Protein AF-A0A924K7U6-F1 (afdb_monomer)

Secondary structure (DSSP, 8-state):
-GGG-TT--------TTTHHHHHHH-SSEEE-PPPSHHHHT---THHHHHHHTT--EEEE--HHHHTTTTTSEEESSHHHHHHHHHHHHHS-HHHHHHHHHHHHHHHHTTSHHHHHHHHHHHHHHHS--EEEEEEE-S-HHHHHHHHHHHHHH---TTEEEEEEE---SSSHHHHHHHHHHT-TTEEEEE-SS--HHHHHHHHHHHH---SEEEEEETTEEEPTTHHHHHHHHHTT-TTEEEEEEEBSS-SSTTB---S-SSGGGHHHHHHHHHHHTTT-EEE-S---TTEEEEEHHHHHHH-S--GGGTTSSSHHHHHHHHHHHTT-EEEEEEEEEEEE-TTTTTTTS-HHHHHHHHHHHHHHHHHHHSS-----PPPP----

pLDDT: mean 93.18, std 8.41, range [32.88, 98.88]

Foldseek 3Di:
DQVPDPPDDDPDDDPPVCVLVVLLPDLEAEAEDDDDPVQLPDDPVVLLVNLLSLHAYEYADHPNCVVVCVLHQYDPDPVSSVVVVVVSNPDDPVVSVVSSVVSNVVSVCVDPVNVVVVVLVVLCVVQFAEEEEEEDADPQPLLVQAVVLCVVADPRSRYAYEYFYQAHPDCNVVVVVVVCVVPVSYHYHYHPHRFADQVSRLVSVVPDDTQKYKYAYSQKHWEHCQVVLQVVLCVVDVQAFKEAEAECDDQAASHDDFDDDDPVCVRVRLQVQLVVCPNDKAWDLFDDRNIMMGGVVLCVQQPTFDSQLTNDDCSRVVSSVSSVVVVHTYIYRRSTYMYGNDPVVCVPDDPVVSVVSHVSNQVVNCVPPNHDDGHDYDDPPPDD

Mean predicted aligned error: 7.14 Å

Solvent-accessible surface area (backbone atoms only — not comparable to full-atom values): 21016 Å² total; per-residue (Å²): 115,66,88,74,40,97,90,49,84,82,85,71,87,71,61,77,88,52,46,66,62,55,58,68,72,47,83,64,46,78,44,84,66,74,85,45,82,67,52,57,73,46,78,72,66,66,55,50,57,42,21,52,71,25,39,49,37,37,30,45,63,42,71,68,51,59,85,45,50,91,74,36,47,67,15,91,45,72,71,46,42,53,52,46,48,52,51,61,72,69,50,49,71,69,58,46,55,55,50,17,53,52,32,26,58,55,31,58,65,66,34,71,67,42,49,50,51,53,51,52,50,55,47,49,71,74,34,67,40,30,21,39,28,33,46,35,67,48,59,50,68,41,39,47,49,16,54,49,25,46,66,75,20,55,77,60,90,36,53,34,38,30,39,24,34,30,41,42,87,58,68,38,61,66,51,49,53,57,59,37,74,80,30,93,52,41,47,82,44,79,40,94,52,67,54,31,48,29,43,36,44,36,62,34,59,71,74,49,82,25,59,36,36,29,43,32,38,27,50,27,37,54,26,67,42,37,65,59,49,58,51,57,56,47,78,76,32,89,52,46,30,34,38,18,47,24,26,63,54,60,84,28,63,44,32,45,92,72,95,60,86,54,76,86,48,41,49,63,53,41,48,52,43,25,62,75,32,63,83,42,65,45,82,42,77,63,52,67,64,61,35,31,37,30,37,40,66,47,44,72,73,64,48,69,51,56,50,89,34,30,74,49,57,56,41,40,53,52,47,31,49,48,40,43,74,74,64,34,38,39,31,33,30,59,28,20,48,35,44,41,60,76,61,62,79,61,72,76,46,56,69,68,61,50,51,52,45,45,56,55,25,48,54,56,47,31,74,76,73,42,85,83,75,84,67,51,67,55,77,80,79,90,73,132

Nearest PDB structures (foldseek):
  8vh8-assembly4_D  TM=7.043E-01  e=2.278E-11  Pasteurella multocida
  8vh7-assembly2_B  TM=7.170E-01  e=1.695E-10  Pasteurella multocida
  8vh8-assembly3_C  TM=6.879E-01  e=7.869E-11  Pasteurella multocida
  8vh7-assembly1_A  TM=7.126E-01  e=2.415E-10  Pasteurella multocida
  8vh8-assembly2_B  TM=6.572E-01  e=7.418E-11  Pasteurella multocida

Structure (mmCIF, N/CA/C/O backbone):
data_AF-A0A924K7U6-F1
#
_entry.id   AF-A0A924K7U6-F1
#
loop_
_atom_site.group_PDB
_atom_site.id
_atom_site.type_symbol
_atom_site.label_atom_id
_atom_site.label_alt_id
_atom_site.label_comp_id
_atom_site.label_asym_id
_atom_site.label_entity_id
_atom_site.label_seq_id
_atom_site.pdbx_PDB_ins_code
_atom_site.Cartn_x
_atom_site.Cartn_y
_atom_site.Cartn_z
_atom_site.occupancy
_atom_site.B_iso_or_equiv
_atom_site.auth_seq_id
_atom_site.auth_comp_id
_atom_site.auth_asym_id
_atom_site.auth_atom_id
_atom_site.pdbx_PDB_model_num
ATOM 1 N N . GLU A 1 1 ? -45.083 14.148 37.316 1.00 71.38 1 GLU A N 1
ATOM 2 C CA . GLU A 1 1 ? -45.605 13.247 38.366 1.00 71.38 1 GLU A CA 1
ATOM 3 C C . GLU A 1 1 ? -44.496 12.632 39.218 1.00 71.38 1 GLU A C 1
ATOM 5 O O . GLU A 1 1 ? -44.526 12.829 40.422 1.00 71.38 1 GLU A O 1
ATOM 10 N N . ALA A 1 2 ? -43.458 12.026 38.623 1.00 75.31 2 ALA A N 1
ATOM 11 C CA . ALA A 1 2 ? -42.326 11.434 39.358 1.00 75.31 2 ALA A CA 1
ATOM 12 C C . ALA A 1 2 ? -41.642 12.364 40.389 1.00 75.31 2 ALA A C 1
ATOM 14 O O . ALA A 1 2 ? -41.408 11.946 41.512 1.00 75.31 2 ALA A O 1
ATOM 15 N N . LYS A 1 3 ? -41.417 13.651 40.066 1.00 76.56 3 LYS A N 1
ATOM 16 C CA . LYS A 1 3 ? -40.846 14.664 40.993 1.00 76.56 3 LYS A CA 1
ATOM 17 C C . LYS A 1 3 ? -41.653 14.911 42.277 1.00 76.56 3 LYS A C 1
ATOM 19 O O . LYS A 1 3 ? -41.189 15.635 43.145 1.00 76.56 3 LYS A O 1
ATOM 24 N N . ARG A 1 4 ? -42.884 14.400 42.360 1.00 86.06 4 ARG A N 1
ATOM 25 C CA . ARG A 1 4 ? -43.779 14.571 43.514 1.00 86.06 4 ARG A CA 1
ATOM 26 C C . ARG A 1 4 ? -43.864 13.316 44.386 1.00 86.06 4 ARG A C 1
ATOM 28 O O . ARG A 1 4 ? -44.585 13.338 45.376 1.00 86.06 4 ARG A O 1
ATOM 35 N N . GLN A 1 5 ? -43.185 12.233 44.008 1.00 91.56 5 GLN A N 1
ATOM 36 C CA . GLN A 1 5 ? -43.188 10.991 44.774 1.00 91.56 5 GLN A CA 1
ATOM 37 C C . GLN A 1 5 ? -42.182 11.086 45.932 1.00 91.56 5 GLN A C 1
ATOM 39 O O . GLN A 1 5 ? -41.048 11.504 45.700 1.00 91.56 5 GLN A O 1
ATOM 44 N N . PRO A 1 6 ? -42.553 10.695 47.165 1.00 92.75 6 PRO A N 1
ATOM 45 C CA . PRO A 1 6 ? -41.710 10.877 48.352 1.00 92.75 6 PRO A CA 1
ATOM 46 C C . PRO A 1 6 ? -40.460 9.983 48.369 1.00 92.75 6 PRO A C 1
ATOM 48 O O . PRO A 1 6 ? -39.559 10.207 49.167 1.00 92.75 6 PRO A O 1
ATOM 51 N N . ASN A 1 7 ? -40.409 8.970 47.505 1.00 91.25 7 ASN A N 1
ATOM 52 C CA . ASN A 1 7 ? -39.314 8.011 47.370 1.00 91.25 7 ASN A CA 1
ATOM 53 C C . ASN A 1 7 ? -38.476 8.226 46.096 1.00 91.25 7 ASN A C 1
ATOM 55 O O . ASN A 1 7 ? -37.728 7.331 45.708 1.00 91.25 7 ASN A O 1
ATOM 59 N N . ILE A 1 8 ? -38.634 9.366 45.414 1.00 90.81 8 ILE A N 1
ATOM 60 C CA . ILE A 1 8 ? -37.843 9.715 44.232 1.00 90.81 8 ILE A CA 1
ATOM 61 C C . ILE A 1 8 ? -37.117 11.030 44.498 1.00 90.81 8 ILE A C 1
ATOM 63 O O . ILE A 1 8 ? -37.739 12.087 44.601 1.00 90.81 8 ILE A O 1
ATOM 67 N N . GLU A 1 9 ? -35.791 10.964 44.541 1.00 90.75 9 GLU A N 1
ATOM 68 C CA . GLU A 1 9 ? -34.925 12.132 44.667 1.00 90.75 9 GLU A CA 1
ATOM 69 C C . GLU A 1 9 ? -34.312 12.489 43.306 1.00 90.75 9 GLU A C 1
ATOM 71 O O . GLU A 1 9 ? -33.810 11.628 42.583 1.00 90.75 9 GLU A O 1
ATOM 76 N N . PHE A 1 10 ? -34.378 13.769 42.928 1.00 89.12 10 PHE A N 1
ATOM 77 C CA . PHE A 1 10 ? -33.775 14.280 41.696 1.00 89.12 10 PHE A CA 1
ATOM 78 C C . PHE A 1 10 ? -32.528 15.085 42.047 1.00 89.12 10 PHE A C 1
ATOM 80 O O . PHE A 1 10 ? -32.643 16.235 42.462 1.00 89.12 10 PHE A O 1
ATOM 87 N N . MET A 1 11 ? -31.349 14.507 41.813 1.00 85.56 11 MET A N 1
ATOM 88 C CA . MET A 1 11 ? -30.069 15.136 42.179 1.00 85.56 11 MET A CA 1
ATOM 89 C C . MET A 1 11 ? -29.668 16.305 41.265 1.00 85.56 11 MET A C 1
ATOM 91 O O . MET A 1 11 ? -28.730 17.033 41.570 1.00 85.56 11 MET A O 1
ATOM 95 N N . GLY A 1 12 ? -30.383 16.506 40.152 1.00 88.50 12 GLY A N 1
ATOM 96 C CA . GLY A 1 12 ? -30.033 17.503 39.142 1.00 88.50 12 GLY A CA 1
ATOM 97 C C . GLY A 1 12 ? -28.845 17.066 38.285 1.00 88.50 12 GLY A C 1
ATOM 98 O O . GLY A 1 12 ? -28.602 15.872 38.105 1.00 88.50 12 GLY A O 1
ATOM 99 N N . GLU A 1 13 ? -28.142 18.037 37.710 1.00 90.75 13 GLU A N 1
ATOM 100 C CA . GLU A 1 13 ? -26.915 17.776 36.961 1.00 90.75 13 GLU A CA 1
ATOM 101 C C . GLU A 1 13 ? -25.777 17.426 37.923 1.00 90.75 13 GLU A C 1
ATOM 103 O O . GLU A 1 13 ? -25.501 18.156 38.873 1.00 90.75 13 GLU A O 1
ATOM 108 N N . VAL A 1 14 ? -25.110 16.305 37.656 1.00 89.94 14 VAL A N 1
ATOM 109 C CA . VAL A 1 14 ? -23.948 15.838 38.415 1.00 89.94 14 VAL A CA 1
ATOM 110 C C . VAL A 1 14 ? -22.715 15.957 37.516 1.00 89.94 14 VAL A C 1
ATOM 112 O O . VAL A 1 14 ? -22.768 15.483 36.375 1.00 89.94 14 VAL A O 1
ATOM 115 N N . PRO A 1 15 ? -21.603 16.558 37.986 1.00 93.81 15 PRO A N 1
ATOM 116 C CA . PRO A 1 15 ? -20.363 16.600 37.223 1.00 93.81 15 PRO A CA 1
ATOM 117 C C . PRO A 1 15 ? -19.906 15.199 36.818 1.00 93.81 15 PRO A C 1
ATOM 119 O O . PRO A 1 15 ? -19.942 14.257 37.609 1.00 93.81 15 PRO A O 1
ATOM 122 N N . TYR A 1 16 ? -19.424 15.059 35.584 1.00 89.06 16 TYR A N 1
ATOM 123 C CA . TYR A 1 16 ? -19.081 13.747 35.029 1.00 89.06 16 TYR A CA 1
ATOM 124 C C . TYR A 1 16 ? -18.021 12.999 35.858 1.00 89.06 16 TYR A C 1
ATOM 126 O O . TYR A 1 16 ? -18.085 11.780 35.990 1.00 89.06 16 TYR A O 1
ATOM 134 N N . ALA A 1 17 ? -17.079 13.732 36.461 1.00 93.69 17 ALA A N 1
ATOM 135 C CA . ALA A 1 17 ? -16.033 13.175 37.319 1.00 93.69 17 ALA A CA 1
ATOM 136 C C . ALA A 1 17 ? -16.572 12.524 38.607 1.00 93.69 17 ALA A C 1
ATOM 138 O O . ALA A 1 17 ? -15.937 11.611 39.132 1.00 93.69 17 ALA A O 1
ATOM 139 N N . ASP A 1 18 ? -17.749 12.943 39.082 1.00 92.69 18 ASP A N 1
ATOM 140 C CA . ASP A 1 18 ? -18.349 12.445 40.323 1.00 92.69 18 ASP A CA 1
ATOM 141 C C . ASP A 1 18 ? -19.273 11.242 40.080 1.00 92.69 18 ASP A C 1
ATOM 143 O O . ASP A 1 18 ? -19.540 10.464 41.000 1.00 92.69 18 ASP A O 1
ATOM 147 N N . LEU A 1 19 ? -19.745 11.046 38.839 1.00 89.69 19 LEU A N 1
ATOM 148 C CA . LEU A 1 19 ? -20.669 9.967 38.465 1.00 89.69 19 LEU A CA 1
ATOM 149 C C . LEU A 1 19 ? -20.224 8.568 38.930 1.00 89.69 19 LEU A C 1
ATOM 151 O O . LEU A 1 19 ? -21.085 7.833 39.418 1.00 89.69 19 LEU A O 1
ATOM 155 N N . PRO A 1 20 ? -18.936 8.166 38.858 1.00 91.06 20 PRO A N 1
ATOM 156 C CA . PRO A 1 20 ? -18.515 6.857 39.356 1.00 91.06 20 PRO A CA 1
ATOM 157 C C . PRO A 1 20 ? -18.824 6.636 40.843 1.00 91.06 20 PRO A C 1
ATOM 159 O O . PRO A 1 20 ? -19.184 5.524 41.230 1.00 91.06 20 PRO A O 1
ATOM 162 N N . GLY A 1 21 ? -18.731 7.686 41.669 1.00 92.06 21 GLY A N 1
ATOM 163 C CA . GLY A 1 21 ? -19.068 7.625 43.093 1.00 92.06 21 GLY A CA 1
ATOM 164 C C . GLY A 1 21 ? -20.561 7.391 43.325 1.00 92.06 21 GLY A C 1
ATOM 165 O O . GLY A 1 21 ? -20.937 6.550 44.140 1.00 92.06 21 GLY A O 1
ATOM 166 N N . TRP A 1 22 ? -21.414 8.057 42.543 1.00 91.50 22 TRP A N 1
ATOM 167 C CA . TRP A 1 22 ? -22.862 7.827 42.562 1.00 91.50 22 TRP A CA 1
ATOM 168 C C . TRP A 1 22 ? -23.213 6.408 42.138 1.00 91.50 22 TRP A C 1
ATOM 170 O O . TRP A 1 22 ? -23.905 5.698 42.863 1.00 91.50 22 TRP A O 1
ATOM 180 N N . VAL A 1 23 ? -22.679 5.963 40.996 1.00 92.50 23 VAL A N 1
ATOM 181 C CA . VAL A 1 23 ? -22.946 4.615 40.487 1.00 92.50 23 VAL A CA 1
ATOM 182 C C . VAL A 1 23 ? -22.472 3.562 41.481 1.00 92.50 23 VAL A C 1
ATOM 184 O O . VAL A 1 23 ? -23.148 2.553 41.636 1.00 92.50 23 VAL A O 1
ATOM 187 N N . HIS A 1 24 ? -21.372 3.784 42.207 1.00 90.62 24 HIS A N 1
ATOM 188 C CA . HIS A 1 24 ? -20.923 2.872 43.260 1.00 90.62 24 HIS A CA 1
ATOM 189 C C . HIS A 1 24 ? -21.971 2.664 44.366 1.00 90.62 24 HIS A C 1
ATOM 191 O O . HIS A 1 24 ? -22.117 1.536 44.840 1.00 90.62 24 HIS A O 1
ATOM 197 N N . ALA A 1 25 ? -22.730 3.700 44.728 1.00 91.88 25 ALA A N 1
ATOM 198 C CA . ALA A 1 25 ? -23.755 3.634 45.768 1.00 91.88 25 ALA A CA 1
ATOM 199 C C . ALA A 1 25 ? -25.068 2.963 45.317 1.00 91.88 25 ALA A C 1
ATOM 201 O O . ALA A 1 25 ? -25.897 2.640 46.159 1.00 91.88 25 ALA A O 1
ATOM 202 N N . PHE A 1 26 ? -25.283 2.746 44.015 1.00 93.81 26 PHE A N 1
ATOM 203 C CA . PHE A 1 26 ? -26.542 2.181 43.516 1.00 93.81 26 PHE A CA 1
ATOM 204 C C . PHE A 1 26 ? -26.612 0.666 43.704 1.00 93.81 26 PHE A C 1
ATOM 206 O O . PHE A 1 26 ? -25.699 -0.053 43.303 1.00 93.81 26 PHE A O 1
ATOM 213 N N . ASP A 1 27 ? -27.722 0.152 44.226 1.00 95.25 27 ASP A N 1
ATOM 214 C CA . ASP A 1 27 ? -27.950 -1.297 44.300 1.00 95.25 27 ASP A CA 1
ATOM 215 C C . ASP A 1 27 ? -28.364 -1.877 42.941 1.00 95.25 27 ASP A C 1
ATOM 217 O O . ASP A 1 27 ? -27.907 -2.951 42.551 1.00 95.25 27 ASP A O 1
ATOM 221 N N . VAL A 1 28 ? -29.193 -1.139 42.191 1.00 96.81 28 VAL A N 1
ATOM 222 C CA . VAL A 1 28 ? -29.682 -1.499 40.852 1.00 96.81 28 VAL A CA 1
ATOM 223 C C . VAL A 1 28 ? -29.764 -0.251 39.979 1.00 96.81 28 VAL A C 1
ATOM 225 O O . VAL A 1 28 ? -30.317 0.766 40.393 1.00 96.81 28 VAL A O 1
ATOM 228 N N . CYS A 1 29 ? -29.246 -0.332 38.755 1.00 97.19 29 CYS A N 1
ATOM 229 C CA . CYS A 1 29 ? -29.320 0.749 37.777 1.00 97.19 29 CYS A CA 1
ATOM 230 C C . CYS A 1 29 ? -30.462 0.510 36.782 1.00 97.19 29 CYS A C 1
ATOM 232 O O . CYS A 1 29 ? -30.686 -0.619 36.347 1.00 97.19 29 CYS A O 1
ATOM 234 N N . LEU A 1 30 ? -31.175 1.568 36.391 1.00 96.75 30 LEU A N 1
ATOM 235 C CA . LEU A 1 30 ? -32.393 1.455 35.584 1.00 96.75 30 LEU A CA 1
ATOM 236 C C . LEU A 1 30 ? -32.248 2.183 34.241 1.00 96.75 30 LEU A C 1
ATOM 238 O O . LEU A 1 30 ? -31.767 3.313 34.203 1.00 96.75 30 LEU A O 1
ATOM 242 N N . ILE A 1 31 ? -32.744 1.577 33.158 1.00 95.75 31 ILE A N 1
ATOM 243 C CA . ILE A 1 31 ? -32.926 2.210 31.837 1.00 95.75 31 ILE A CA 1
ATOM 244 C C . ILE A 1 31 ? -34.406 2.070 31.414 1.00 95.75 31 ILE A C 1
ATOM 246 O O . ILE A 1 31 ? -34.766 1.175 30.641 1.00 95.75 31 ILE A O 1
ATOM 250 N N . PRO A 1 32 ? -35.311 2.904 31.962 1.00 94.06 32 PRO A N 1
ATOM 251 C CA . PRO A 1 32 ? -36.756 2.766 31.777 1.00 94.06 32 PRO A CA 1
ATOM 252 C C . PRO A 1 32 ? -37.263 3.581 30.571 1.00 94.06 32 PRO A C 1
ATOM 254 O O . PRO A 1 32 ? -38.051 4.516 30.731 1.00 94.06 32 PRO A O 1
ATOM 257 N N . PHE A 1 33 ? -36.774 3.294 29.361 1.00 92.31 33 PHE A N 1
ATOM 258 C CA . PHE A 1 33 ? -37.223 4.019 28.168 1.00 92.31 33 PHE A CA 1
ATOM 259 C C . PHE A 1 33 ? -38.681 3.714 27.808 1.00 92.31 33 PHE A C 1
ATOM 261 O O . PHE A 1 33 ? -39.123 2.572 27.824 1.00 92.31 33 PHE A O 1
ATOM 268 N N . ILE A 1 34 ? -39.420 4.747 27.397 1.00 91.56 34 ILE A N 1
ATOM 269 C CA . ILE A 1 34 ? -40.713 4.572 26.726 1.00 91.56 34 ILE A CA 1
ATOM 270 C C . ILE A 1 34 ? -40.428 4.218 25.269 1.00 91.56 34 ILE A C 1
ATOM 272 O O . ILE A 1 34 ? -39.756 4.989 24.581 1.00 91.56 34 ILE A O 1
ATOM 276 N N . ILE A 1 35 ? -40.943 3.083 24.796 1.00 90.56 35 ILE A N 1
ATOM 277 C CA . ILE A 1 35 ? -40.742 2.632 23.415 1.00 90.56 35 ILE A CA 1
ATOM 278 C C . ILE A 1 35 ? -41.582 3.474 22.448 1.00 90.56 35 ILE A C 1
ATOM 280 O O . ILE A 1 35 ? -42.801 3.569 22.567 1.00 90.56 35 ILE A O 1
ATOM 284 N N . ASN A 1 36 ? -40.900 4.102 21.499 1.00 92.44 36 ASN A N 1
ATOM 285 C CA . ASN A 1 36 ? -41.427 4.848 20.361 1.00 92.44 36 ASN A CA 1
ATOM 286 C C . ASN A 1 36 ? -40.398 4.767 19.217 1.00 92.44 36 ASN A C 1
ATOM 288 O O . ASN A 1 36 ? -39.332 4.189 19.408 1.00 92.44 36 ASN A O 1
ATOM 292 N N . GLU A 1 37 ? -40.685 5.352 18.051 1.00 91.25 37 GLU A N 1
ATOM 293 C CA . GLU A 1 37 ? -39.787 5.279 16.881 1.00 91.25 37 GLU A CA 1
ATOM 294 C C . GLU A 1 37 ? -38.359 5.780 17.159 1.00 91.25 37 GLU A C 1
ATOM 296 O O . GLU A 1 37 ? -37.389 5.228 16.639 1.00 91.25 37 GLU A O 1
ATOM 301 N N . LEU A 1 38 ? -38.204 6.807 18.001 1.00 88.31 38 LEU A N 1
ATOM 302 C CA . LEU A 1 38 ? -36.887 7.337 18.351 1.00 88.31 38 LEU A CA 1
ATOM 303 C C . LEU A 1 38 ? -36.139 6.365 19.267 1.00 88.31 38 LEU A C 1
ATOM 305 O O . LEU A 1 38 ? -34.983 6.020 19.015 1.00 88.31 38 LEU A O 1
ATOM 309 N N . THR A 1 39 ? -36.790 5.915 20.340 1.00 88.94 39 THR A N 1
ATOM 310 C CA . THR A 1 39 ? -36.145 5.032 21.315 1.00 88.94 39 THR A CA 1
ATOM 311 C C . THR A 1 39 ? -35.910 3.637 20.743 1.00 88.94 39 THR A C 1
ATOM 313 O O . THR A 1 39 ? -34.881 3.051 21.054 1.00 88.94 39 THR A O 1
ATOM 316 N N . SER A 1 40 ? -36.741 3.133 19.824 1.00 88.06 40 SER A N 1
ATOM 317 C CA . SER A 1 40 ? -36.503 1.843 19.154 1.00 88.06 40 SER A CA 1
ATOM 318 C C . SER A 1 40 ? -35.200 1.795 18.353 1.00 88.06 40 SER A C 1
ATOM 320 O O . SER A 1 40 ? -34.652 0.714 18.161 1.00 88.06 40 SER A O 1
ATOM 322 N N . CYS A 1 41 ? -34.699 2.955 17.921 1.00 90.00 41 CYS A N 1
ATOM 323 C CA . CYS A 1 41 ? -33.457 3.109 17.161 1.00 90.00 41 CYS A CA 1
ATOM 324 C C . CYS A 1 41 ? -32.311 3.700 18.005 1.00 90.00 41 CYS A C 1
ATOM 326 O O . CYS A 1 41 ? -31.293 4.124 17.461 1.00 90.00 41 CYS A O 1
ATOM 328 N N . THR A 1 42 ? -32.479 3.791 19.329 1.00 89.50 42 THR A N 1
ATOM 329 C CA . THR A 1 42 ? -31.488 4.388 20.233 1.00 89.50 42 THR A CA 1
ATOM 330 C C . THR A 1 42 ? -30.567 3.322 20.815 1.00 89.50 42 THR A C 1
ATOM 332 O O . THR A 1 42 ? -31.039 2.317 21.344 1.00 89.50 42 THR A O 1
ATOM 335 N N . ASN A 1 43 ? -29.257 3.594 20.825 1.00 88.94 43 ASN A N 1
ATOM 336 C CA . ASN A 1 43 ? -28.307 2.828 21.627 1.00 88.94 43 ASN A CA 1
ATOM 337 C C . ASN A 1 43 ? -28.185 3.433 23.042 1.00 88.94 43 ASN A C 1
ATOM 339 O O . ASN A 1 43 ? -27.702 4.562 23.189 1.00 88.94 43 ASN A O 1
ATOM 343 N N . PRO A 1 44 ? -28.619 2.722 24.101 1.00 89.50 44 PRO A N 1
ATOM 344 C CA . PRO A 1 44 ? -28.540 3.202 25.476 1.00 89.50 44 PRO A CA 1
ATOM 345 C C . PRO A 1 44 ? -27.112 3.073 26.030 1.00 89.50 44 PRO A C 1
ATOM 347 O O . PRO A 1 44 ? -26.819 2.211 26.860 1.00 89.50 44 PRO A O 1
ATOM 350 N N . VAL A 1 45 ? -26.225 3.991 25.640 1.00 89.38 45 VAL A N 1
ATOM 351 C CA . VAL A 1 45 ? -24.797 3.968 26.022 1.00 89.38 45 VAL A CA 1
ATOM 352 C C . VAL A 1 45 ? -24.549 3.931 27.539 1.00 89.38 45 VAL A C 1
ATOM 354 O O . VAL A 1 45 ? -23.524 3.435 28.002 1.00 89.38 45 VAL A O 1
ATOM 357 N N . LYS A 1 46 ? -25.519 4.395 28.336 1.00 90.81 46 LYS A N 1
ATOM 358 C CA . LYS A 1 46 ? -25.460 4.398 29.801 1.00 90.81 46 LYS A CA 1
ATOM 359 C C . LYS A 1 46 ? -25.377 2.987 30.405 1.00 90.81 46 LYS A C 1
ATOM 361 O O . LYS A 1 46 ? -24.828 2.818 31.490 1.00 90.81 46 LYS A O 1
ATOM 366 N N . VAL A 1 47 ? -25.855 1.968 29.687 1.00 94.69 47 VAL A N 1
ATOM 367 C CA . VAL A 1 47 ? -25.724 0.565 30.105 1.00 94.69 47 VAL A CA 1
ATOM 368 C C . VAL A 1 47 ? -24.259 0.171 30.274 1.00 94.69 47 VAL A C 1
ATOM 370 O O . VAL A 1 47 ? -23.913 -0.442 31.281 1.00 94.69 47 VAL A O 1
ATOM 373 N N . TYR A 1 48 ? -23.379 0.575 29.354 1.00 92.81 48 TYR A N 1
ATOM 374 C CA . TYR A 1 48 ? -21.953 0.255 29.440 1.00 92.81 48 TYR A CA 1
ATOM 375 C C . TYR A 1 48 ? -21.305 0.885 30.678 1.00 92.81 48 TYR A C 1
ATOM 377 O O . TYR A 1 48 ? -20.497 0.234 31.337 1.00 92.81 48 TYR A O 1
ATOM 385 N N . GLU A 1 49 ? -21.706 2.105 31.054 1.00 91.81 49 GLU A N 1
ATOM 386 C CA . GLU A 1 49 ? -21.236 2.744 32.289 1.00 91.81 49 GLU A CA 1
ATOM 387 C C . GLU A 1 49 ? -21.641 1.926 33.523 1.00 91.81 49 GLU A C 1
ATOM 389 O O . GLU A 1 49 ? -20.792 1.598 34.354 1.00 91.81 49 GLU A O 1
ATOM 394 N N . TYR A 1 50 ? -22.909 1.517 33.624 1.00 96.00 50 TYR A N 1
ATOM 395 C CA . TYR A 1 50 ? -23.385 0.716 34.756 1.00 96.00 50 TYR A CA 1
ATOM 396 C C . TYR A 1 50 ? -22.720 -0.663 34.841 1.00 96.00 50 TYR A C 1
ATOM 398 O O . TYR A 1 50 ? -22.306 -1.085 35.926 1.00 96.00 50 TYR A O 1
ATOM 406 N N . LEU A 1 51 ? -22.552 -1.342 33.704 1.00 95.62 51 LEU A N 1
ATOM 407 C CA . LEU A 1 51 ? -21.878 -2.639 33.637 1.00 95.62 51 LEU A CA 1
ATOM 408 C C . LEU A 1 51 ? -20.383 -2.520 33.974 1.00 95.62 51 LEU A C 1
ATOM 410 O O . LEU A 1 51 ? -19.848 -3.380 34.673 1.00 95.62 51 LEU A O 1
ATOM 414 N N . SER A 1 52 ? -19.729 -1.418 33.589 1.00 94.38 52 SER A N 1
ATOM 415 C CA . SER A 1 52 ? -18.336 -1.113 33.964 1.00 94.38 52 SER A CA 1
ATOM 416 C C . SER A 1 52 ? -18.151 -0.875 35.472 1.00 94.38 52 SER A C 1
ATOM 418 O O . SER A 1 52 ? -17.092 -1.164 36.030 1.00 94.38 52 SER A O 1
ATOM 420 N N . ALA A 1 53 ? -19.205 -0.444 36.171 1.00 94.69 53 ALA A N 1
ATOM 421 C CA . ALA A 1 53 ? -19.257 -0.408 37.632 1.00 94.69 53 ALA A CA 1
ATOM 422 C C . ALA A 1 53 ? -19.683 -1.753 38.263 1.00 94.69 53 ALA A C 1
ATOM 424 O O . ALA A 1 53 ? -19.712 -1.893 39.489 1.00 94.69 53 ALA A O 1
ATOM 425 N N . GLY A 1 54 ? -19.979 -2.772 37.451 1.00 95.69 54 GLY A N 1
ATOM 426 C CA . GLY A 1 54 ? -20.434 -4.098 37.874 1.00 95.69 54 GLY A CA 1
ATOM 427 C C . GLY A 1 54 ? -21.878 -4.140 38.379 1.00 95.69 54 GLY A C 1
ATOM 428 O O . GLY A 1 54 ? -22.292 -5.150 38.955 1.00 95.69 54 GLY A O 1
ATOM 429 N N . LYS A 1 55 ? -22.648 -3.065 38.193 1.00 96.62 55 LYS A N 1
ATOM 430 C CA . LYS A 1 55 ? -23.998 -2.952 38.745 1.00 96.62 55 LYS A CA 1
ATOM 431 C C . LYS A 1 55 ? -25.004 -3.772 37.937 1.00 96.62 55 LYS A C 1
ATOM 433 O O . LYS A 1 55 ? -24.876 -3.849 36.715 1.00 96.62 55 LYS A O 1
ATOM 438 N N . PRO A 1 56 ? -25.996 -4.402 38.591 1.00 97.38 56 PRO A N 1
ATOM 439 C CA . PRO A 1 56 ? -27.110 -4.997 37.871 1.00 97.38 56 PRO A CA 1
ATOM 440 C C . PRO A 1 56 ? -27.906 -3.891 37.178 1.00 97.38 56 PRO A C 1
ATOM 442 O O . PRO A 1 56 ? -28.160 -2.834 37.759 1.00 97.38 56 PRO A O 1
ATOM 445 N N . VAL A 1 57 ? -28.291 -4.148 35.930 1.00 97.88 57 VAL A N 1
ATOM 446 C CA . VAL A 1 57 ? -29.056 -3.209 35.112 1.00 97.88 57 VAL A CA 1
ATOM 447 C C . VAL A 1 57 ? -30.402 -3.831 34.777 1.00 97.88 57 VAL A C 1
ATOM 449 O O . VAL A 1 57 ? -30.452 -4.960 34.288 1.00 97.88 57 VAL A O 1
ATOM 452 N N . VAL A 1 58 ? -31.479 -3.092 35.029 1.00 98.25 58 VAL A N 1
ATOM 453 C CA . VAL A 1 58 ? -32.827 -3.421 34.555 1.00 98.25 58 VAL A CA 1
ATOM 454 C C . VAL A 1 58 ? -33.202 -2.413 33.481 1.00 98.25 58 VAL A C 1
ATOM 456 O O . VAL A 1 58 ? -33.154 -1.203 33.712 1.00 98.25 58 VAL A O 1
ATOM 459 N N . ALA A 1 59 ? -33.550 -2.895 32.296 1.00 97.50 59 ALA A N 1
ATOM 460 C CA . ALA A 1 59 ? -33.842 -2.047 31.153 1.00 97.50 59 ALA A CA 1
ATOM 461 C C . ALA A 1 59 ? -35.147 -2.455 30.475 1.00 97.50 59 ALA A C 1
ATOM 463 O O . ALA A 1 59 ? -35.583 -3.603 30.554 1.00 97.50 59 ALA A O 1
ATOM 464 N N . THR A 1 60 ? -35.778 -1.500 29.797 1.00 96.31 60 THR A N 1
ATOM 465 C CA . THR A 1 60 ? -36.902 -1.820 28.908 1.00 96.31 60 THR A CA 1
ATOM 466 C C . THR A 1 60 ? -36.354 -2.619 27.733 1.00 96.31 60 THR A C 1
ATOM 468 O O . THR A 1 60 ? -35.283 -2.288 27.223 1.00 96.31 60 THR A O 1
ATOM 471 N N . ARG A 1 61 ? -37.047 -3.684 27.320 1.00 95.19 61 ARG A N 1
ATOM 472 C CA . ARG A 1 61 ? -36.629 -4.494 26.177 1.00 95.19 61 ARG A CA 1
ATOM 473 C C . ARG A 1 61 ? -36.609 -3.628 24.918 1.00 95.19 61 ARG A C 1
ATOM 475 O O . ARG A 1 61 ? -37.594 -2.976 24.580 1.00 95.19 61 ARG A O 1
ATOM 482 N N . MET A 1 62 ? -35.464 -3.611 24.244 1.00 93.31 62 MET A N 1
ATOM 483 C CA . MET A 1 62 ? -35.197 -2.795 23.062 1.00 93.31 62 MET A CA 1
ATOM 484 C C . MET A 1 62 ? -34.336 -3.597 22.087 1.00 93.31 62 MET A C 1
ATOM 486 O O . MET A 1 62 ? -33.474 -4.337 22.564 1.00 93.31 62 MET A O 1
ATOM 490 N N . PRO A 1 63 ? -34.486 -3.410 20.760 1.00 92.06 63 PRO A N 1
ATOM 491 C CA . PRO A 1 63 ? -33.707 -4.152 19.767 1.00 92.06 63 PRO A CA 1
ATOM 492 C C . PRO A 1 63 ? -32.194 -4.129 20.024 1.00 92.06 63 PRO A C 1
ATOM 494 O O . PRO A 1 63 ? -31.555 -5.173 19.998 1.00 92.06 63 PRO A O 1
ATOM 497 N N . GLU A 1 64 ? -31.633 -2.963 20.359 1.00 91.19 64 GLU A N 1
ATOM 498 C CA . GLU A 1 64 ? -30.192 -2.820 20.620 1.00 91.19 64 GLU A CA 1
ATOM 499 C C . GLU A 1 64 ? -29.721 -3.600 21.860 1.00 91.19 64 GLU A C 1
ATOM 501 O O . GLU A 1 64 ? -28.583 -4.059 21.927 1.00 91.19 64 GLU A O 1
ATOM 506 N N . LEU A 1 65 ? -30.593 -3.765 22.858 1.00 93.81 65 LEU A N 1
ATOM 507 C CA . LEU A 1 65 ? -30.251 -4.446 24.105 1.00 93.81 65 LEU A CA 1
ATOM 508 C C . LEU A 1 65 ? -30.357 -5.969 24.011 1.00 93.81 65 LEU A C 1
ATOM 510 O O . LEU A 1 65 ? -29.789 -6.656 24.857 1.00 93.81 65 LEU A O 1
ATOM 514 N N . GLU A 1 66 ? -31.029 -6.504 22.989 1.00 93.38 66 GLU A N 1
ATOM 515 C CA . GLU A 1 66 ? -31.141 -7.955 22.780 1.00 93.38 66 GLU A CA 1
ATOM 516 C C . GLU A 1 66 ? -29.773 -8.618 22.610 1.00 93.38 66 GLU A C 1
ATOM 518 O O . GLU A 1 66 ? -29.537 -9.705 23.134 1.00 93.38 66 GLU A O 1
ATOM 523 N N . ALA A 1 67 ? -28.838 -7.932 21.945 1.00 91.19 67 ALA A N 1
ATOM 524 C CA . ALA A 1 67 ? -27.476 -8.422 21.748 1.00 91.19 67 ALA A CA 1
ATOM 525 C C . ALA A 1 67 ? -26.696 -8.610 23.064 1.00 91.19 67 ALA A C 1
ATOM 527 O O . ALA A 1 67 ? -25.646 -9.248 23.059 1.00 91.19 67 ALA A O 1
ATOM 528 N N . ILE A 1 68 ? -27.193 -8.045 24.173 1.00 92.44 68 ILE A N 1
ATOM 529 C CA . ILE A 1 68 ? -26.542 -8.042 25.490 1.00 92.44 68 ILE A CA 1
ATOM 530 C C . ILE A 1 68 ? -27.495 -8.495 26.608 1.00 92.44 68 ILE A C 1
ATOM 532 O O . ILE A 1 68 ? -27.302 -8.170 27.783 1.00 92.44 68 ILE A O 1
ATOM 536 N N . ALA A 1 69 ? -28.549 -9.237 26.251 1.00 94.12 69 ALA A N 1
ATOM 537 C CA . ALA A 1 69 ? -29.571 -9.724 27.179 1.00 94.12 69 ALA A CA 1
ATOM 538 C C . ALA A 1 69 ? -29.021 -10.685 28.255 1.00 94.12 69 ALA A C 1
ATOM 540 O O . ALA A 1 69 ? -29.685 -10.952 29.254 1.00 94.12 69 ALA A O 1
ATOM 541 N N . ASP A 1 70 ? -27.803 -11.198 28.078 1.00 93.38 70 ASP A N 1
ATOM 542 C CA . ASP A 1 70 ? -27.059 -11.970 29.074 1.00 93.38 70 ASP A CA 1
ATOM 543 C C . ASP A 1 70 ? -26.447 -11.090 30.182 1.00 93.38 70 ASP A C 1
ATOM 545 O O . ASP A 1 70 ? -26.198 -11.570 31.290 1.00 93.38 70 ASP A O 1
ATOM 549 N N . GLN A 1 71 ? -26.234 -9.799 29.911 1.00 94.56 71 GLN A N 1
ATOM 550 C CA . GLN A 1 71 ? -25.654 -8.835 30.853 1.00 94.56 71 GLN A CA 1
ATOM 551 C C . GLN A 1 71 ? -26.707 -7.973 31.569 1.00 94.56 71 GLN A C 1
ATOM 553 O O . GLN A 1 71 ? -26.424 -7.412 32.634 1.00 94.56 71 GLN A O 1
ATOM 558 N N . VAL A 1 72 ? -27.915 -7.858 31.005 1.00 96.12 72 VAL A N 1
ATOM 559 C CA . VAL A 1 72 ? -28.970 -6.924 31.435 1.00 96.12 72 VAL A CA 1
ATOM 560 C C . VAL A 1 72 ? -30.302 -7.652 31.619 1.00 96.12 72 VAL A C 1
ATOM 562 O O . VAL A 1 72 ? -30.678 -8.494 30.813 1.00 96.12 72 VAL A O 1
ATOM 565 N N . LEU A 1 73 ? -31.064 -7.293 32.654 1.00 97.38 73 LEU A N 1
ATOM 566 C CA . LEU A 1 73 ? -32.422 -7.801 32.854 1.00 97.38 73 LEU A CA 1
ATOM 567 C C . LEU A 1 73 ? -33.413 -6.976 32.017 1.00 97.38 73 LEU A C 1
ATOM 569 O O . LEU A 1 73 ? -33.694 -5.821 32.346 1.00 97.38 73 LEU A O 1
ATOM 573 N N . LEU A 1 74 ? -33.922 -7.559 30.929 1.00 97.44 74 LEU A N 1
ATOM 574 C CA . LEU A 1 74 ? -34.822 -6.888 29.986 1.00 97.44 74 LEU A CA 1
ATOM 575 C C . LEU A 1 74 ? -36.292 -7.150 30.315 1.00 97.44 74 LEU A C 1
ATOM 577 O O . LEU A 1 74 ? -36.717 -8.298 30.412 1.00 97.44 74 LEU A O 1
ATOM 581 N N . ALA A 1 75 ? -37.069 -6.077 30.435 1.00 97.62 75 ALA A N 1
ATOM 582 C CA . ALA A 1 75 ? -38.491 -6.126 30.745 1.00 97.62 75 ALA A CA 1
ATOM 583 C C . ALA A 1 75 ? -39.361 -5.654 29.575 1.00 97.62 75 ALA A C 1
ATOM 585 O O . ALA A 1 75 ? -39.118 -4.591 29.005 1.00 97.62 75 ALA A O 1
ATOM 586 N N . ASP A 1 76 ? -40.415 -6.411 29.281 1.00 95.56 76 ASP A N 1
ATOM 587 C CA . ASP A 1 76 ? -41.399 -6.103 28.233 1.00 95.56 76 ASP A CA 1
ATOM 588 C C . ASP A 1 76 ? -42.505 -5.143 28.697 1.00 95.56 76 ASP A C 1
ATOM 590 O O . ASP A 1 76 ? -43.122 -4.443 27.896 1.00 95.56 76 ASP A O 1
ATOM 594 N N . ASP A 1 77 ? -42.766 -5.109 30.004 1.00 95.62 77 ASP A N 1
ATOM 595 C CA . ASP A 1 77 ? -43.832 -4.326 30.614 1.00 95.62 77 ASP A CA 1
ATOM 596 C C . ASP A 1 77 ? -43.451 -3.832 32.020 1.00 95.62 77 ASP A C 1
ATOM 598 O O . ASP A 1 77 ? -42.441 -4.233 32.607 1.00 95.62 77 ASP A O 1
ATOM 602 N N . ALA A 1 78 ? -44.265 -2.932 32.580 1.00 95.38 78 ALA A N 1
ATOM 603 C CA . ALA A 1 78 ? -44.017 -2.377 33.911 1.00 95.38 78 ALA A CA 1
ATOM 604 C C . ALA A 1 78 ? -43.994 -3.449 35.026 1.00 95.38 78 ALA A C 1
ATOM 606 O O . ALA A 1 78 ? -43.074 -3.415 35.847 1.00 95.38 78 ALA A O 1
ATOM 607 N N . PRO A 1 79 ? -44.921 -4.433 35.074 1.00 97.81 79 PRO A N 1
ATOM 608 C CA . PRO A 1 79 ? -44.836 -5.525 36.045 1.00 97.81 79 PRO A CA 1
ATOM 609 C C . PRO A 1 79 ? -43.541 -6.343 35.940 1.00 97.81 79 PRO A C 1
ATOM 611 O O . PRO A 1 79 ? -42.955 -6.699 36.961 1.00 97.81 79 PRO A O 1
ATOM 614 N N . GLY A 1 80 ? -43.078 -6.643 34.727 1.00 97.75 80 GLY A N 1
ATOM 615 C CA . GLY A 1 80 ? -41.815 -7.327 34.466 1.00 97.75 80 GLY A CA 1
ATOM 616 C C . GLY A 1 80 ? -40.616 -6.510 34.916 1.00 97.75 80 GLY A C 1
ATOM 617 O O . GLY A 1 80 ? -39.719 -7.050 35.560 1.00 97.75 80 GLY A O 1
ATOM 618 N N . PHE A 1 81 ? -40.648 -5.201 34.678 1.00 97.88 81 PHE A N 1
ATOM 619 C CA . PHE A 1 81 ? -39.600 -4.285 35.119 1.00 97.88 81 PHE A CA 1
ATOM 620 C C . PHE A 1 81 ? -39.460 -4.315 36.646 1.00 97.88 81 PHE A C 1
ATOM 622 O O . PHE A 1 81 ? -38.357 -4.485 37.163 1.00 97.88 81 PHE A O 1
ATOM 629 N N . VAL A 1 82 ? -40.580 -4.258 37.378 1.00 97.75 82 VAL A N 1
ATOM 630 C CA . VAL A 1 82 ? -40.592 -4.382 38.847 1.00 97.75 82 VAL A CA 1
ATOM 631 C C . VAL A 1 82 ? -40.071 -5.750 39.300 1.00 97.75 82 VAL A C 1
ATOM 633 O O . VAL A 1 82 ? -39.207 -5.807 40.174 1.00 97.75 82 VAL A O 1
ATOM 636 N N . ARG A 1 83 ? -40.517 -6.852 38.675 1.00 98.38 83 ARG A N 1
ATOM 637 C CA . ARG A 1 83 ? -40.020 -8.205 38.998 1.00 98.38 83 ARG A CA 1
ATOM 638 C C . ARG A 1 83 ? -38.502 -8.318 38.843 1.00 98.38 83 ARG A C 1
ATOM 640 O O . ARG A 1 83 ? -37.854 -8.926 39.690 1.00 98.38 83 ARG A O 1
ATOM 647 N N . HIS A 1 84 ? -37.929 -7.727 37.797 1.00 98.12 84 HIS A N 1
ATOM 648 C CA . HIS A 1 84 ? -36.485 -7.758 37.569 1.00 98.12 84 HIS A CA 1
ATOM 649 C C . HIS A 1 84 ? -35.695 -6.887 38.552 1.00 98.12 84 HIS A C 1
ATOM 651 O O . HIS A 1 84 ? -34.606 -7.290 38.963 1.00 98.12 84 HIS A O 1
ATOM 657 N N . ILE A 1 85 ? -36.245 -5.753 39.002 1.00 97.88 85 ILE A N 1
ATOM 658 C CA . ILE A 1 85 ? -35.648 -4.976 40.102 1.00 97.88 85 ILE A CA 1
ATOM 659 C C . ILE A 1 85 ? -35.600 -5.826 41.373 1.00 97.88 85 ILE A C 1
ATOM 661 O O . ILE A 1 85 ? -34.546 -5.956 41.994 1.00 97.88 85 ILE A O 1
ATOM 665 N N . GLU A 1 86 ? -36.718 -6.453 41.743 1.00 97.94 86 GLU A N 1
ATOM 666 C CA . GLU A 1 86 ? -36.765 -7.314 42.925 1.00 97.94 86 GLU A CA 1
ATOM 667 C C . GLU A 1 86 ? -35.805 -8.503 42.820 1.00 97.94 86 GLU A C 1
ATOM 669 O O . GLU A 1 86 ? -35.160 -8.859 43.803 1.00 97.94 86 GLU A O 1
ATOM 674 N N . GLN A 1 87 ? -35.698 -9.117 41.640 1.00 96.44 87 GLN A N 1
ATOM 675 C CA . GLN A 1 87 ? -34.748 -10.197 41.375 1.00 96.44 87 GLN A CA 1
ATOM 676 C C . GLN A 1 87 ? -33.303 -9.736 41.611 1.00 96.44 87 GLN A C 1
ATOM 678 O O . GLN A 1 87 ? -32.537 -10.432 42.281 1.00 96.44 87 GLN A O 1
ATOM 683 N N . ALA A 1 88 ? -32.931 -8.561 41.095 1.00 96.06 88 ALA A N 1
ATOM 684 C CA . ALA A 1 88 ? -31.596 -8.005 41.284 1.00 96.06 88 ALA A CA 1
ATOM 685 C C . ALA A 1 88 ? -31.296 -7.735 42.771 1.00 96.06 88 ALA A C 1
ATOM 687 O O . ALA A 1 88 ? -30.231 -8.124 43.250 1.00 96.06 88 ALA A O 1
ATOM 688 N N . LEU A 1 89 ? -32.254 -7.163 43.510 1.00 96.19 89 LEU A N 1
ATOM 689 C CA . LEU A 1 89 ? -32.124 -6.868 44.944 1.00 96.19 89 LEU A CA 1
ATOM 690 C C . LEU A 1 89 ? -32.083 -8.123 45.834 1.00 96.19 89 LEU A C 1
ATOM 692 O O . LEU A 1 89 ? -31.471 -8.099 46.895 1.00 96.19 89 LEU A O 1
ATOM 696 N N . LYS A 1 90 ? -32.728 -9.224 45.423 1.00 96.25 90 LYS A N 1
ATOM 697 C CA . LYS A 1 90 ? -32.758 -10.497 46.174 1.00 96.25 90 LYS A CA 1
ATOM 698 C C . LYS A 1 90 ? -31.522 -11.375 45.949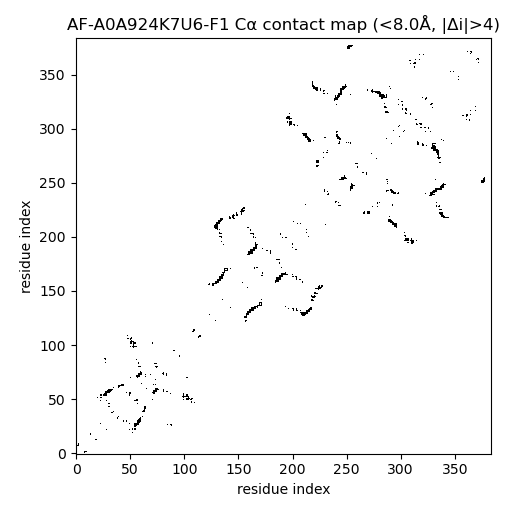 1.00 96.25 90 LYS A C 1
ATOM 700 O O . LYS A 1 90 ? -31.375 -12.398 46.615 1.00 96.25 90 LYS A O 1
ATOM 705 N N . THR A 1 91 ? -30.662 -11.027 44.995 1.00 92.38 91 THR A N 1
ATOM 706 C CA . T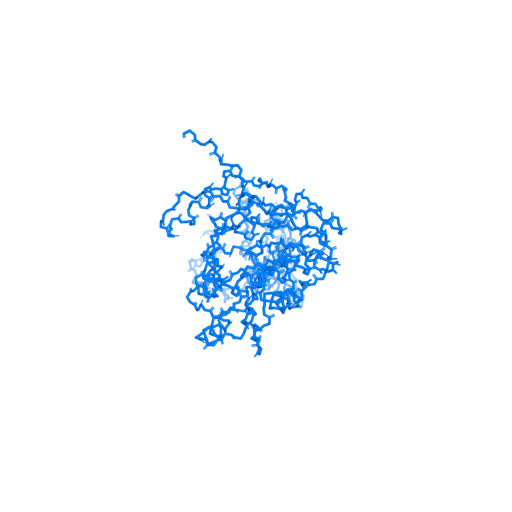HR A 1 91 ? -29.446 -11.797 44.704 1.00 92.38 91 THR A CA 1
ATOM 707 C C . THR A 1 91 ? -28.456 -11.652 45.862 1.00 92.38 91 THR A C 1
ATOM 709 O O . THR A 1 91 ? -28.263 -10.551 46.372 1.00 92.38 91 THR A O 1
ATOM 712 N N . THR A 1 92 ? -27.821 -12.749 46.278 1.00 93.75 92 THR A N 1
ATOM 713 C CA . THR A 1 92 ? -26.875 -12.727 47.405 1.00 93.75 92 THR A CA 1
ATOM 714 C C . THR A 1 92 ? -25.661 -11.841 47.105 1.00 93.75 92 THR A C 1
ATOM 716 O O . THR A 1 92 ? -25.276 -11.684 45.945 1.00 93.75 92 THR A O 1
ATOM 719 N N . GLU A 1 93 ? -25.008 -11.293 48.136 1.00 90.56 93 GLU A N 1
ATOM 720 C CA . GLU A 1 93 ? -23.783 -10.493 47.953 1.00 90.56 93 GLU A CA 1
ATOM 721 C C . GLU A 1 93 ? -22.691 -11.267 47.203 1.00 90.56 93 GLU A C 1
ATOM 723 O O . GLU A 1 93 ? -22.015 -10.715 46.335 1.00 90.56 93 GLU A O 1
ATOM 728 N N . GLN A 1 94 ? -22.549 -12.564 47.495 1.00 93.06 94 GLN A N 1
ATOM 729 C CA . GLN A 1 94 ? -21.576 -13.431 46.838 1.00 93.06 94 GLN A CA 1
ATOM 730 C C . GLN A 1 94 ? -21.876 -13.588 45.339 1.00 93.06 94 GLN A C 1
ATOM 732 O O . GLN A 1 94 ? -20.971 -13.465 44.508 1.00 93.06 94 GLN A O 1
ATOM 737 N N . ASP A 1 95 ? -23.139 -13.822 44.981 1.00 93.69 95 ASP A N 1
ATOM 738 C CA . ASP A 1 95 ? -23.553 -13.949 43.584 1.00 93.69 95 ASP A CA 1
ATOM 739 C C . ASP A 1 95 ? -23.462 -12.607 42.846 1.00 93.69 95 ASP A C 1
ATOM 741 O O . ASP A 1 95 ? -23.019 -12.569 41.695 1.00 93.69 95 ASP A O 1
ATOM 745 N N . GLN A 1 96 ? -23.797 -11.493 43.510 1.00 91.94 96 GLN A N 1
ATOM 746 C CA . GLN A 1 96 ? -23.624 -10.153 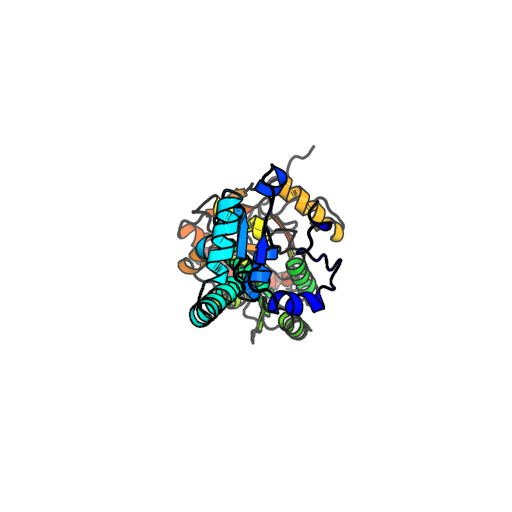42.944 1.00 91.94 96 GLN A CA 1
ATOM 747 C C . GLN A 1 96 ? -22.153 -9.822 42.708 1.00 91.94 96 GLN A C 1
ATOM 749 O O . GLN A 1 96 ? -21.822 -9.301 41.646 1.00 91.94 96 GLN A O 1
ATOM 754 N N . ALA A 1 97 ? -21.255 -10.156 43.638 1.00 92.75 97 ALA A N 1
ATOM 755 C CA . ALA A 1 97 ? -19.820 -9.949 43.459 1.00 92.75 97 ALA A CA 1
ATOM 756 C C . ALA A 1 97 ? -19.290 -10.740 42.252 1.00 92.75 97 ALA A C 1
ATOM 758 O O . ALA A 1 97 ? -18.555 -10.200 41.423 1.00 92.75 97 ALA A O 1
ATOM 759 N N . LYS A 1 98 ? -19.723 -11.998 42.094 1.00 94.75 98 LYS A N 1
ATOM 760 C CA . LYS A 1 98 ? -19.377 -12.826 40.932 1.00 94.75 98 LYS A CA 1
ATOM 761 C C . LYS A 1 98 ? -19.920 -12.236 39.625 1.00 94.75 98 LYS A C 1
ATOM 763 O O . LYS A 1 98 ? -19.179 -12.131 38.648 1.00 94.75 98 LYS A O 1
ATOM 768 N N . ALA A 1 99 ? -21.187 -11.824 39.602 1.00 94.12 99 ALA A N 1
ATOM 769 C CA . ALA A 1 99 ? -21.805 -11.202 38.433 1.00 94.12 99 ALA A CA 1
ATOM 770 C C . ALA A 1 99 ? -21.149 -9.855 38.085 1.00 94.12 99 ALA A C 1
ATOM 772 O O . ALA A 1 99 ? -20.945 -9.555 36.912 1.00 94.12 99 ALA A O 1
ATOM 773 N N . ALA A 1 100 ? -20.757 -9.064 39.085 1.00 95.38 100 ALA A N 1
ATOM 774 C CA . ALA A 1 100 ? -20.069 -7.794 38.893 1.00 95.38 100 ALA A CA 1
ATOM 775 C C . ALA A 1 100 ? -18.733 -7.972 38.162 1.00 95.38 100 ALA A C 1
ATOM 777 O O . ALA A 1 100 ? -18.431 -7.183 37.270 1.00 95.38 100 ALA A O 1
ATOM 778 N N . VAL A 1 101 ? -17.957 -9.016 38.481 1.00 96.06 101 VAL A N 1
ATOM 779 C CA . VAL A 1 101 ? -16.720 -9.339 37.746 1.00 96.06 101 VAL A CA 1
ATOM 780 C C . VAL A 1 101 ? -17.022 -9.634 36.276 1.00 96.06 101 VAL A C 1
ATOM 782 O O . VAL A 1 101 ? -16.358 -9.079 35.402 1.00 96.06 101 VAL A O 1
ATOM 785 N N . ALA A 1 102 ? -18.047 -10.445 35.994 1.00 94.31 102 ALA A N 1
ATOM 786 C CA . ALA A 1 102 ? -18.440 -10.780 34.625 1.00 94.31 102 ALA A CA 1
ATOM 787 C C . ALA A 1 102 ? -18.884 -9.541 33.825 1.00 94.31 102 ALA A C 1
ATOM 789 O O . ALA A 1 102 ? -18.380 -9.312 32.727 1.00 94.31 102 ALA A O 1
ATOM 790 N N . ARG A 1 103 ? -19.741 -8.691 34.407 1.00 95.75 103 ARG A N 1
ATOM 791 C CA . ARG A 1 103 ? -20.207 -7.439 33.780 1.00 95.75 103 ARG A CA 1
ATOM 792 C C . ARG A 1 103 ? -19.052 -6.490 33.468 1.00 95.75 103 ARG A C 1
ATOM 794 O O . ARG A 1 103 ? -18.996 -5.926 32.379 1.00 95.75 103 ARG A O 1
ATOM 801 N N . ARG A 1 104 ? -18.106 -6.337 34.404 1.00 95.50 104 ARG A N 1
ATOM 802 C CA . ARG A 1 104 ? -16.916 -5.491 34.218 1.00 95.50 104 ARG A CA 1
ATOM 803 C C . ARG A 1 104 ? -16.012 -6.020 33.114 1.00 95.50 104 ARG A C 1
ATOM 805 O O . ARG A 1 104 ? -15.557 -5.238 32.286 1.00 95.50 104 ARG A O 1
ATOM 812 N N . ALA A 1 105 ? -15.776 -7.332 33.090 1.00 94.31 105 ALA A N 1
ATOM 813 C CA . ALA A 1 105 ? -14.987 -7.974 32.044 1.00 94.31 105 ALA A CA 1
ATOM 814 C C . ALA A 1 105 ? -15.636 -7.793 30.663 1.00 94.31 105 ALA A C 1
ATOM 816 O O . ALA A 1 105 ? -14.956 -7.427 29.708 1.00 94.31 105 ALA A O 1
ATOM 817 N N . TRP A 1 106 ? -16.957 -7.966 30.574 1.00 94.31 106 TRP A N 1
ATOM 818 C CA . TRP A 1 106 ? -17.707 -7.719 29.346 1.00 94.31 106 TRP A CA 1
ATOM 819 C C . TRP A 1 106 ? -17.629 -6.247 28.910 1.00 94.31 106 TRP A C 1
ATOM 821 O O . TRP A 1 106 ? -17.312 -5.955 27.756 1.00 94.31 106 TRP A O 1
ATOM 831 N N . ALA A 1 107 ? -17.843 -5.304 29.833 1.00 93.50 107 ALA A N 1
ATOM 832 C CA . ALA A 1 107 ? -17.798 -3.871 29.541 1.00 93.50 107 ALA A CA 1
ATOM 833 C C . ALA A 1 107 ? -16.403 -3.407 29.086 1.00 93.50 107 ALA A C 1
ATOM 835 O O . ALA A 1 107 ? -16.303 -2.567 28.193 1.00 93.50 107 ALA A O 1
ATOM 836 N N . ALA A 1 108 ? -15.329 -3.987 29.635 1.00 92.19 108 ALA A N 1
ATOM 837 C CA . ALA A 1 108 ? -13.957 -3.702 29.213 1.00 92.19 108 ALA A CA 1
ATOM 838 C C . ALA A 1 108 ? -13.710 -4.037 27.729 1.00 92.19 108 ALA A C 1
ATOM 840 O O . ALA A 1 108 ? -12.963 -3.327 27.062 1.00 92.19 108 ALA A O 1
ATOM 841 N N . GLY A 1 109 ? -14.392 -5.052 27.182 1.00 91.81 109 GLY A N 1
ATOM 842 C CA . GLY A 1 109 ? -14.348 -5.387 25.753 1.00 91.81 109 GLY A CA 1
ATOM 843 C C . GLY A 1 109 ? -15.057 -4.385 24.831 1.00 91.81 109 GLY A C 1
ATOM 844 O O . GLY A 1 109 ? -14.972 -4.510 23.613 1.00 91.81 109 GLY A O 1
ATOM 845 N N . HIS A 1 110 ? -15.751 -3.388 25.387 1.00 91.06 110 HIS A N 1
ATOM 846 C CA . HIS A 1 110 ? -16.544 -2.408 24.640 1.00 91.06 110 HIS A CA 1
ATOM 847 C C . HIS A 1 110 ? -16.019 -0.972 24.770 1.00 91.06 110 HIS A C 1
ATOM 849 O O . HIS A 1 110 ? -16.705 -0.038 24.337 1.00 91.06 110 HIS A O 1
ATOM 855 N N . SER A 1 111 ? -14.820 -0.794 25.341 1.00 90.25 111 SER A N 1
ATOM 856 C CA . SER A 1 111 ? -14.155 0.508 25.441 1.00 90.25 111 SER A CA 1
ATOM 857 C C . SER A 1 111 ? -13.840 1.096 24.061 1.00 90.25 111 SER A C 1
ATOM 859 O O . SER A 1 111 ? -13.892 0.408 23.035 1.00 90.25 111 SER A O 1
ATOM 861 N N . TRP A 1 112 ? -13.485 2.380 24.026 1.00 89.50 112 TRP A N 1
ATOM 862 C CA . TRP A 1 112 ? -13.060 3.023 22.784 1.00 89.50 112 TRP A CA 1
ATOM 863 C C . TRP A 1 112 ? -11.789 2.392 22.215 1.00 89.50 112 TRP A C 1
ATOM 865 O O . TRP A 1 112 ? -11.706 2.197 21.007 1.00 89.50 112 TRP A O 1
ATOM 875 N N . GLU A 1 113 ? -10.844 2.000 23.065 1.00 92.25 113 GLU A N 1
ATOM 876 C CA . GLU A 1 113 ? -9.612 1.316 22.671 1.00 92.25 113 GLU A CA 1
ATOM 877 C C . GLU A 1 113 ? -9.904 -0.065 22.077 1.00 92.25 113 GLU A C 1
ATOM 879 O O . GLU A 1 113 ? -9.368 -0.401 21.023 1.00 92.25 113 GLU A O 1
ATOM 884 N N . ALA A 1 114 ? -10.794 -0.847 22.701 1.00 90.62 114 ALA A N 1
ATOM 885 C CA . ALA A 1 114 ? -11.192 -2.157 22.186 1.00 90.62 114 ALA A CA 1
ATOM 886 C C . ALA A 1 114 ? -11.896 -2.037 20.824 1.00 90.62 114 ALA A C 1
ATOM 888 O O . ALA A 1 114 ? -11.573 -2.758 19.879 1.00 90.62 114 ALA A O 1
ATOM 889 N N . ARG A 1 115 ? -12.812 -1.069 20.686 1.00 90.06 115 ARG A N 1
ATOM 890 C CA . ARG A 1 115 ? -13.489 -0.779 19.412 1.00 90.06 115 ARG A CA 1
ATOM 891 C C . ARG A 1 115 ? -12.508 -0.314 18.337 1.00 90.06 115 ARG A C 1
ATOM 893 O O . ARG A 1 115 ? -12.603 -0.769 17.199 1.00 90.06 115 ARG A O 1
ATOM 900 N N . ALA A 1 116 ? -11.558 0.553 18.686 1.00 91.50 116 ALA A N 1
ATOM 901 C CA . ALA A 1 116 ? -10.519 1.012 17.769 1.00 91.50 116 ALA A CA 1
ATOM 902 C C . ALA A 1 116 ? -9.611 -0.142 17.321 1.00 91.50 116 ALA A C 1
ATOM 904 O O . ALA A 1 116 ? -9.288 -0.231 16.136 1.00 91.50 116 ALA A O 1
ATOM 905 N N . ALA A 1 117 ? -9.248 -1.052 18.229 1.00 89.88 117 ALA A N 1
ATOM 906 C CA . ALA A 1 117 ? -8.471 -2.245 17.904 1.00 89.88 117 ALA A CA 1
ATOM 907 C C . ALA A 1 117 ? -9.230 -3.176 16.945 1.00 89.88 117 ALA A C 1
ATOM 909 O O . ALA A 1 117 ? -8.674 -3.566 15.920 1.00 89.88 117 ALA A O 1
ATOM 910 N N . HIS A 1 118 ? -10.512 -3.456 17.211 1.00 90.12 118 HIS A N 1
ATOM 911 C CA . HIS A 1 118 ? -11.358 -4.242 16.305 1.00 90.12 118 HIS A CA 1
ATOM 912 C C . HIS A 1 118 ? -11.489 -3.599 14.921 1.00 90.12 118 HIS A C 1
ATOM 914 O O . HIS A 1 118 ? -11.330 -4.282 13.912 1.00 90.12 118 HIS A O 1
ATOM 920 N N . LEU A 1 119 ? -11.742 -2.288 14.851 1.00 90.06 119 LEU A N 1
ATOM 921 C CA . LEU A 1 119 ? -11.839 -1.590 13.570 1.00 90.06 119 LEU A CA 1
ATOM 922 C C . LEU A 1 119 ? -10.503 -1.613 12.817 1.00 90.06 119 LEU A C 1
ATOM 924 O O . LEU A 1 119 ? -10.482 -1.858 11.615 1.00 90.06 119 LEU A O 1
ATOM 928 N N . SER A 1 120 ? -9.389 -1.406 13.520 1.00 86.00 120 SER A N 1
ATOM 929 C CA . SER A 1 120 ? -8.048 -1.459 12.927 1.00 86.00 120 SER A CA 1
ATOM 930 C C . SER A 1 120 ? -7.736 -2.845 12.367 1.00 86.00 120 SER A C 1
ATOM 932 O O . SER A 1 120 ? -7.190 -2.950 11.272 1.00 86.00 120 SER A O 1
ATOM 934 N N . GLN A 1 121 ? -8.124 -3.906 13.080 1.00 85.81 121 GLN A N 1
ATOM 935 C CA . GLN A 1 121 ? -7.994 -5.278 12.600 1.00 85.81 121 GLN A CA 1
ATOM 936 C C . GLN A 1 121 ? -8.853 -5.519 11.351 1.00 85.81 121 GLN A C 1
ATOM 938 O O . GLN A 1 121 ? -8.333 -5.993 10.345 1.00 85.81 121 GLN A O 1
ATOM 943 N N . ALA A 1 122 ? -10.131 -5.130 11.374 1.00 89.38 122 ALA A N 1
ATOM 944 C CA . ALA A 1 122 ? -11.024 -5.284 10.224 1.00 89.38 122 ALA A CA 1
ATOM 945 C C . ALA A 1 122 ? -10.521 -4.513 8.989 1.00 89.38 122 ALA A C 1
ATOM 947 O O . ALA A 1 122 ? -10.614 -5.000 7.861 1.00 89.38 122 ALA A O 1
ATOM 948 N N . ILE A 1 123 ? -9.941 -3.325 9.193 1.00 86.00 123 ILE A N 1
ATOM 949 C CA . ILE A 1 123 ? -9.261 -2.568 8.138 1.00 86.00 123 ILE A CA 1
ATOM 950 C C . ILE A 1 123 ? -8.041 -3.352 7.636 1.00 86.00 123 ILE A C 1
ATOM 952 O O . ILE A 1 123 ? -7.910 -3.544 6.434 1.00 86.00 123 ILE A O 1
ATOM 956 N N . ALA A 1 124 ? -7.166 -3.852 8.509 1.00 78.88 124 ALA A N 1
ATOM 957 C CA . ALA A 1 124 ? -5.990 -4.615 8.083 1.00 78.88 124 ALA A CA 1
ATOM 958 C C . ALA A 1 124 ? -6.352 -5.882 7.281 1.00 78.88 124 ALA A C 1
ATOM 960 O O . ALA A 1 124 ? -5.659 -6.212 6.322 1.00 78.88 124 ALA A O 1
ATOM 961 N N . GLU A 1 125 ? -7.450 -6.554 7.637 1.00 85.31 125 GLU A N 1
ATOM 962 C CA . GLU A 1 125 ? -7.988 -7.718 6.916 1.00 85.31 125 GLU A CA 1
ATOM 963 C C . GLU A 1 125 ? -8.623 -7.334 5.568 1.00 85.31 125 GLU A C 1
ATOM 965 O O . GLU A 1 125 ? -8.515 -8.077 4.595 1.00 85.31 125 GLU A O 1
ATOM 970 N N . SER A 1 126 ? -9.251 -6.157 5.484 1.00 89.31 126 SER A N 1
ATOM 971 C CA . SER A 1 126 ? -9.885 -5.657 4.252 1.00 89.31 126 SER A CA 1
ATOM 972 C C . SER A 1 126 ? -8.888 -5.028 3.271 1.00 89.31 126 SER A C 1
ATOM 974 O O . SER A 1 126 ? -9.140 -4.968 2.068 1.00 89.31 126 SER A O 1
ATOM 976 N N . PHE A 1 127 ? -7.757 -4.545 3.782 1.00 91.00 127 PHE A N 1
ATOM 977 C CA . PHE A 1 127 ? -6.700 -3.891 3.023 1.00 91.00 127 PHE A CA 1
ATOM 978 C C . PHE A 1 127 ? -5.425 -4.733 3.131 1.00 91.00 127 PHE A C 1
ATOM 980 O O . PHE A 1 127 ? -4.593 -4.474 4.008 1.00 91.00 127 PHE A O 1
ATOM 987 N N . PRO A 1 128 ? -5.244 -5.745 2.256 1.00 91.44 128 PRO A N 1
ATOM 988 C CA . PRO A 1 128 ? -4.042 -6.564 2.272 1.00 91.44 128 PRO A CA 1
ATOM 989 C C . PRO A 1 128 ? -2.796 -5.698 2.128 1.00 91.44 128 PRO A C 1
ATOM 991 O O . PRO A 1 128 ? -2.813 -4.619 1.521 1.00 91.44 128 PRO A O 1
ATOM 994 N N . LYS A 1 129 ? -1.699 -6.177 2.709 1.00 95.25 129 LYS A N 1
ATOM 995 C CA . LYS A 1 129 ? -0.463 -5.407 2.762 1.00 95.25 129 LYS A CA 1
ATOM 996 C C . LYS A 1 129 ? 0.070 -5.152 1.351 1.00 95.25 129 LYS A C 1
ATOM 998 O O . LYS A 1 129 ? 0.156 -6.075 0.543 1.00 95.25 129 LYS A O 1
ATOM 1003 N N . VAL A 1 130 ? 0.466 -3.915 1.071 1.00 97.56 130 VAL A N 1
ATOM 1004 C CA . VAL A 1 130 ? 1.152 -3.516 -0.167 1.00 97.56 130 VAL A CA 1
ATOM 1005 C C . VAL A 1 130 ? 2.563 -3.079 0.203 1.00 97.56 130 VAL A C 1
ATOM 1007 O O . VAL A 1 130 ? 2.727 -2.318 1.151 1.00 97.56 130 VAL A O 1
ATOM 1010 N N . SER A 1 131 ? 3.577 -3.544 -0.523 1.00 98.75 131 SER A N 1
ATOM 1011 C CA . SER A 1 131 ? 4.952 -3.062 -0.363 1.00 98.75 131 SER A CA 1
ATOM 1012 C C . SER A 1 131 ? 5.317 -2.179 -1.551 1.00 98.75 131 SER A C 1
ATOM 1014 O O . SER A 1 131 ? 5.408 -2.685 -2.665 1.00 98.75 131 SER A O 1
ATOM 1016 N N . ALA A 1 132 ? 5.542 -0.887 -1.323 1.00 98.69 132 ALA A N 1
ATOM 1017 C CA . ALA A 1 132 ? 6.167 0.005 -2.294 1.00 98.69 132 ALA A CA 1
ATOM 1018 C C . ALA A 1 132 ? 7.686 0.006 -2.083 1.00 98.69 132 ALA A C 1
ATOM 1020 O O . ALA A 1 132 ? 8.151 0.161 -0.958 1.00 98.69 132 ALA A O 1
ATOM 1021 N N . ILE A 1 133 ? 8.457 -0.178 -3.148 1.00 98.75 133 ILE A N 1
ATOM 1022 C CA . ILE A 1 133 ? 9.913 -0.256 -3.160 1.00 98.75 133 ILE A CA 1
ATOM 1023 C C . ILE A 1 133 ? 10.432 0.931 -3.963 1.00 98.75 133 ILE A C 1
ATOM 1025 O O . ILE A 1 133 ? 10.158 1.029 -5.157 1.00 98.75 133 ILE A O 1
ATOM 1029 N N . VAL A 1 134 ? 11.188 1.810 -3.308 1.00 98.56 134 VAL A N 1
ATOM 1030 C CA . VAL A 1 134 ? 11.833 2.965 -3.935 1.00 98.56 134 VAL A CA 1
ATOM 1031 C C . VAL A 1 134 ? 13.339 2.759 -3.932 1.00 98.56 134 VAL A C 1
ATOM 1033 O O . VAL A 1 134 ? 13.960 2.735 -2.868 1.00 98.56 134 VAL A O 1
ATOM 1036 N N . LEU A 1 135 ? 13.929 2.614 -5.118 1.00 97.06 135 LEU A N 1
ATOM 1037 C CA . LEU A 1 135 ? 15.379 2.558 -5.286 1.00 97.06 135 LEU A CA 1
ATOM 1038 C C . LEU A 1 135 ? 15.935 3.968 -5.511 1.00 97.06 135 LEU A C 1
ATOM 1040 O O . LEU A 1 135 ? 15.536 4.665 -6.443 1.00 97.06 135 LEU A O 1
ATOM 1044 N N . CYS A 1 136 ? 16.899 4.362 -4.686 1.00 94.88 136 CYS A N 1
ATOM 1045 C CA . CYS A 1 136 ? 17.547 5.667 -4.723 1.00 94.88 136 CYS A CA 1
ATOM 1046 C C . CYS A 1 136 ? 19.039 5.523 -5.037 1.00 94.88 136 CYS A C 1
ATOM 1048 O O . CYS A 1 136 ? 19.713 4.632 -4.522 1.00 94.88 136 CYS A O 1
ATOM 1050 N N . TYR A 1 137 ? 19.578 6.435 -5.844 1.00 94.06 137 TYR A N 1
ATOM 1051 C CA . TYR A 1 137 ? 21.020 6.593 -6.031 1.00 94.06 137 TYR A CA 1
ATOM 1052 C C . TYR A 1 137 ? 21.357 8.049 -6.349 1.00 94.06 137 TYR A C 1
ATOM 1054 O O . TYR A 1 137 ? 21.121 8.529 -7.460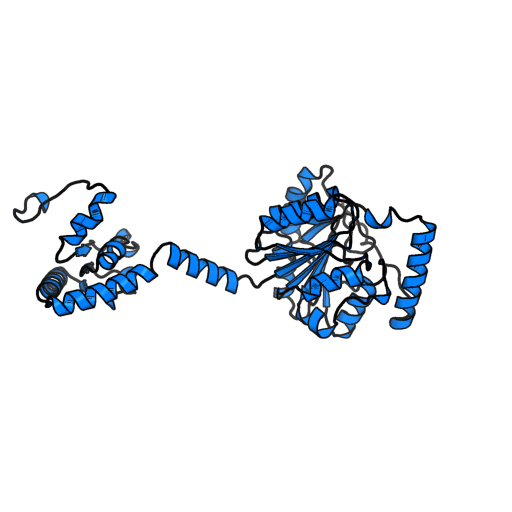 1.00 94.06 137 TYR A O 1
ATOM 1062 N N . ASN A 1 138 ? 21.931 8.749 -5.371 1.00 90.94 138 ASN A N 1
ATOM 1063 C CA . ASN A 1 138 ? 22.089 10.202 -5.374 1.00 90.94 138 ASN A CA 1
ATOM 1064 C C . ASN A 1 138 ? 20.746 10.919 -5.660 1.00 90.94 138 ASN A C 1
ATOM 1066 O O . ASN A 1 138 ? 19.673 10.316 -5.609 1.00 90.94 138 ASN A O 1
ATOM 1070 N N . ASN A 1 139 ? 20.796 12.216 -5.980 1.00 91.31 139 ASN A N 1
ATOM 1071 C CA . ASN A 1 139 ? 19.614 13.042 -6.263 1.00 91.31 139 ASN A CA 1
ATOM 1072 C C . ASN A 1 139 ? 18.703 13.202 -5.040 1.00 91.31 139 ASN A C 1
ATOM 1074 O O . ASN A 1 139 ? 17.503 12.920 -5.102 1.00 91.31 139 ASN A O 1
ATOM 1078 N N . LEU A 1 140 ? 19.270 13.699 -3.938 1.00 95.75 140 LEU A N 1
ATOM 1079 C CA . LEU A 1 140 ? 18.529 13.968 -2.704 1.00 95.75 140 LEU A CA 1
ATOM 1080 C C . LEU A 1 140 ? 17.196 14.704 -2.935 1.00 95.75 140 LEU A C 1
ATOM 1082 O O . LEU A 1 140 ? 16.188 14.313 -2.360 1.00 95.75 140 LEU A O 1
ATOM 1086 N N . GLU A 1 141 ? 17.164 15.743 -3.774 1.00 95.94 141 GLU A N 1
ATOM 1087 C CA . GLU A 1 141 ? 15.945 16.546 -3.964 1.00 95.94 141 GLU A CA 1
ATOM 1088 C C . GLU A 1 141 ? 14.842 15.803 -4.733 1.00 95.94 141 GLU A C 1
ATOM 1090 O O . GLU A 1 141 ? 13.676 15.912 -4.362 1.00 95.94 141 GLU A O 1
ATOM 1095 N N . LEU A 1 142 ? 15.191 14.975 -5.727 1.00 95.00 142 LEU A N 1
ATOM 1096 C CA . LEU A 1 142 ? 14.211 14.102 -6.389 1.00 95.00 142 LEU A CA 1
ATOM 1097 C C . LEU A 1 142 ? 13.705 13.030 -5.422 1.00 95.00 142 LEU A C 1
ATOM 1099 O O . LEU A 1 142 ? 12.503 12.830 -5.297 1.00 95.00 142 LEU A O 1
ATOM 1103 N N . THR A 1 143 ? 14.614 12.429 -4.650 1.00 97.00 143 THR A N 1
ATOM 1104 C CA . THR A 1 143 ? 14.263 11.440 -3.621 1.00 97.00 143 THR A CA 1
ATOM 1105 C C . THR A 1 143 ? 13.294 12.024 -2.591 1.00 97.00 143 THR A C 1
ATOM 1107 O O . THR A 1 143 ? 12.315 11.375 -2.230 1.00 97.00 143 THR A O 1
ATOM 1110 N N . LYS A 1 144 ? 13.529 13.265 -2.146 1.00 97.75 144 LYS A N 1
ATOM 1111 C CA . LYS A 1 144 ? 12.609 13.989 -1.263 1.00 97.75 144 LYS A CA 1
ATOM 1112 C C . LYS A 1 144 ? 11.248 14.180 -1.917 1.00 97.75 144 LYS A C 1
ATOM 1114 O O . LYS A 1 144 ? 10.260 13.837 -1.285 1.00 97.75 144 LYS A O 1
ATOM 1119 N N . ALA A 1 145 ? 11.199 14.688 -3.150 1.00 96.88 145 ALA A N 1
ATOM 1120 C CA . ALA A 1 145 ? 9.946 14.924 -3.869 1.00 96.88 145 ALA A CA 1
ATOM 1121 C C . ALA A 1 145 ? 9.142 13.627 -4.070 1.00 96.88 145 ALA A C 1
ATOM 1123 O O . ALA A 1 145 ? 7.943 13.594 -3.804 1.00 96.88 145 ALA A O 1
ATOM 1124 N N . CYS A 1 146 ? 9.812 12.535 -4.448 1.00 97.88 146 CYS A N 1
ATOM 1125 C CA . CYS A 1 146 ? 9.199 11.219 -4.596 1.00 97.88 146 CYS A CA 1
ATOM 1126 C C . CYS A 1 146 ? 8.585 10.731 -3.281 1.00 97.88 146 CYS A C 1
ATOM 1128 O O . CYS A 1 146 ? 7.386 10.458 -3.217 1.00 97.88 146 CYS A O 1
ATOM 1130 N N . LEU A 1 147 ? 9.373 10.674 -2.205 1.00 98.25 147 LEU A N 1
ATOM 1131 C CA . LEU A 1 147 ? 8.912 10.133 -0.923 1.00 98.25 147 LEU A CA 1
ATOM 1132 C C . LEU A 1 147 ? 7.851 11.012 -0.257 1.00 98.25 147 LEU A C 1
ATOM 1134 O O . LEU A 1 147 ? 6.937 10.495 0.382 1.00 98.25 147 LEU A O 1
ATOM 1138 N N . ASP A 1 148 ? 7.940 12.323 -0.443 1.00 97.69 148 ASP A N 1
ATOM 1139 C CA . ASP A 1 148 ? 6.912 13.259 -0.017 1.00 97.69 148 ASP A CA 1
ATOM 1140 C C . ASP A 1 148 ? 5.605 13.067 -0.812 1.00 97.69 148 ASP A C 1
ATOM 1142 O O . ASP A 1 148 ? 4.538 12.995 -0.204 1.00 97.69 148 ASP A O 1
ATOM 1146 N N . SER A 1 149 ? 5.658 12.850 -2.132 1.00 98.12 149 SER A N 1
ATOM 1147 C CA . SER A 1 149 ? 4.458 12.499 -2.909 1.00 98.12 149 SER A CA 1
ATOM 1148 C C . SER A 1 149 ? 3.835 11.175 -2.438 1.00 98.12 149 SER A C 1
ATOM 1150 O O . SER A 1 149 ? 2.616 11.088 -2.289 1.00 98.12 149 SER A O 1
ATOM 1152 N N . VAL A 1 150 ? 4.656 10.169 -2.102 1.00 98.12 150 VAL A N 1
ATOM 1153 C CA . VAL A 1 150 ? 4.189 8.891 -1.540 1.00 98.12 150 VAL A CA 1
ATOM 1154 C C . VAL A 1 150 ? 3.499 9.113 -0.194 1.00 98.12 150 VAL A C 1
ATOM 1156 O O . VAL A 1 150 ? 2.414 8.572 0.012 1.00 98.12 150 VAL A O 1
ATOM 1159 N N . GLU A 1 151 ? 4.070 9.922 0.701 1.00 95.69 151 GLU A N 1
ATOM 1160 C CA . GLU A 1 151 ? 3.471 10.240 2.004 1.00 95.69 151 GLU A CA 1
ATOM 1161 C C . GLU A 1 151 ? 2.150 11.014 1.862 1.00 95.69 151 GLU A C 1
ATOM 1163 O O . GLU A 1 151 ? 1.181 10.706 2.555 1.00 95.69 151 GLU A O 1
ATOM 1168 N N . ARG A 1 152 ? 2.068 11.973 0.932 1.00 96.00 152 ARG A N 1
ATOM 1169 C CA . ARG A 1 152 ? 0.857 12.785 0.726 1.00 96.00 152 ARG A CA 1
ATOM 1170 C C . ARG A 1 152 ? -0.279 12.039 0.029 1.00 96.00 152 ARG A C 1
ATOM 1172 O O . ARG A 1 152 ? -1.446 12.336 0.283 1.00 96.00 152 ARG A O 1
ATOM 1179 N N . HIS A 1 153 ? 0.038 11.137 -0.897 1.00 96.81 153 HIS A N 1
ATOM 1180 C CA . HIS A 1 153 ? -0.944 10.591 -1.840 1.00 96.81 153 HIS A CA 1
ATOM 1181 C C . HIS A 1 153 ? -1.283 9.113 -1.631 1.00 96.81 153 HIS A C 1
ATOM 1183 O O . HIS A 1 153 ? -2.191 8.590 -2.290 1.00 96.81 153 HIS A O 1
ATOM 1189 N N . SER A 1 154 ? -0.614 8.441 -0.695 1.00 93.62 154 SER A N 1
ATOM 1190 C CA . SER A 1 154 ? -0.932 7.063 -0.325 1.00 93.62 154 SER A CA 1
ATOM 1191 C C . SER A 1 154 ? -2.034 7.015 0.726 1.00 93.62 154 SER A C 1
ATOM 1193 O O . SER A 1 154 ? -1.802 7.243 1.907 1.00 93.62 154 SER A O 1
ATOM 1195 N N . LEU A 1 155 ? -3.245 6.656 0.300 1.00 88.06 155 LEU A N 1
ATOM 1196 C CA . LEU A 1 155 ? -4.393 6.478 1.199 1.00 88.06 155 LEU A CA 1
ATOM 1197 C C . LEU A 1 155 ? -4.566 5.018 1.652 1.00 88.06 155 LEU A C 1
ATOM 1199 O O . LEU A 1 155 ? -5.584 4.672 2.245 1.00 88.06 155 LEU A O 1
ATOM 1203 N N . TRP A 1 156 ? -3.654 4.119 1.253 1.00 93.06 156 TRP A N 1
ATOM 1204 C CA . TRP A 1 156 ? -3.799 2.679 1.492 1.00 93.06 156 TRP A CA 1
ATOM 1205 C C . TRP A 1 156 ? -3.394 2.362 2.936 1.00 93.06 156 TRP A C 1
ATOM 1207 O O . TRP A 1 156 ? -2.222 2.550 3.264 1.00 93.06 156 TRP A O 1
ATOM 1217 N N . PRO A 1 157 ? -4.308 1.881 3.804 1.00 90.25 157 PRO A N 1
ATOM 1218 C CA . PRO A 1 157 ? -4.034 1.778 5.240 1.00 90.25 157 PRO A CA 1
ATOM 1219 C C . PRO A 1 157 ? -2.880 0.836 5.599 1.00 90.25 157 PRO A C 1
ATOM 1221 O O . PRO A 1 157 ? -2.185 1.058 6.584 1.00 90.25 157 PRO A O 1
ATOM 1224 N N . ASN A 1 158 ? -2.669 -0.213 4.802 1.00 92.94 158 ASN A N 1
ATOM 1225 C CA . ASN A 1 158 ? -1.665 -1.249 5.050 1.00 92.94 158 ASN A CA 1
ATOM 1226 C C . ASN A 1 158 ? -0.506 -1.158 4.042 1.00 92.94 158 ASN A C 1
ATOM 1228 O O . ASN A 1 158 ? -0.154 -2.133 3.374 1.00 92.94 158 ASN A O 1
ATOM 1232 N N . LEU A 1 159 ? 0.021 0.053 3.850 1.00 95.75 159 LEU A N 1
ATOM 1233 C CA . LEU A 1 159 ? 1.178 0.306 2.996 1.00 95.75 159 LEU A CA 1
ATOM 1234 C C . LEU A 1 159 ? 2.475 0.181 3.803 1.00 95.75 159 LEU A C 1
ATOM 1236 O O . LEU A 1 159 ? 2.648 0.801 4.847 1.00 95.75 159 LEU A O 1
ATOM 1240 N N . GLU A 1 160 ? 3.411 -0.591 3.274 1.00 97.25 160 GLU A N 1
ATOM 1241 C CA . GLU A 1 160 ? 4.808 -0.628 3.687 1.00 97.25 160 GLU A CA 1
ATOM 1242 C C . GLU A 1 160 ? 5.654 0.038 2.608 1.00 97.25 160 GLU A C 1
ATOM 1244 O O . GLU A 1 160 ? 5.527 -0.291 1.430 1.00 97.25 160 GLU A O 1
ATOM 1249 N N . LEU A 1 161 ? 6.539 0.945 3.008 1.00 98.69 161 LEU A N 1
ATOM 1250 C CA . LEU A 1 161 ? 7.480 1.596 2.105 1.00 98.69 161 LEU A CA 1
ATOM 1251 C C . LEU A 1 161 ? 8.890 1.096 2.393 1.00 98.69 161 LEU A C 1
ATOM 1253 O O . LEU A 1 161 ? 9.380 1.195 3.512 1.00 98.69 161 LEU A O 1
ATOM 1257 N N . ILE A 1 162 ? 9.553 0.557 1.383 1.00 98.88 162 ILE A N 1
ATOM 1258 C CA . ILE A 1 162 ? 10.926 0.073 1.449 1.00 98.88 162 ILE A CA 1
ATOM 1259 C C . ILE A 1 162 ? 11.764 1.006 0.600 1.00 98.88 162 ILE A C 1
ATOM 1261 O O . ILE A 1 162 ? 11.599 1.063 -0.614 1.00 98.88 162 ILE A O 1
ATOM 1265 N N . VAL A 1 163 ? 12.663 1.744 1.237 1.00 98.69 163 VAL A N 1
ATOM 1266 C CA . VAL A 1 163 ? 13.587 2.633 0.538 1.00 98.69 163 VAL A CA 1
ATOM 1267 C C . VAL A 1 163 ? 14.955 1.978 0.513 1.00 98.69 163 VAL A C 1
ATOM 1269 O O . VAL A 1 163 ? 15.529 1.690 1.564 1.00 98.69 163 VAL A O 1
ATOM 1272 N N . VAL A 1 164 ? 15.471 1.736 -0.687 1.00 98.62 164 VAL A N 1
ATOM 1273 C CA . VAL A 1 164 ? 16.798 1.169 -0.909 1.00 98.62 164 VAL A CA 1
ATOM 1274 C C . VAL A 1 164 ? 17.724 2.282 -1.378 1.00 98.62 164 VAL A C 1
ATOM 1276 O O . VAL A 1 164 ? 17.582 2.786 -2.485 1.00 98.62 164 VAL A O 1
ATOM 1279 N N . ASP A 1 165 ? 18.698 2.658 -0.558 1.00 98.25 165 ASP A N 1
ATOM 1280 C CA . ASP A 1 165 ? 19.795 3.521 -0.987 1.00 98.25 165 ASP A CA 1
ATOM 1281 C C . ASP A 1 165 ? 20.902 2.668 -1.613 1.00 98.25 165 ASP A C 1
ATOM 1283 O O . ASP A 1 165 ? 21.547 1.864 -0.936 1.00 98.25 165 ASP A O 1
ATOM 1287 N N . ASN A 1 166 ? 21.146 2.839 -2.910 1.00 96.19 166 ASN A N 1
ATOM 1288 C CA . ASN A 1 166 ? 22.119 2.061 -3.677 1.00 96.19 166 ASN A CA 1
ATOM 1289 C C . ASN A 1 166 ? 23.545 2.628 -3.538 1.00 96.19 166 ASN A C 1
ATOM 1291 O O . ASN A 1 166 ? 24.248 2.825 -4.529 1.00 96.19 166 ASN A O 1
ATOM 1295 N N . ALA A 1 167 ? 23.959 2.908 -2.298 1.00 96.75 167 ALA A N 1
ATOM 1296 C CA . ALA A 1 167 ? 25.223 3.542 -1.927 1.00 96.75 167 ALA A CA 1
ATOM 1297 C C . ALA A 1 167 ? 25.385 4.974 -2.468 1.00 96.75 167 ALA A C 1
ATOM 1299 O O . ALA A 1 167 ? 26.348 5.283 -3.179 1.00 96.75 167 ALA A O 1
ATOM 1300 N N . SER A 1 168 ? 24.442 5.858 -2.131 1.00 96.88 168 SER A N 1
ATOM 1301 C CA . SER A 1 168 ? 24.560 7.283 -2.458 1.00 96.88 168 SER A CA 1
ATOM 1302 C C . SER A 1 168 ? 25.756 7.918 -1.744 1.00 96.88 168 SER A C 1
ATOM 1304 O O . SER A 1 168 ? 26.066 7.596 -0.597 1.00 96.88 168 SER A O 1
ATOM 1306 N N . SER A 1 169 ? 26.416 8.860 -2.419 1.00 96.06 169 SER A N 1
ATOM 1307 C CA . SER A 1 169 ? 27.570 9.600 -1.880 1.00 96.06 169 SER A CA 1
ATOM 1308 C C . SER A 1 169 ? 27.239 11.038 -1.469 1.00 96.06 169 SER A C 1
ATOM 1310 O O . SER A 1 169 ? 28.116 11.759 -0.998 1.00 96.06 169 SER A O 1
ATOM 1312 N N . ASP A 1 170 ? 26.002 11.482 -1.698 1.00 95.31 170 ASP A N 1
ATOM 1313 C CA . ASP A 1 170 ? 25.498 12.798 -1.305 1.00 95.31 170 ASP A CA 1
ATOM 1314 C C . ASP A 1 170 ? 24.811 12.756 0.080 1.00 95.31 170 ASP A C 1
ATOM 1316 O O . ASP A 1 170 ? 25.039 11.856 0.888 1.00 95.31 170 ASP A O 1
ATOM 1320 N N . GLY A 1 171 ? 23.979 13.754 0.396 1.00 97.44 171 GLY A N 1
ATOM 1321 C CA . GLY A 1 171 ? 23.241 13.820 1.664 1.00 97.44 171 GLY A CA 1
ATOM 1322 C C . GLY A 1 171 ? 22.108 12.792 1.815 1.00 97.44 171 GLY A C 1
ATOM 1323 O O . GLY A 1 171 ? 21.495 12.735 2.885 1.00 97.44 171 GLY A O 1
ATOM 1324 N N . THR A 1 172 ? 21.823 11.982 0.787 1.00 97.81 172 THR A N 1
ATOM 1325 C CA . THR A 1 172 ? 20.701 11.025 0.756 1.00 97.81 172 THR A CA 1
ATOM 1326 C C . THR A 1 172 ? 20.700 10.041 1.926 1.00 97.81 172 THR A C 1
ATOM 1328 O O . THR A 1 172 ? 19.681 9.975 2.618 1.00 97.81 172 THR A O 1
ATOM 1331 N N . PRO A 1 173 ? 21.808 9.358 2.281 1.00 98.12 173 PRO A N 1
ATOM 1332 C CA . PRO A 1 173 ? 21.778 8.369 3.359 1.00 98.12 173 PRO A CA 1
ATOM 1333 C C . PRO A 1 173 ? 21.473 8.986 4.730 1.00 98.12 173 PRO A C 1
ATOM 1335 O O . PRO A 1 173 ? 20.778 8.387 5.550 1.00 98.12 173 PRO A O 1
ATOM 1338 N N . ALA A 1 174 ? 21.993 10.188 5.000 1.00 98.31 174 ALA A N 1
ATOM 1339 C CA . ALA A 1 174 ? 21.756 10.888 6.261 1.00 98.31 174 ALA A CA 1
ATOM 1340 C C . ALA A 1 174 ? 20.295 11.336 6.383 1.00 98.31 174 ALA A C 1
ATOM 1342 O O . ALA A 1 174 ? 19.677 11.148 7.431 1.00 98.31 174 ALA A O 1
ATOM 1343 N N . TRP A 1 175 ? 19.736 11.875 5.298 1.00 98.50 175 TRP A N 1
ATOM 1344 C CA . TRP A 1 175 ? 18.342 12.299 5.256 1.00 98.50 175 TRP A CA 1
ATOM 1345 C C . TRP A 1 175 ? 17.379 11.105 5.357 1.00 98.50 175 TRP A C 1
ATOM 1347 O O . TRP A 1 175 ? 16.450 11.143 6.160 1.00 98.50 175 TRP A O 1
ATOM 1357 N N . LEU A 1 176 ? 17.646 10.002 4.647 1.00 98.44 176 LEU A N 1
ATOM 1358 C CA . LEU A 1 176 ? 16.821 8.789 4.704 1.00 98.44 176 LEU A CA 1
ATOM 1359 C C . LEU A 1 176 ? 16.766 8.170 6.104 1.00 98.44 176 LEU A C 1
ATOM 1361 O O . LEU A 1 176 ? 15.703 7.725 6.535 1.00 98.44 176 LEU A O 1
ATOM 1365 N N . LYS A 1 177 ? 17.879 8.184 6.850 1.00 98.44 177 LYS A N 1
ATOM 1366 C CA . LYS A 1 177 ? 17.896 7.734 8.253 1.00 98.44 177 LYS A CA 1
ATOM 1367 C C . LYS A 1 177 ? 16.944 8.554 9.123 1.00 98.44 177 LYS A C 1
ATOM 1369 O O . LYS A 1 177 ? 16.228 7.982 9.938 1.00 98.44 177 LYS A O 1
ATOM 1374 N N . GLN A 1 178 ? 16.921 9.876 8.944 1.00 98.06 178 GLN A N 1
ATOM 1375 C CA . GLN A 1 178 ? 16.001 10.757 9.670 1.00 98.06 178 GLN A CA 1
ATOM 1376 C C . GLN A 1 178 ? 14.550 10.525 9.238 1.00 98.06 178 GLN A C 1
ATOM 1378 O O . GLN A 1 178 ? 13.669 10.433 10.088 1.00 98.06 178 GLN A O 1
ATOM 1383 N N . PHE A 1 179 ? 14.315 10.377 7.932 1.00 97.62 179 PHE A N 1
ATOM 1384 C CA . PHE A 1 179 ? 12.994 10.115 7.371 1.00 97.62 179 PHE A CA 1
ATOM 1385 C C . PHE A 1 179 ? 12.379 8.824 7.929 1.00 97.62 179 PHE A C 1
ATOM 1387 O O . PHE A 1 179 ? 11.243 8.846 8.405 1.00 97.62 179 PHE A O 1
ATOM 1394 N N . ALA A 1 180 ? 13.140 7.725 7.931 1.00 97.69 180 ALA A N 1
ATOM 1395 C CA . ALA A 1 180 ? 12.683 6.425 8.419 1.00 97.69 180 ALA A CA 1
ATOM 1396 C C . ALA A 1 180 ? 12.511 6.382 9.949 1.00 97.69 180 ALA A C 1
ATOM 1398 O O . ALA A 1 180 ? 11.602 5.723 10.445 1.00 97.69 180 ALA A O 1
ATOM 1399 N N . ALA A 1 181 ? 13.332 7.114 10.715 1.00 97.50 181 ALA A N 1
ATOM 1400 C CA . ALA A 1 181 ? 13.283 7.097 12.181 1.00 97.50 181 ALA A CA 1
ATOM 1401 C C . ALA A 1 181 ? 11.932 7.550 12.766 1.00 97.50 181 ALA A C 1
ATOM 1403 O O . ALA A 1 181 ? 11.563 7.118 13.856 1.00 97.50 181 ALA A O 1
ATOM 1404 N N . THR A 1 182 ? 11.185 8.401 12.057 1.00 96.12 182 THR A N 1
ATOM 1405 C CA . THR A 1 182 ? 9.877 8.902 12.508 1.00 96.12 182 THR A CA 1
ATOM 1406 C C . THR A 1 182 ? 8.693 8.181 11.859 1.00 96.12 182 THR A C 1
ATOM 1408 O O . THR A 1 182 ? 7.555 8.606 12.046 1.00 96.12 182 THR A O 1
ATOM 1411 N N . ARG A 1 183 ? 8.930 7.123 11.068 1.00 96.19 183 ARG A N 1
ATOM 1412 C CA . ARG A 1 183 ? 7.907 6.469 10.236 1.00 96.19 183 ARG A CA 1
ATOM 1413 C C . ARG A 1 183 ? 7.981 4.942 10.368 1.00 96.19 183 ARG A C 1
ATOM 1415 O O . ARG A 1 183 ? 8.688 4.300 9.598 1.00 96.19 183 ARG A O 1
ATOM 1422 N N . PRO A 1 184 ? 7.216 4.331 11.293 1.00 94.19 184 PRO A N 1
ATOM 1423 C CA . PRO A 1 184 ? 7.254 2.882 11.536 1.00 94.19 184 PRO A CA 1
ATOM 1424 C C . PRO A 1 184 ? 6.882 2.007 10.327 1.00 94.19 184 PRO A C 1
ATOM 1426 O O . PRO A 1 184 ? 7.228 0.830 10.286 1.00 94.19 184 PRO A O 1
ATOM 1429 N N . TRP A 1 185 ? 6.173 2.573 9.349 1.00 94.50 185 TRP A N 1
ATOM 1430 C CA . TRP A 1 185 ? 5.777 1.911 8.104 1.00 94.50 185 TRP A CA 1
ATOM 1431 C C . TRP A 1 185 ? 6.872 1.948 7.018 1.00 94.50 185 TRP A C 1
ATOM 1433 O O . TRP A 1 185 ? 6.680 1.382 5.940 1.00 94.50 185 TRP A O 1
ATOM 1443 N N . VAL A 1 186 ? 8.021 2.582 7.298 1.00 98.25 186 VAL A N 1
ATOM 1444 C CA . VAL A 1 186 ? 9.165 2.709 6.388 1.00 98.25 186 VAL A CA 1
ATOM 1445 C C . VAL A 1 186 ? 10.307 1.786 6.817 1.00 98.25 186 VAL A C 1
ATOM 1447 O O . VAL A 1 186 ? 10.795 1.849 7.944 1.00 98.25 186 VAL A O 1
ATOM 1450 N N . LYS A 1 187 ? 10.792 0.964 5.887 1.00 98.50 187 LYS A N 1
ATOM 1451 C CA . LYS A 1 187 ? 12.011 0.161 6.012 1.00 98.50 187 LYS A CA 1
ATOM 1452 C C . LYS A 1 187 ? 13.115 0.783 5.164 1.00 98.50 187 LYS A C 1
ATOM 1454 O O . LYS A 1 187 ? 12.921 1.023 3.977 1.00 98.50 187 LYS A O 1
ATOM 1459 N N . LEU A 1 188 ? 14.282 1.011 5.759 1.00 98.56 188 LEU A N 1
ATOM 1460 C CA . LEU A 1 188 ? 15.449 1.552 5.063 1.00 98.56 188 LEU A CA 1
ATOM 1461 C C . LEU A 1 188 ? 16.503 0.462 4.855 1.00 98.56 188 LEU A C 1
ATOM 1463 O O . LEU A 1 188 ? 16.958 -0.150 5.821 1.00 98.56 188 LEU A O 1
ATOM 1467 N N . VAL A 1 189 ? 16.929 0.272 3.609 1.00 98.50 189 VAL A N 1
ATOM 1468 C CA . VAL A 1 189 ? 18.044 -0.600 3.224 1.00 98.50 189 VAL A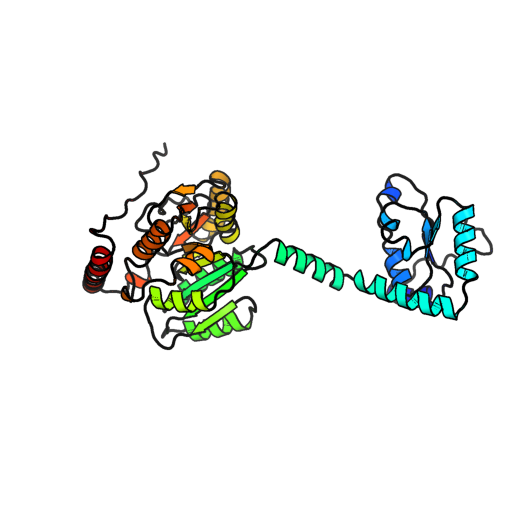 CA 1
ATOM 1469 C C . VAL A 1 189 ? 19.165 0.275 2.673 1.00 98.50 189 VAL A C 1
ATOM 1471 O O . VAL A 1 189 ? 18.978 0.974 1.685 1.00 98.50 189 VAL A O 1
ATOM 1474 N N . LEU A 1 190 ? 20.335 0.252 3.312 1.00 98.06 190 LEU A N 1
ATOM 1475 C CA . LEU A 1 190 ? 21.521 0.974 2.842 1.00 98.06 190 LEU A CA 1
ATOM 1476 C C . LEU A 1 190 ? 22.499 -0.027 2.229 1.00 98.06 190 LEU A C 1
ATOM 1478 O O . LEU A 1 190 ? 23.117 -0.812 2.951 1.00 98.06 190 LEU A O 1
ATOM 1482 N N . SER A 1 191 ? 22.635 -0.008 0.905 1.00 96.81 191 SER A N 1
ATOM 1483 C CA . SER A 1 191 ? 23.597 -0.857 0.208 1.00 96.81 191 SER A CA 1
ATOM 1484 C C . SER A 1 191 ? 25.026 -0.363 0.432 1.00 96.81 191 SER A C 1
ATOM 1486 O O . SER A 1 191 ? 25.297 0.837 0.460 1.00 96.81 191 SER A O 1
ATOM 1488 N N . ALA A 1 192 ? 25.972 -1.298 0.535 1.00 94.44 192 ALA A N 1
ATOM 1489 C CA . ALA A 1 192 ? 27.396 -0.983 0.650 1.00 94.44 192 ALA A CA 1
ATOM 1490 C C . ALA A 1 192 ? 28.022 -0.513 -0.677 1.00 94.44 192 ALA A C 1
ATOM 1492 O O . ALA A 1 192 ? 29.074 0.123 -0.673 1.00 94.44 192 ALA A O 1
ATOM 1493 N N . LYS A 1 193 ? 27.409 -0.853 -1.818 1.00 94.38 193 LYS A N 1
ATOM 1494 C CA . LYS A 1 193 ? 27.882 -0.483 -3.160 1.00 94.38 193 LYS A CA 1
ATOM 1495 C C . LYS A 1 193 ? 26.712 -0.279 -4.120 1.00 94.38 193 LYS A C 1
ATOM 1497 O O . LYS A 1 193 ? 25.682 -0.933 -3.977 1.00 94.38 193 LYS A O 1
ATOM 1502 N N . ASN A 1 194 ? 26.909 0.559 -5.136 1.00 93.50 194 ASN A N 1
ATOM 1503 C CA . ASN A 1 194 ? 25.953 0.670 -6.231 1.00 93.50 194 ASN A CA 1
ATOM 1504 C C . ASN A 1 194 ? 26.004 -0.612 -7.074 1.00 93.50 194 ASN A C 1
ATOM 1506 O O . ASN A 1 194 ? 27.019 -0.905 -7.709 1.00 93.50 194 ASN A O 1
ATOM 1510 N N . THR A 1 195 ? 24.922 -1.386 -7.039 1.00 91.12 195 THR A N 1
ATOM 1511 C CA . THR A 1 195 ? 24.784 -2.658 -7.771 1.00 91.12 195 THR A CA 1
ATOM 1512 C C . THR A 1 195 ? 23.960 -2.531 -9.053 1.00 91.12 195 THR A C 1
ATOM 1514 O O . THR A 1 195 ? 23.759 -3.518 -9.755 1.00 91.12 195 THR A O 1
ATOM 1517 N N . GLY A 1 196 ? 23.541 -1.313 -9.400 1.00 92.31 196 GLY A N 1
ATOM 1518 C CA . GLY A 1 196 ? 22.662 -1.053 -10.533 1.00 92.31 196 GLY A CA 1
ATOM 1519 C C . GLY A 1 196 ? 21.185 -1.263 -10.207 1.00 92.31 196 GLY A C 1
ATOM 1520 O O . GLY A 1 196 ? 20.815 -1.488 -9.051 1.00 92.31 196 GLY A O 1
ATOM 1521 N N . PHE A 1 197 ? 20.337 -1.124 -11.227 1.00 93.75 197 PHE A N 1
ATOM 1522 C CA . PHE A 1 197 ? 18.886 -1.062 -11.063 1.00 93.75 197 PHE A CA 1
ATOM 1523 C C . PHE A 1 197 ? 18.282 -2.401 -10.629 1.00 93.75 197 PHE A C 1
ATOM 1525 O O . PHE A 1 197 ? 17.548 -2.455 -9.644 1.00 93.75 197 PHE A O 1
ATOM 1532 N N . ALA A 1 198 ? 18.616 -3.489 -11.328 1.00 96.00 198 ALA A N 1
ATOM 1533 C CA . ALA A 1 198 ? 18.056 -4.813 -11.062 1.00 96.00 198 ALA A CA 1
ATOM 1534 C C . ALA A 1 198 ? 18.404 -5.311 -9.650 1.00 96.00 198 ALA A C 1
ATOM 1536 O O . ALA A 1 198 ? 17.511 -5.570 -8.846 1.00 96.00 198 ALA A O 1
ATOM 1537 N N . ALA A 1 199 ? 19.697 -5.359 -9.319 1.00 96.69 199 ALA A N 1
ATOM 1538 C CA . ALA A 1 199 ? 20.170 -5.814 -8.013 1.00 96.69 199 ALA A CA 1
ATOM 1539 C C . ALA A 1 199 ? 19.703 -4.897 -6.868 1.00 96.69 199 ALA A C 1
ATOM 1541 O O . ALA A 1 199 ? 19.286 -5.379 -5.817 1.00 96.69 199 ALA A O 1
ATOM 1542 N N . GLY A 1 200 ? 19.693 -3.575 -7.081 1.00 96.62 200 GLY A N 1
ATOM 1543 C CA . GLY A 1 200 ? 19.178 -2.626 -6.096 1.00 96.62 200 GLY A CA 1
ATOM 1544 C C . GLY A 1 200 ? 17.696 -2.849 -5.782 1.00 96.62 200 GLY A C 1
ATOM 1545 O O . GLY A 1 200 ? 17.311 -2.885 -4.615 1.00 96.62 200 GLY A O 1
ATOM 1546 N N . ASN A 1 201 ? 16.863 -3.060 -6.804 1.00 98.00 201 ASN A N 1
ATOM 1547 C CA . ASN A 1 201 ? 15.450 -3.378 -6.601 1.00 98.00 201 ASN A CA 1
ATOM 1548 C C . ASN A 1 201 ? 15.247 -4.760 -5.966 1.00 98.00 201 ASN A C 1
ATOM 1550 O O . ASN A 1 201 ? 14.382 -4.898 -5.102 1.00 98.00 201 ASN A O 1
ATOM 1554 N N . ASN A 1 202 ? 16.068 -5.758 -6.318 1.00 98.38 202 ASN A N 1
ATOM 1555 C CA . ASN A 1 202 ? 16.025 -7.088 -5.702 1.00 98.38 202 ASN A CA 1
ATOM 1556 C C . ASN A 1 202 ? 16.224 -7.025 -4.178 1.00 98.38 202 ASN A C 1
ATOM 1558 O O . ASN A 1 202 ? 15.480 -7.687 -3.459 1.00 98.38 202 ASN A O 1
ATOM 1562 N N . LEU A 1 203 ? 17.132 -6.175 -3.673 1.00 98.25 203 LEU A N 1
ATOM 1563 C CA . LEU A 1 203 ? 17.306 -5.963 -2.224 1.00 98.25 203 LEU A CA 1
ATOM 1564 C C . LEU A 1 203 ? 16.009 -5.502 -1.541 1.00 98.25 203 LEU A C 1
ATOM 1566 O O . LEU A 1 203 ? 15.705 -5.909 -0.421 1.00 98.25 203 LEU A O 1
ATOM 1570 N N . GLY A 1 204 ? 15.242 -4.639 -2.210 1.00 98.31 204 GLY A N 1
ATOM 1571 C CA . GLY A 1 204 ? 13.955 -4.168 -1.705 1.00 98.31 204 GLY A CA 1
ATOM 1572 C C . GLY A 1 204 ? 12.860 -5.231 -1.797 1.00 98.31 204 GLY A C 1
ATOM 1573 O O . GLY A 1 204 ? 12.103 -5.419 -0.844 1.00 98.31 204 GLY A O 1
ATOM 1574 N N . LEU A 1 205 ? 12.798 -5.957 -2.916 1.00 98.44 205 LEU A N 1
ATOM 1575 C CA . LEU A 1 205 ? 11.842 -7.047 -3.142 1.00 98.44 205 LEU A CA 1
ATOM 1576 C C . LEU A 1 205 ? 12.041 -8.211 -2.157 1.00 98.44 205 LEU A C 1
ATOM 1578 O O . LEU A 1 205 ? 11.059 -8.803 -1.712 1.00 98.44 205 LEU A O 1
ATOM 1582 N N . GLU A 1 206 ? 13.283 -8.512 -1.772 1.00 97.94 206 GLU A N 1
ATOM 1583 C CA . GLU A 1 206 ? 13.614 -9.576 -0.816 1.00 97.94 206 GLU A CA 1
ATOM 1584 C C . GLU A 1 206 ? 13.020 -9.318 0.579 1.00 97.94 206 GLU A C 1
ATOM 1586 O O . GLU A 1 206 ? 12.509 -10.237 1.220 1.00 97.94 206 GLU A O 1
ATOM 1591 N N . VAL A 1 207 ? 13.023 -8.063 1.040 1.00 98.25 207 VAL A N 1
ATOM 1592 C CA . VAL A 1 207 ? 12.504 -7.682 2.369 1.00 98.25 207 VAL A CA 1
ATOM 1593 C C . VAL A 1 207 ? 11.024 -7.273 2.361 1.00 98.25 207 VAL A C 1
ATOM 1595 O O . VAL A 1 207 ? 10.450 -6.972 3.421 1.00 98.25 207 VAL A O 1
ATOM 1598 N N . ALA A 1 208 ? 10.404 -7.244 1.179 1.00 98.50 208 ALA A N 1
ATOM 1599 C CA . ALA A 1 208 ? 9.011 -6.878 0.981 1.00 98.50 208 ALA A CA 1
ATOM 1600 C C . ALA A 1 208 ? 8.059 -7.976 1.452 1.00 98.50 208 ALA A C 1
ATOM 1602 O O . ALA A 1 208 ? 8.213 -9.151 1.114 1.00 98.50 208 ALA A O 1
ATOM 1603 N N . THR A 1 209 ? 7.003 -7.586 2.172 1.00 97.50 209 THR A N 1
ATOM 1604 C CA . THR A 1 209 ? 6.050 -8.528 2.798 1.00 97.50 209 THR A CA 1
ATOM 1605 C C . THR A 1 209 ? 4.606 -8.401 2.305 1.00 97.50 209 THR A C 1
ATOM 1607 O O . THR A 1 209 ? 3.768 -9.218 2.668 1.00 97.50 209 THR A O 1
ATOM 1610 N N . GLY A 1 210 ? 4.306 -7.423 1.448 1.00 97.12 210 GLY A N 1
ATOM 1611 C CA . GLY A 1 210 ? 2.972 -7.196 0.893 1.00 97.12 210 GLY A CA 1
ATOM 1612 C C . GLY A 1 210 ? 2.549 -8.208 -0.172 1.00 97.12 210 GLY A C 1
ATOM 1613 O O . GLY A 1 210 ? 3.377 -8.730 -0.909 1.00 97.12 210 GLY A O 1
ATOM 1614 N N . GLU A 1 211 ? 1.256 -8.486 -0.287 1.00 95.94 211 GLU A N 1
ATOM 1615 C CA . GLU A 1 211 ? 0.685 -9.338 -1.341 1.00 95.94 211 GLU A CA 1
ATOM 1616 C C . GLU A 1 211 ? 0.817 -8.716 -2.737 1.00 95.94 211 GLU A C 1
ATOM 1618 O O . GLU A 1 211 ? 0.914 -9.428 -3.740 1.00 95.94 211 GLU A O 1
ATOM 1623 N N . LEU A 1 212 ? 0.852 -7.384 -2.787 1.00 97.88 212 LEU A N 1
ATOM 1624 C CA . LEU A 1 212 ? 1.181 -6.604 -3.970 1.00 97.88 212 LEU A CA 1
ATOM 1625 C C . LEU A 1 212 ? 2.520 -5.898 -3.748 1.00 97.88 212 LEU A C 1
ATOM 1627 O O . LEU A 1 212 ? 2.752 -5.301 -2.694 1.00 97.88 212 LEU A O 1
ATOM 1631 N N . LEU A 1 213 ? 3.384 -5.970 -4.751 1.00 98.75 213 LEU A N 1
ATOM 1632 C CA . LEU A 1 213 ? 4.694 -5.336 -4.777 1.00 98.75 213 LEU A CA 1
ATOM 1633 C C . LEU A 1 213 ? 4.642 -4.198 -5.789 1.00 98.75 213 LEU A C 1
ATOM 1635 O O . LEU A 1 213 ? 4.192 -4.416 -6.909 1.00 98.75 213 LEU A O 1
ATOM 1639 N N . ILE A 1 214 ? 5.083 -3.003 -5.416 1.00 98.81 214 ILE A N 1
ATOM 1640 C CA . ILE A 1 214 ? 5.128 -1.850 -6.312 1.00 98.81 214 ILE A CA 1
ATOM 1641 C C . ILE A 1 214 ? 6.555 -1.338 -6.374 1.00 98.81 214 ILE A C 1
ATOM 1643 O O . ILE A 1 214 ? 7.067 -0.857 -5.374 1.00 98.81 214 ILE A O 1
ATOM 1647 N N . MET A 1 215 ? 7.201 -1.426 -7.527 1.00 98.69 215 MET A N 1
ATOM 1648 C CA . MET A 1 215 ? 8.492 -0.779 -7.754 1.00 98.69 215 MET A CA 1
ATOM 1649 C C . MET A 1 215 ? 8.253 0.651 -8.230 1.00 98.69 215 MET A C 1
ATOM 1651 O O . MET A 1 215 ? 7.349 0.876 -9.035 1.00 98.69 215 MET A O 1
ATOM 1655 N N . LEU A 1 216 ? 9.032 1.605 -7.723 1.00 98.19 216 LEU A N 1
ATOM 1656 C CA . LEU A 1 216 ? 8.898 3.029 -8.017 1.00 98.19 216 LEU A CA 1
ATOM 1657 C C . LEU A 1 216 ? 10.281 3.692 -8.065 1.00 98.19 216 LEU A C 1
ATOM 1659 O O . LEU A 1 216 ? 11.088 3.534 -7.149 1.00 98.19 216 LEU A O 1
ATOM 1663 N N . ASN A 1 217 ? 10.558 4.468 -9.108 1.00 96.00 217 ASN A N 1
ATOM 1664 C CA . ASN A 1 217 ? 11.817 5.204 -9.199 1.00 96.00 217 ASN A CA 1
ATOM 1665 C C . ASN A 1 217 ? 11.803 6.465 -8.330 1.00 96.00 217 ASN A C 1
ATOM 1667 O O . ASN A 1 217 ? 10.779 7.134 -8.196 1.00 96.00 217 ASN A O 1
ATOM 1671 N N . ASN A 1 218 ? 12.967 6.851 -7.801 1.00 95.19 218 ASN A N 1
ATOM 1672 C CA . ASN A 1 218 ? 13.107 8.047 -6.966 1.00 95.19 218 ASN A CA 1
ATOM 1673 C C . ASN A 1 218 ? 12.991 9.383 -7.726 1.00 95.19 218 ASN A C 1
ATOM 1675 O O . ASN A 1 218 ? 13.005 10.434 -7.093 1.00 95.19 218 ASN A O 1
ATOM 1679 N N . ASP A 1 219 ? 12.898 9.363 -9.057 1.00 94.62 219 ASP A N 1
ATOM 1680 C CA . ASP A 1 219 ? 12.662 10.522 -9.925 1.00 94.62 219 ASP A CA 1
ATOM 1681 C C . ASP A 1 219 ? 11.194 10.636 -10.368 1.00 94.62 219 ASP A C 1
ATOM 1683 O O . ASP A 1 219 ? 10.880 11.297 -11.358 1.00 94.62 219 ASP A O 1
ATOM 1687 N N . THR A 1 220 ? 10.280 10.014 -9.623 1.00 96.62 220 THR A N 1
ATOM 1688 C CA . THR A 1 220 ? 8.839 10.065 -9.883 1.00 96.62 220 THR A CA 1
ATOM 1689 C C . THR A 1 220 ? 8.082 10.806 -8.790 1.00 96.62 220 THR A C 1
ATOM 1691 O O . THR A 1 220 ? 8.535 10.889 -7.652 1.00 96.62 220 THR A O 1
ATOM 1694 N N . GLU A 1 221 ? 6.900 11.315 -9.123 1.00 97.62 221 GLU A N 1
ATOM 1695 C CA . GLU A 1 221 ? 5.919 11.782 -8.144 1.00 97.62 221 GLU A CA 1
ATOM 1696 C C . GLU A 1 221 ? 4.575 11.104 -8.402 1.00 97.62 221 GLU A C 1
ATOM 1698 O O . GLU A 1 221 ? 4.018 11.184 -9.502 1.00 97.62 221 GLU A O 1
ATOM 1703 N N . VAL A 1 222 ? 4.055 10.425 -7.383 1.00 98.44 222 VAL A N 1
ATOM 1704 C CA . VAL A 1 222 ? 2.783 9.701 -7.467 1.00 98.44 222 VAL A CA 1
ATOM 1705 C C . VAL A 1 222 ? 1.598 10.645 -7.273 1.00 98.44 222 VAL A C 1
ATOM 1707 O O . VAL A 1 222 ? 1.710 11.668 -6.602 1.00 98.44 222 VAL A O 1
ATOM 1710 N N . SER A 1 223 ? 0.447 10.303 -7.851 1.00 97.25 223 SER A N 1
ATOM 1711 C CA . SER A 1 223 ? -0.786 11.092 -7.739 1.00 97.25 223 SER A CA 1
ATOM 1712 C C . SER A 1 223 ? -1.754 10.532 -6.676 1.00 97.25 223 SER A C 1
ATOM 1714 O O . SER A 1 223 ? -1.584 9.393 -6.220 1.00 97.25 223 SER A O 1
ATOM 1716 N N . PRO A 1 224 ? -2.769 11.309 -6.232 1.00 96.50 224 PRO A N 1
ATOM 1717 C CA . PRO A 1 224 ? -3.748 10.853 -5.244 1.00 96.50 224 PRO A CA 1
ATOM 1718 C C . PRO A 1 224 ? -4.371 9.491 -5.584 1.00 96.50 224 PRO A C 1
ATOM 1720 O O . PRO A 1 224 ? -4.951 9.313 -6.650 1.00 96.50 224 PRO A O 1
ATOM 1723 N N . GLY A 1 225 ? -4.295 8.535 -4.651 1.00 94.38 225 GLY A N 1
ATOM 1724 C CA . GLY A 1 225 ? -4.945 7.227 -4.797 1.00 94.38 225 GLY A CA 1
ATOM 1725 C C . GLY A 1 225 ? -4.209 6.230 -5.697 1.00 94.38 225 GLY A C 1
ATOM 1726 O O . GLY A 1 225 ? -4.791 5.210 -6.061 1.00 94.38 225 GLY A O 1
ATOM 1727 N N . TRP A 1 226 ? -2.942 6.482 -6.041 1.00 97.69 226 TRP A N 1
ATOM 1728 C CA . TRP A 1 226 ? -2.160 5.636 -6.949 1.00 97.69 226 TRP A CA 1
ATOM 1729 C C . TRP A 1 226 ? -2.116 4.148 -6.550 1.00 97.69 226 TRP A C 1
ATOM 1731 O O . TRP A 1 226 ? -2.305 3.284 -7.404 1.00 97.69 226 TRP A O 1
ATOM 1741 N N . VAL A 1 227 ? -1.950 3.823 -5.259 1.00 97.25 227 VAL A N 1
ATOM 1742 C CA . VAL A 1 227 ? -1.942 2.424 -4.783 1.00 97.25 227 VAL A CA 1
ATOM 1743 C C . VAL A 1 227 ? -3.297 1.759 -5.013 1.00 97.25 227 VAL A C 1
ATOM 1745 O O . VAL A 1 227 ? -3.357 0.668 -5.577 1.00 97.25 227 VAL A O 1
ATOM 1748 N N . GLN A 1 228 ? -4.387 2.416 -4.604 1.00 95.06 228 GLN A N 1
ATOM 1749 C CA . GLN A 1 228 ? -5.758 1.941 -4.809 1.00 95.06 228 GLN A CA 1
ATOM 1750 C C . GLN A 1 228 ? -6.042 1.730 -6.295 1.00 95.06 228 GLN A C 1
ATOM 1752 O O . GLN A 1 228 ? -6.609 0.707 -6.679 1.00 95.06 228 GLN A O 1
ATOM 1757 N N . GLY A 1 229 ? -5.633 2.700 -7.115 1.00 95.56 229 GLY A N 1
ATOM 1758 C CA . GLY A 1 229 ? -5.810 2.702 -8.558 1.00 95.56 229 GLY A CA 1
ATOM 1759 C C . GLY A 1 229 ? -5.052 1.572 -9.252 1.00 95.56 229 GLY A C 1
ATOM 1760 O O . GLY A 1 229 ? -5.603 0.929 -10.133 1.00 95.56 229 GLY A O 1
ATOM 1761 N N . LEU A 1 230 ? -3.832 1.242 -8.822 1.00 97.12 230 LEU A N 1
ATOM 1762 C CA . LEU A 1 230 ? -3.111 0.079 -9.354 1.00 97.12 230 LEU A CA 1
ATOM 1763 C C . LEU A 1 230 ? -3.749 -1.228 -8.862 1.00 97.12 230 LEU A C 1
ATOM 1765 O O . LEU A 1 230 ? -3.997 -2.148 -9.641 1.00 97.12 230 LEU A O 1
ATOM 1769 N N . ARG A 1 231 ? -4.073 -1.302 -7.567 1.00 95.38 231 ARG A N 1
ATOM 1770 C CA . ARG A 1 231 ? -4.630 -2.491 -6.910 1.00 95.38 231 ARG A CA 1
ATOM 1771 C C . ARG A 1 231 ? -5.975 -2.929 -7.510 1.00 95.38 231 ARG A C 1
ATOM 1773 O O . ARG A 1 231 ? -6.157 -4.122 -7.740 1.00 95.38 231 ARG A O 1
ATOM 1780 N N . ARG A 1 232 ? -6.893 -2.003 -7.813 1.00 94.00 232 ARG A N 1
ATOM 1781 C CA . ARG A 1 232 ? -8.232 -2.321 -8.370 1.00 94.00 232 ARG A CA 1
ATOM 1782 C C . ARG A 1 232 ? -8.193 -3.102 -9.688 1.00 94.00 232 ARG A C 1
ATOM 1784 O O . ARG A 1 232 ? -9.149 -3.814 -9.988 1.00 94.00 232 ARG A O 1
ATOM 1791 N N . HIS A 1 233 ? -7.128 -2.983 -10.486 1.00 96.75 233 HIS A N 1
ATOM 1792 C CA . HIS A 1 233 ? -7.014 -3.718 -11.755 1.00 96.75 233 HIS A CA 1
ATOM 1793 C C . HIS A 1 233 ? -6.815 -5.217 -11.524 1.00 96.75 233 HIS A C 1
ATOM 1795 O O . HIS A 1 233 ? -7.364 -6.040 -12.256 1.00 96.75 233 HIS A O 1
ATOM 1801 N N . PHE A 1 234 ? -6.134 -5.587 -10.438 1.00 95.62 234 PHE A N 1
ATOM 1802 C CA . PHE A 1 234 ? -5.957 -6.982 -10.036 1.00 95.62 234 PHE A CA 1
ATOM 1803 C C . PHE A 1 234 ? -7.248 -7.633 -9.529 1.00 95.62 234 PHE A C 1
ATOM 1805 O O . PHE A 1 234 ? -7.377 -8.854 -9.596 1.00 95.62 234 PHE A O 1
ATOM 1812 N N . ASP A 1 235 ? -8.214 -6.852 -9.043 1.00 88.38 235 ASP A N 1
ATOM 1813 C CA . ASP A 1 235 ? -9.497 -7.394 -8.577 1.00 88.38 235 ASP A CA 1
ATOM 1814 C C . ASP A 1 235 ? -10.390 -7.851 -9.746 1.00 88.38 235 ASP A C 1
ATOM 1816 O O . ASP A 1 235 ? -11.311 -8.643 -9.556 1.00 88.38 235 ASP A O 1
ATOM 1820 N N . ARG A 1 236 ? -10.118 -7.366 -10.968 1.00 85.25 236 ARG A N 1
ATOM 1821 C CA . ARG A 1 236 ? -10.946 -7.602 -12.164 1.00 85.25 236 ARG A CA 1
ATOM 1822 C C . ARG A 1 236 ? -10.440 -8.732 -13.058 1.00 85.25 236 ARG A C 1
ATOM 1824 O O . ARG A 1 236 ? -11.239 -9.340 -13.764 1.00 85.25 236 ARG A O 1
ATOM 1831 N N . ASP A 1 237 ? -9.138 -9.010 -13.043 1.00 89.19 237 ASP A N 1
ATOM 1832 C CA . ASP A 1 237 ? -8.526 -10.090 -13.822 1.00 89.19 237 ASP A CA 1
ATOM 1833 C C . ASP A 1 237 ? -7.518 -10.868 -12.964 1.00 89.19 237 ASP A C 1
ATOM 1835 O O . ASP A 1 237 ? -6.425 -10.396 -12.635 1.00 89.19 237 ASP A O 1
ATOM 1839 N N . ALA A 1 238 ? -7.877 -12.108 -12.623 1.00 92.75 238 ALA A N 1
ATOM 1840 C CA . ALA A 1 238 ? -7.009 -13.013 -11.875 1.00 92.75 238 ALA A CA 1
ATOM 1841 C C . ALA A 1 238 ? -5.718 -13.368 -12.639 1.00 92.75 238 ALA A C 1
ATOM 1843 O O . ALA A 1 238 ? -4.729 -13.719 -12.002 1.00 92.75 238 ALA A O 1
ATOM 1844 N N . ARG A 1 239 ? -5.703 -13.246 -13.977 1.00 95.56 239 ARG A N 1
ATOM 1845 C CA . ARG A 1 239 ? -4.516 -13.460 -14.823 1.00 95.56 239 ARG A CA 1
AT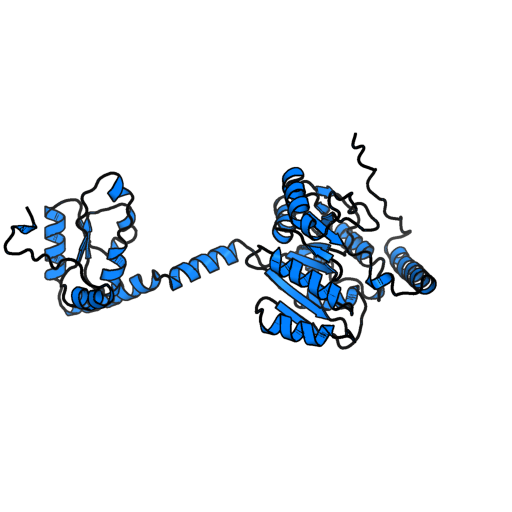OM 1846 C C . ARG A 1 239 ? -3.678 -12.201 -15.017 1.00 95.56 239 ARG A C 1
ATOM 1848 O O . ARG A 1 239 ? -2.572 -12.308 -15.539 1.00 95.56 239 ARG A O 1
ATOM 1855 N N . LEU A 1 240 ? -4.147 -11.024 -14.596 1.00 98.31 240 LEU A N 1
ATOM 1856 C CA . LEU A 1 240 ? -3.318 -9.821 -14.581 1.00 98.31 240 LEU A CA 1
ATOM 1857 C C . LEU A 1 240 ? -2.242 -9.980 -13.509 1.00 98.31 240 LEU A C 1
ATOM 1859 O O . LEU A 1 240 ? -2.544 -10.007 -12.316 1.00 98.31 240 LEU A O 1
ATOM 1863 N N . GLY A 1 241 ? -0.994 -10.134 -13.942 1.00 98.25 241 GLY A N 1
ATOM 1864 C CA . GLY A 1 241 ? 0.153 -10.304 -13.057 1.00 98.25 241 GLY A CA 1
ATOM 1865 C C . GLY A 1 241 ? 0.841 -8.987 -12.734 1.00 98.25 241 GLY A C 1
ATOM 1866 O O . GLY A 1 241 ? 1.329 -8.821 -11.615 1.00 98.25 241 GLY A O 1
ATOM 1867 N N . MET A 1 242 ? 0.848 -8.044 -13.682 1.00 98.75 242 MET A N 1
ATOM 1868 C CA . MET A 1 242 ? 1.529 -6.757 -13.543 1.00 98.75 242 MET A CA 1
ATOM 1869 C C . MET A 1 242 ? 0.729 -5.618 -14.180 1.00 98.75 242 MET A C 1
ATOM 1871 O O . MET A 1 242 ? 0.099 -5.805 -15.221 1.00 98.75 242 MET A O 1
ATOM 1875 N N . VAL A 1 243 ? 0.796 -4.428 -13.586 1.00 98.62 243 VAL A N 1
ATOM 1876 C CA . VAL A 1 243 ? 0.194 -3.207 -14.130 1.00 98.62 243 VAL A CA 1
ATOM 1877 C C . VAL A 1 243 ? 1.092 -1.995 -13.879 1.00 98.62 243 VAL A C 1
ATOM 1879 O O . VAL A 1 243 ? 1.622 -1.834 -12.781 1.00 98.62 243 VAL A O 1
ATOM 1882 N N . GLY A 1 244 ? 1.290 -1.157 -14.895 1.00 98.44 244 GLY A N 1
ATOM 1883 C CA . GLY A 1 244 ? 2.014 0.118 -14.789 1.00 98.44 244 GLY A CA 1
ATOM 1884 C C . GLY A 1 244 ? 1.066 1.304 -14.996 1.00 98.44 244 GLY A C 1
ATOM 1885 O O . GLY A 1 244 ? 0.082 1.148 -15.714 1.00 98.44 244 GLY A O 1
ATOM 1886 N N . PRO A 1 245 ? 1.301 2.474 -14.386 1.00 98.50 245 PRO A N 1
ATOM 1887 C CA . PRO A 1 245 ? 0.496 3.665 -14.632 1.00 98.50 245 PRO A CA 1
ATOM 1888 C C . PRO A 1 245 ? 0.863 4.329 -15.966 1.00 98.50 245 PRO A C 1
ATOM 1890 O O . PRO A 1 245 ? 1.908 4.046 -16.555 1.00 98.50 245 PRO A O 1
ATOM 1893 N N . VAL A 1 246 ? 0.024 5.260 -16.417 1.00 98.25 246 VAL A N 1
ATOM 1894 C CA . VAL A 1 246 ? 0.421 6.244 -17.431 1.00 98.25 246 VAL A CA 1
ATOM 1895 C C . VAL A 1 246 ? 1.325 7.321 -16.821 1.00 98.25 246 VAL A C 1
ATOM 1897 O O . VAL A 1 246 ? 1.288 7.586 -15.618 1.00 98.25 246 VAL A O 1
ATOM 1900 N N . THR A 1 247 ? 2.139 7.956 -17.659 1.00 97.38 247 THR A N 1
ATOM 1901 C CA . THR A 1 247 ? 3.106 8.993 -17.265 1.00 97.38 247 THR A CA 1
ATOM 1902 C C . THR A 1 247 ? 3.235 10.063 -18.343 1.00 97.38 247 THR A C 1
ATOM 1904 O O . THR A 1 247 ? 2.810 9.872 -19.482 1.00 97.38 247 THR A O 1
ATOM 1907 N N . ASP A 1 248 ? 3.805 11.209 -17.994 1.00 95.00 248 ASP A N 1
ATOM 1908 C CA . ASP A 1 248 ? 4.095 12.291 -18.930 1.00 95.00 248 ASP A CA 1
ATOM 1909 C C . ASP A 1 248 ? 5.337 12.025 -19.783 1.00 95.00 248 ASP A C 1
ATOM 1911 O O . ASP A 1 248 ? 5.460 12.579 -20.873 1.00 95.00 248 ASP A O 1
ATOM 1915 N N . ASN A 1 249 ? 6.249 11.170 -19.316 1.00 92.12 249 ASN A N 1
ATOM 1916 C CA . ASN A 1 249 ? 7.512 10.953 -20.002 1.00 92.12 249 ASN A CA 1
ATOM 1917 C C . ASN A 1 249 ? 8.047 9.529 -19.820 1.00 92.12 249 ASN A C 1
ATOM 1919 O O . ASN A 1 249 ? 8.552 9.174 -18.759 1.00 92.12 249 ASN A O 1
ATOM 1923 N N . ILE A 1 250 ? 7.996 8.734 -20.890 1.00 92.12 250 ILE A N 1
ATOM 1924 C CA . ILE A 1 250 ? 8.643 7.421 -20.984 1.00 92.12 250 ILE A CA 1
ATOM 1925 C C . ILE A 1 250 ? 8.745 6.992 -22.451 1.00 92.12 250 ILE A C 1
ATOM 1927 O O . ILE A 1 250 ? 8.021 7.502 -23.295 1.00 92.12 250 ILE A O 1
ATOM 1931 N N . GLY A 1 251 ? 9.632 6.055 -22.781 1.00 90.00 251 GLY A N 1
ATOM 1932 C CA . GLY A 1 251 ? 9.866 5.594 -24.155 1.00 90.00 251 GLY A CA 1
ATOM 1933 C C . GLY A 1 251 ? 8.904 4.521 -24.678 1.00 90.00 251 GLY A C 1
ATOM 1934 O O . GLY A 1 251 ? 9.350 3.683 -25.453 1.00 90.00 251 GLY A O 1
ATOM 1935 N N . ASN A 1 252 ? 7.644 4.474 -24.235 1.00 92.19 252 ASN A N 1
ATOM 1936 C CA . ASN A 1 252 ? 6.677 3.454 -24.663 1.00 92.19 252 ASN A CA 1
ATOM 1937 C C . ASN A 1 252 ? 5.220 3.956 -24.601 1.00 92.19 252 ASN A C 1
ATOM 1939 O O . ASN A 1 252 ? 4.945 5.139 -24.379 1.00 92.19 252 ASN A O 1
ATOM 1943 N N . GLU A 1 253 ? 4.270 3.038 -24.754 1.00 95.25 253 GLU A N 1
ATOM 1944 C CA . GLU A 1 253 ? 2.841 3.306 -24.741 1.00 95.25 253 GLU A CA 1
ATOM 1945 C C . GLU A 1 253 ? 2.303 3.763 -23.374 1.00 95.25 253 GLU A C 1
ATOM 1947 O O . GLU A 1 253 ? 1.109 3.985 -23.264 1.00 95.25 253 GLU A O 1
ATOM 1952 N N . ALA A 1 254 ? 3.089 3.909 -22.306 1.00 96.44 254 ALA A N 1
ATOM 1953 C CA . ALA A 1 254 ? 2.602 4.529 -21.067 1.00 96.44 254 ALA A CA 1
ATOM 1954 C C . ALA A 1 254 ? 2.653 6.068 -21.112 1.00 96.44 254 ALA A C 1
ATOM 1956 O O . ALA A 1 254 ? 1.998 6.719 -20.297 1.00 96.44 254 ALA A O 1
ATOM 1957 N N . MET A 1 255 ? 3.370 6.655 -22.079 1.00 95.62 255 MET A N 1
ATOM 1958 C CA . MET A 1 255 ? 3.443 8.106 -22.246 1.00 95.62 255 MET A CA 1
ATOM 1959 C C . MET A 1 255 ? 2.118 8.679 -22.764 1.00 95.62 255 MET A C 1
ATOM 1961 O O . MET A 1 255 ? 1.563 8.196 -23.756 1.00 95.62 255 MET A O 1
ATOM 1965 N N . ILE A 1 256 ? 1.641 9.742 -22.117 1.00 95.50 256 ILE A N 1
ATOM 1966 C CA . ILE A 1 256 ? 0.442 10.494 -22.497 1.00 95.50 256 ILE A CA 1
ATOM 1967 C C . ILE A 1 256 ? 0.702 12.002 -22.481 1.00 95.50 256 ILE A C 1
ATOM 1969 O O . ILE A 1 256 ? 1.606 12.489 -21.805 1.00 95.50 256 ILE A O 1
ATOM 1973 N N . SER A 1 257 ? -0.136 12.760 -23.186 1.00 93.50 257 SER A N 1
ATOM 1974 C CA . SER A 1 257 ? -0.174 14.215 -23.035 1.00 93.50 257 SER A CA 1
ATOM 1975 C C . SER A 1 257 ? -0.798 14.598 -21.693 1.00 93.50 257 SER A C 1
ATOM 1977 O O . SER A 1 257 ? -1.821 14.039 -21.291 1.00 93.50 257 SER A O 1
ATOM 1979 N N . VAL A 1 258 ? -0.196 15.575 -21.018 1.00 94.44 258 VAL A N 1
ATOM 1980 C CA . VAL A 1 258 ? -0.691 16.108 -19.744 1.00 94.44 258 VAL A CA 1
ATOM 1981 C C . VAL A 1 258 ? -1.310 17.490 -19.915 1.00 94.44 258 VAL A C 1
ATOM 1983 O O . VAL A 1 258 ? -0.917 18.257 -20.789 1.00 94.44 258 VAL A O 1
ATOM 1986 N N . GLY A 1 259 ? -2.296 17.798 -19.072 1.00 92.81 259 GLY A N 1
ATOM 1987 C CA . GLY A 1 259 ? -3.042 19.060 -19.086 1.00 92.81 259 GLY A CA 1
ATOM 1988 C C . GLY A 1 259 ? -2.642 20.035 -17.978 1.00 92.81 259 GLY A C 1
ATOM 1989 O O . GLY A 1 259 ? -3.480 20.828 -17.558 1.00 92.81 259 GLY A O 1
ATOM 1990 N N . TYR A 1 260 ? -1.408 19.954 -17.472 1.00 94.12 260 TYR A N 1
ATOM 1991 C CA . TYR A 1 260 ? -0.871 20.866 -16.459 1.00 94.12 260 TYR A CA 1
ATOM 1992 C C . TYR A 1 260 ? 0.518 21.375 -16.859 1.00 94.12 260 TYR A C 1
ATOM 1994 O O . TYR A 1 260 ? 1.277 20.676 -17.530 1.00 94.12 260 TYR A O 1
ATOM 2002 N N . THR A 1 261 ? 0.850 22.586 -16.410 1.00 90.12 261 THR A N 1
ATOM 2003 C CA . THR A 1 261 ? 2.180 23.194 -16.593 1.00 90.12 261 THR A CA 1
ATOM 2004 C C . THR A 1 261 ? 2.910 23.305 -15.260 1.00 90.12 261 THR A C 1
ATOM 2006 O O . THR A 1 261 ? 4.083 22.950 -15.169 1.00 90.12 261 THR A O 1
ATOM 2009 N N . ASP A 1 262 ? 2.217 23.771 -14.216 1.00 92.56 262 ASP A N 1
ATOM 2010 C CA . ASP A 1 262 ? 2.749 23.786 -12.856 1.00 92.56 262 ASP A CA 1
ATOM 2011 C C . ASP A 1 262 ? 2.554 22.411 -12.204 1.00 92.56 262 ASP A C 1
ATOM 2013 O O . ASP A 1 262 ? 1.500 21.778 -12.312 1.00 92.56 262 ASP A O 1
ATOM 2017 N N . ARG A 1 263 ? 3.580 21.941 -11.495 1.00 90.00 263 ARG A N 1
ATOM 2018 C CA . ARG A 1 263 ? 3.525 20.691 -10.735 1.00 90.00 263 ARG A CA 1
ATOM 2019 C C . ARG A 1 263 ? 2.528 20.745 -9.587 1.00 90.00 263 ARG A C 1
ATOM 2021 O O . ARG A 1 263 ? 2.003 19.697 -9.223 1.00 90.00 263 ARG A O 1
ATOM 2028 N N . ALA A 1 264 ? 2.216 21.930 -9.068 1.00 93.50 264 ALA A N 1
ATOM 2029 C CA . ALA A 1 264 ? 1.175 22.104 -8.062 1.00 93.50 264 ALA A CA 1
ATOM 2030 C C . ALA A 1 264 ? -0.230 21.717 -8.569 1.00 93.50 264 ALA A C 1
ATOM 2032 O O . ALA A 1 264 ? -1.056 21.279 -7.768 1.00 93.50 264 ALA A O 1
ATOM 2033 N N . ASP A 1 265 ? -0.486 21.810 -9.881 1.00 96.38 265 ASP A N 1
ATOM 2034 C CA . ASP A 1 265 ? -1.783 21.479 -10.491 1.00 96.38 265 ASP A CA 1
ATOM 2035 C C . ASP A 1 265 ? -1.924 19.981 -10.827 1.00 96.38 265 ASP A C 1
ATOM 2037 O O . ASP A 1 265 ? -3.035 19.480 -11.042 1.00 96.38 265 ASP A O 1
ATOM 2041 N N . MET A 1 266 ? -0.807 19.242 -10.839 1.00 96.19 266 MET A N 1
ATOM 2042 C CA . MET A 1 266 ? -0.756 17.821 -11.202 1.00 96.19 266 MET A CA 1
ATOM 2043 C C . MET A 1 266 ? -1.721 16.945 -10.382 1.00 96.19 266 MET A C 1
ATOM 2045 O O . MET A 1 266 ? -2.443 16.161 -11.004 1.00 96.19 266 MET A O 1
ATOM 2049 N N . PRO A 1 267 ? -1.838 17.076 -9.041 1.00 96.69 267 PRO A N 1
ATOM 2050 C CA . PRO A 1 267 ? -2.752 16.237 -8.264 1.00 96.69 267 PRO A CA 1
ATOM 2051 C C . PRO A 1 267 ? -4.225 16.397 -8.665 1.00 96.69 267 PRO A C 1
ATOM 2053 O O . PRO A 1 267 ? -4.951 15.406 -8.740 1.00 96.69 267 PRO A O 1
ATOM 2056 N N . ALA A 1 268 ? -4.671 17.628 -8.943 1.00 97.06 268 ALA A N 1
ATOM 2057 C CA . ALA A 1 268 ? -6.054 17.902 -9.330 1.00 97.06 268 ALA A CA 1
ATOM 2058 C C . ALA A 1 268 ? -6.354 17.381 -10.744 1.00 97.06 268 ALA A C 1
ATOM 2060 O O . ALA A 1 268 ? -7.391 16.753 -10.972 1.00 97.06 268 ALA A O 1
ATOM 2061 N N . TRP A 1 269 ? -5.421 17.585 -11.678 1.00 97.88 269 TRP A N 1
ATOM 2062 C CA . TRP A 1 269 ? -5.525 17.049 -13.033 1.00 97.88 269 TRP A CA 1
ATOM 2063 C C . TRP A 1 269 ? -5.552 15.512 -13.038 1.00 97.88 269 TRP A C 1
ATOM 2065 O O . TRP A 1 269 ? -6.441 14.910 -13.644 1.00 97.88 269 TRP A O 1
ATOM 2075 N N . ALA A 1 270 ? -4.640 14.869 -12.302 1.00 97.56 270 ALA A N 1
ATOM 2076 C CA . ALA A 1 270 ? -4.565 13.414 -12.200 1.00 97.56 270 ALA A CA 1
ATOM 2077 C C . ALA A 1 270 ? -5.834 12.813 -11.575 1.00 97.56 270 ALA A C 1
ATOM 2079 O O . ALA A 1 270 ? -6.339 11.806 -12.067 1.00 97.56 270 ALA A O 1
ATOM 2080 N N . ALA A 1 271 ? -6.406 13.461 -10.552 1.00 96.44 271 ALA A N 1
ATOM 2081 C CA . ALA A 1 271 ? -7.680 13.045 -9.967 1.00 96.44 271 ALA A CA 1
ATOM 2082 C C . ALA A 1 271 ? -8.840 13.122 -10.978 1.00 96.44 271 ALA A C 1
ATOM 2084 O O . ALA A 1 271 ? -9.673 12.217 -11.028 1.00 96.44 271 ALA A O 1
ATOM 2085 N N . SER A 1 272 ? -8.882 14.162 -11.821 1.00 97.38 272 SER A N 1
ATOM 2086 C CA . SER A 1 272 ? -9.878 14.267 -12.896 1.00 97.38 272 SER A CA 1
ATOM 2087 C C . SER A 1 272 ? -9.725 13.136 -13.918 1.00 97.38 272 SER A C 1
ATOM 2089 O O . SER A 1 272 ? -10.709 12.471 -14.251 1.00 97.38 272 SER A O 1
ATOM 2091 N N . ARG A 1 273 ? -8.488 12.846 -14.346 1.00 96.31 273 ARG A N 1
ATOM 2092 C CA . ARG A 1 273 ? -8.192 11.731 -15.259 1.00 96.31 273 ARG A CA 1
ATOM 2093 C C . ARG A 1 273 ? -8.612 10.383 -14.667 1.00 96.31 273 ARG A C 1
ATOM 2095 O O . ARG A 1 273 ? -9.233 9.583 -15.362 1.00 96.31 273 ARG A O 1
ATOM 2102 N N . ALA A 1 274 ? -8.309 10.144 -13.391 1.00 97.19 274 ALA A N 1
ATOM 2103 C CA . ALA A 1 274 ? -8.658 8.903 -12.702 1.00 97.19 274 ALA A CA 1
ATOM 2104 C C . ALA A 1 274 ? -10.173 8.634 -12.708 1.00 97.19 274 ALA A C 1
ATOM 2106 O O . ALA A 1 274 ? -10.604 7.486 -12.828 1.00 97.19 274 ALA A O 1
ATOM 2107 N N . VAL A 1 275 ? -10.989 9.691 -12.620 1.00 97.19 275 VAL A N 1
ATOM 2108 C CA . VAL A 1 275 ? -12.452 9.599 -12.745 1.00 97.19 275 VAL A CA 1
ATOM 2109 C C . VAL A 1 275 ? -12.874 9.348 -14.193 1.00 97.19 275 VAL A C 1
ATOM 2111 O O . VAL A 1 275 ? -13.708 8.478 -14.432 1.00 97.19 275 VAL A O 1
ATOM 2114 N N . GLN A 1 276 ? -12.302 10.080 -15.152 1.00 97.19 276 GLN A N 1
ATOM 2115 C CA . GLN A 1 276 ? -12.656 9.967 -16.574 1.00 97.19 276 GLN A CA 1
ATOM 2116 C C . GLN A 1 276 ? -12.360 8.579 -17.149 1.00 97.19 276 GLN A C 1
ATOM 2118 O O . GLN A 1 276 ? -13.161 8.061 -17.915 1.00 97.19 276 GLN A O 1
ATOM 2123 N N . HIS A 1 277 ? -11.249 7.970 -16.735 1.00 96.94 277 HIS A N 1
ATOM 2124 C CA . HIS A 1 277 ? -10.768 6.691 -17.258 1.00 96.94 277 HIS A CA 1
ATOM 2125 C C . HIS A 1 277 ? -10.952 5.537 -16.270 1.00 96.94 277 HIS A C 1
ATOM 2127 O O . HIS A 1 277 ? -10.213 4.555 -16.310 1.00 96.94 277 HIS A O 1
ATOM 2133 N N . ALA A 1 278 ? -11.897 5.660 -15.333 1.00 96.06 278 ALA A N 1
ATOM 2134 C CA . ALA A 1 278 ? -11.992 4.798 -14.161 1.00 96.06 278 ALA A CA 1
ATOM 2135 C C . ALA A 1 278 ? -11.999 3.294 -14.505 1.00 96.06 278 ALA A C 1
ATOM 2137 O O . ALA A 1 278 ? -13.028 2.690 -14.816 1.00 96.06 278 ALA A O 1
ATOM 2138 N N . GLY A 1 279 ? -10.864 2.636 -14.266 1.00 94.00 279 GLY A N 1
ATOM 2139 C CA . GLY A 1 279 ? -10.682 1.200 -14.442 1.00 94.00 279 GLY A CA 1
ATOM 2140 C C . GLY A 1 279 ? -10.515 0.762 -15.891 1.00 94.00 279 GLY A C 1
ATOM 2141 O O . GLY A 1 279 ? -10.639 -0.433 -16.168 1.00 94.00 279 GLY A O 1
ATOM 2142 N N . GLU A 1 280 ? -10.262 1.709 -16.788 1.00 96.94 280 GLU A N 1
ATOM 2143 C CA . GLU A 1 280 ? -9.737 1.445 -18.116 1.00 96.94 280 GLU A CA 1
ATOM 2144 C C . GLU A 1 280 ? -8.279 0.994 -18.009 1.00 96.94 280 GLU A C 1
ATOM 2146 O O . GLU A 1 280 ? -7.491 1.504 -17.208 1.00 96.94 280 GLU A O 1
ATOM 2151 N N . GLN A 1 281 ? -7.927 0.014 -18.831 1.00 96.00 281 GLN A N 1
ATOM 2152 C CA . GLN A 1 281 ? -6.567 -0.483 -18.944 1.00 96.00 281 GLN A CA 1
ATOM 2153 C C . GLN A 1 281 ? -6.282 -0.881 -20.388 1.00 96.00 281 GLN A C 1
ATOM 2155 O O . GLN A 1 281 ? -7.168 -1.356 -21.103 1.00 96.00 281 GLN A O 1
ATOM 2160 N N . MET A 1 282 ? -5.029 -0.739 -20.797 1.00 95.50 282 MET A N 1
ATOM 2161 C CA . MET A 1 282 ? -4.538 -1.160 -22.102 1.00 95.50 282 MET A CA 1
ATOM 2162 C C . MET A 1 282 ? -3.609 -2.356 -21.929 1.00 95.50 282 MET A C 1
ATOM 2164 O O . MET A 1 282 ? -2.638 -2.285 -21.180 1.00 95.50 282 MET A O 1
ATOM 2168 N N . GLN A 1 283 ? -3.874 -3.462 -22.624 1.00 95.75 283 GLN A N 1
ATOM 2169 C CA . GLN A 1 283 ? -2.971 -4.611 -22.584 1.00 95.75 283 GLN A CA 1
ATOM 2170 C C . GLN A 1 283 ? -1.603 -4.220 -23.155 1.00 95.75 283 GLN A C 1
ATOM 2172 O O . GLN A 1 283 ? -1.526 -3.642 -24.236 1.00 95.75 283 GLN A O 1
ATOM 2177 N N . SER A 1 284 ? -0.530 -4.580 -22.451 1.00 95.19 284 SER A N 1
ATOM 2178 C CA . SER A 1 284 ? 0.838 -4.311 -22.891 1.00 95.19 284 SER A CA 1
ATOM 2179 C C . SER A 1 284 ? 1.676 -5.586 -22.935 1.00 95.19 284 SER A C 1
ATOM 2181 O O . SER A 1 284 ? 1.385 -6.593 -22.283 1.00 95.19 284 SER A O 1
ATOM 2183 N N . ARG A 1 285 ? 2.734 -5.561 -23.747 1.00 95.19 285 ARG A N 1
ATOM 2184 C CA . ARG A 1 285 ? 3.768 -6.601 -23.744 1.00 95.19 285 ARG A CA 1
ATOM 2185 C C . ARG A 1 285 ? 4.907 -6.277 -22.786 1.00 95.19 285 ARG A C 1
ATOM 2187 O O . ARG A 1 285 ? 5.483 -7.216 -22.247 1.00 95.19 285 ARG A O 1
ATOM 2194 N N . VAL A 1 286 ? 5.203 -4.992 -22.596 1.00 95.94 286 VAL A N 1
ATOM 2195 C CA . VAL A 1 286 ? 6.300 -4.492 -21.765 1.00 95.94 286 VAL A CA 1
ATOM 2196 C C . VAL A 1 286 ? 5.798 -3.304 -20.950 1.00 95.94 286 VAL A C 1
ATOM 2198 O O . VAL A 1 286 ? 5.126 -2.412 -21.469 1.00 95.94 286 VAL A O 1
ATOM 2201 N N . LEU A 1 287 ? 6.099 -3.308 -19.658 1.00 97.75 287 LEU A N 1
ATOM 2202 C CA . LEU A 1 287 ? 5.840 -2.201 -18.748 1.00 97.75 287 LEU A CA 1
ATOM 2203 C C . LEU A 1 287 ? 7.181 -1.598 -18.369 1.00 97.75 287 LEU A C 1
ATOM 2205 O O . LEU A 1 287 ? 8.086 -2.335 -17.998 1.00 97.75 287 LEU A O 1
ATOM 2209 N N . ALA A 1 288 ? 7.289 -0.276 -18.442 1.00 94.75 288 ALA A N 1
ATOM 2210 C CA . ALA A 1 288 ? 8.486 0.415 -17.998 1.00 94.75 288 ALA A CA 1
ATOM 2211 C C . ALA A 1 288 ? 8.497 0.483 -16.469 1.00 94.75 288 ALA A C 1
ATOM 2213 O O . ALA A 1 288 ? 7.506 0.877 -15.852 1.00 94.75 288 ALA A O 1
ATOM 2214 N N . PHE A 1 289 ? 9.618 0.132 -15.845 1.00 96.12 289 PHE A N 1
ATOM 2215 C CA . PHE A 1 289 ? 9.693 -0.016 -14.385 1.00 96.12 289 PHE A CA 1
ATOM 2216 C C . PHE A 1 289 ? 9.929 1.304 -13.631 1.00 96.12 289 PHE A C 1
ATOM 2218 O O . PHE A 1 289 ? 10.351 1.285 -12.479 1.00 96.12 289 PHE A O 1
ATOM 2225 N N . PHE A 1 290 ? 9.597 2.455 -14.237 1.00 95.56 290 PHE A N 1
ATOM 2226 C CA . PHE A 1 290 ? 9.519 3.727 -13.503 1.00 95.56 290 PHE A CA 1
ATOM 2227 C C . PHE A 1 290 ? 8.467 3.658 -12.388 1.00 95.56 290 PHE A C 1
ATOM 2229 O O . PHE A 1 290 ? 8.660 4.212 -11.306 1.00 95.56 290 PHE A O 1
ATOM 2236 N N . CYS A 1 291 ? 7.373 2.941 -12.656 1.00 98.19 291 CYS A N 1
ATOM 2237 C CA . CYS A 1 291 ? 6.401 2.493 -11.682 1.00 98.19 291 CYS A CA 1
ATOM 2238 C C . CYS A 1 291 ? 5.729 1.216 -12.199 1.00 98.19 291 CYS A C 1
ATOM 2240 O O . CYS A 1 291 ? 5.164 1.205 -13.292 1.00 98.19 291 CYS A O 1
ATOM 2242 N N . VAL A 1 292 ? 5.762 0.133 -11.425 1.00 98.69 292 VAL A N 1
ATOM 2243 C CA . VAL A 1 292 ? 5.046 -1.101 -11.771 1.00 98.69 292 VAL A CA 1
ATOM 2244 C C . VAL A 1 292 ? 4.540 -1.789 -10.516 1.00 98.69 292 VAL A C 1
ATOM 2246 O O . VAL A 1 292 ? 5.296 -2.022 -9.577 1.00 98.69 292 VAL A O 1
ATOM 2249 N N . ALA A 1 293 ? 3.257 -2.132 -10.500 1.00 98.75 293 ALA A N 1
ATOM 2250 C CA . ALA A 1 293 ? 2.677 -3.021 -9.510 1.00 98.75 293 ALA A CA 1
ATOM 2251 C C . ALA A 1 293 ? 2.673 -4.455 -10.048 1.00 98.75 293 ALA A C 1
ATOM 2253 O O . ALA A 1 293 ? 2.311 -4.691 -11.199 1.00 98.75 293 ALA A O 1
ATOM 2254 N N . MET A 1 294 ? 3.031 -5.424 -9.215 1.00 98.56 294 MET A N 1
ATOM 2255 C CA . MET A 1 294 ? 2.999 -6.845 -9.537 1.00 98.56 294 MET A CA 1
ATOM 2256 C C . MET A 1 294 ? 2.454 -7.655 -8.366 1.00 98.56 294 MET A C 1
ATOM 2258 O O . MET A 1 294 ? 2.708 -7.346 -7.198 1.00 98.56 294 MET A O 1
ATOM 2262 N N . ARG A 1 295 ? 1.718 -8.729 -8.664 1.00 98.31 295 ARG A N 1
ATOM 2263 C CA . ARG A 1 295 ? 1.334 -9.693 -7.626 1.00 98.31 295 ARG A CA 1
ATOM 2264 C C . ARG A 1 295 ? 2.589 -10.337 -7.050 1.00 98.31 295 ARG A C 1
ATOM 2266 O O . ARG A 1 295 ? 3.492 -10.706 -7.799 1.00 98.31 295 ARG A O 1
ATOM 2273 N N . ARG A 1 296 ? 2.588 -10.616 -5.746 1.00 98.12 296 ARG A N 1
ATOM 2274 C CA . ARG A 1 296 ? 3.617 -11.461 -5.126 1.00 98.12 296 ARG A CA 1
ATOM 2275 C C . ARG A 1 296 ? 3.763 -12.807 -5.838 1.00 98.12 296 ARG A C 1
ATOM 2277 O O . ARG A 1 296 ? 4.881 -13.280 -5.970 1.00 98.12 296 ARG A O 1
ATOM 2284 N N . ALA A 1 297 ? 2.667 -13.383 -6.338 1.00 98.00 297 ALA A N 1
ATOM 2285 C CA . ALA A 1 297 ? 2.694 -14.628 -7.106 1.00 98.00 297 ALA A CA 1
ATOM 2286 C C . ALA A 1 297 ? 3.606 -14.546 -8.344 1.00 98.00 297 ALA A C 1
ATOM 2288 O O . ALA A 1 297 ? 4.364 -15.481 -8.580 1.00 98.00 297 ALA A O 1
ATOM 2289 N N . VAL A 1 298 ? 3.606 -13.413 -9.066 1.00 98.50 298 VAL A N 1
ATOM 2290 C CA . VAL A 1 298 ? 4.529 -13.193 -10.192 1.00 98.50 298 VAL A CA 1
ATOM 2291 C C . VAL A 1 298 ? 5.965 -13.240 -9.695 1.00 98.50 298 VAL A C 1
ATOM 2293 O O . VAL A 1 298 ? 6.764 -13.993 -10.232 1.00 98.50 298 VAL A O 1
ATOM 2296 N N . TYR A 1 299 ? 6.287 -12.504 -8.631 1.00 98.44 299 TYR A N 1
ATOM 2297 C CA . TYR A 1 299 ? 7.638 -12.494 -8.068 1.00 98.44 299 TYR A CA 1
ATOM 2298 C C . TYR A 1 299 ? 8.082 -13.870 -7.547 1.00 98.44 299 TYR A C 1
ATOM 2300 O O . TYR A 1 299 ? 9.219 -14.275 -7.766 1.00 98.44 299 TYR A O 1
ATOM 2308 N N . THR A 1 300 ? 7.194 -14.622 -6.892 1.00 98.19 300 THR A N 1
ATOM 2309 C CA . THR A 1 300 ? 7.489 -15.975 -6.396 1.00 98.19 300 THR A CA 1
ATOM 2310 C C . THR A 1 300 ? 7.750 -16.969 -7.528 1.00 98.19 300 THR A C 1
ATOM 2312 O O . THR A 1 300 ? 8.586 -17.853 -7.370 1.00 98.19 300 THR A O 1
ATOM 2315 N N . GLU A 1 301 ? 7.057 -16.832 -8.657 1.00 98.19 301 GLU A N 1
ATOM 2316 C CA . GLU A 1 301 ? 7.192 -17.730 -9.806 1.00 98.19 301 GLU A CA 1
ATOM 2317 C C . GLU A 1 301 ? 8.352 -17.339 -10.736 1.00 98.19 301 GLU A C 1
ATOM 2319 O O . GLU A 1 301 ? 9.127 -18.190 -11.165 1.00 98.19 301 GLU A O 1
ATOM 2324 N N . VAL A 1 302 ? 8.485 -16.046 -11.035 1.00 97.38 302 VAL A N 1
ATOM 2325 C CA . VAL A 1 302 ? 9.453 -15.495 -11.997 1.00 97.38 302 VAL A CA 1
ATOM 2326 C C . VAL A 1 302 ? 10.810 -15.199 -11.352 1.00 97.38 302 VAL A C 1
ATOM 2328 O O . VAL A 1 302 ? 11.833 -15.195 -12.043 1.00 97.38 302 VAL A O 1
ATOM 2331 N N . GLY A 1 303 ? 10.840 -14.962 -10.040 1.00 98.00 303 GLY A N 1
ATOM 2332 C CA . GLY A 1 303 ? 12.017 -14.522 -9.295 1.00 98.00 303 GLY A CA 1
ATOM 2333 C C . GLY A 1 303 ? 12.289 -13.019 -9.418 1.00 98.00 303 GLY A C 1
ATOM 2334 O O . GLY A 1 303 ? 11.440 -12.239 -9.859 1.00 98.00 303 GLY A O 1
ATOM 2335 N N . GLY A 1 304 ? 13.496 -12.612 -9.015 1.00 97.75 304 GLY A N 1
ATOM 2336 C CA . GLY A 1 304 ? 13.975 -11.230 -9.108 1.00 97.75 304 GLY A CA 1
ATOM 2337 C C . GLY A 1 304 ? 14.320 -10.779 -10.528 1.00 97.75 304 GLY A C 1
ATOM 2338 O O . GLY A 1 304 ? 14.264 -11.548 -11.495 1.00 97.75 304 GLY A O 1
ATOM 2339 N N . LEU A 1 305 ? 14.679 -9.505 -10.663 1.00 98.19 305 LEU A N 1
ATOM 2340 C CA . LEU A 1 305 ? 15.232 -8.953 -11.897 1.00 98.19 305 LEU A CA 1
ATOM 2341 C C . LEU A 1 305 ? 16.596 -9.590 -12.181 1.00 98.19 305 LEU A C 1
ATOM 2343 O O . LEU A 1 305 ? 17.339 -9.906 -11.251 1.00 98.19 305 LEU A O 1
ATOM 2347 N N . ASP A 1 306 ? 16.931 -9.777 -13.460 1.00 97.62 306 ASP A N 1
ATOM 2348 C CA . ASP A 1 306 ? 18.232 -10.338 -13.823 1.00 97.62 306 ASP A CA 1
ATOM 2349 C C . ASP A 1 306 ? 19.338 -9.290 -13.642 1.00 97.62 306 ASP A C 1
ATOM 2351 O O . ASP A 1 306 ? 19.415 -8.282 -14.346 1.00 97.62 306 ASP A O 1
ATOM 2355 N N . GLU A 1 307 ? 20.230 -9.552 -12.694 1.00 96.75 307 GLU A N 1
ATOM 2356 C CA . GLU A 1 307 ? 21.336 -8.667 -12.344 1.00 96.75 307 GLU A CA 1
ATOM 2357 C C . GLU A 1 307 ? 22.402 -8.561 -13.448 1.00 96.75 307 GLU A C 1
ATOM 2359 O O . GLU A 1 307 ? 23.231 -7.649 -13.416 1.00 96.75 307 GLU A O 1
ATOM 2364 N N . ALA A 1 308 ? 22.363 -9.425 -14.471 1.00 95.75 308 ALA A N 1
ATOM 2365 C CA . ALA A 1 308 ? 23.250 -9.356 -15.631 1.00 95.75 308 ALA A CA 1
ATOM 2366 C C . ALA A 1 308 ? 23.128 -8.034 -16.412 1.00 95.75 308 ALA A C 1
ATOM 2368 O O . ALA A 1 308 ? 24.099 -7.619 -17.053 1.00 95.75 308 ALA A O 1
ATOM 2369 N N . PHE A 1 309 ? 21.977 -7.352 -16.332 1.00 93.69 309 PHE A N 1
ATOM 2370 C CA . PHE A 1 309 ? 21.758 -6.037 -16.946 1.00 93.69 309 PHE A CA 1
ATOM 2371 C C . PHE A 1 309 ? 22.457 -4.888 -16.187 1.00 93.69 309 PHE A C 1
ATOM 2373 O O . PHE A 1 309 ? 22.647 -3.797 -16.726 1.00 93.69 309 PHE A O 1
ATOM 2380 N N . GLY A 1 310 ? 22.941 -5.111 -14.962 1.00 89.62 310 GLY A N 1
ATOM 2381 C CA . GLY A 1 310 ? 23.741 -4.133 -14.223 1.00 89.62 310 GLY A CA 1
ATOM 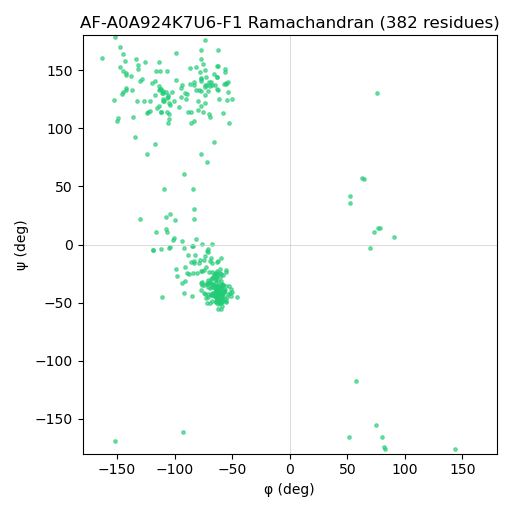2382 C C . GLY A 1 310 ? 23.029 -2.789 -14.011 1.00 89.62 310 GLY A C 1
ATOM 2383 O O . GLY A 1 310 ? 22.017 -2.717 -13.319 1.00 89.62 310 GLY A O 1
ATOM 2384 N N . ILE A 1 311 ? 23.590 -1.704 -14.565 1.00 85.00 311 ILE A N 1
ATOM 2385 C CA . ILE A 1 311 ? 23.151 -0.319 -14.301 1.00 85.00 311 ILE A CA 1
ATOM 2386 C C . ILE A 1 311 ? 21.744 -0.009 -14.853 1.00 85.00 311 ILE A C 1
ATOM 2388 O O . ILE A 1 311 ? 21.083 0.862 -14.297 1.00 85.00 311 ILE A O 1
ATOM 2392 N N . GLY A 1 312 ? 21.267 -0.734 -15.869 1.00 86.56 312 GLY A N 1
ATOM 2393 C CA . GLY A 1 312 ? 19.895 -0.641 -16.394 1.00 86.56 312 GLY A CA 1
ATOM 2394 C C . GLY A 1 312 ? 19.819 -0.798 -17.915 1.00 86.56 312 GLY A C 1
ATOM 2395 O O . GLY A 1 312 ? 20.851 -0.992 -18.557 1.00 86.56 312 GLY A O 1
ATOM 2396 N N . PHE A 1 313 ? 18.618 -0.650 -18.473 1.00 90.00 313 PHE A N 1
ATOM 2397 C CA . PHE A 1 313 ? 18.184 -1.075 -19.814 1.00 90.00 313 PHE A CA 1
ATOM 2398 C C . PHE A 1 313 ? 17.923 -2.584 -19.938 1.00 90.00 313 PHE A C 1
ATOM 2400 O O . PHE A 1 313 ? 18.814 -3.399 -19.679 1.00 90.00 313 PHE A O 1
ATOM 2407 N N . PHE A 1 314 ? 16.753 -2.914 -20.501 1.00 95.25 314 PHE A N 1
ATOM 2408 C CA . PHE A 1 314 ? 16.260 -4.253 -20.855 1.00 95.25 314 PHE A CA 1
A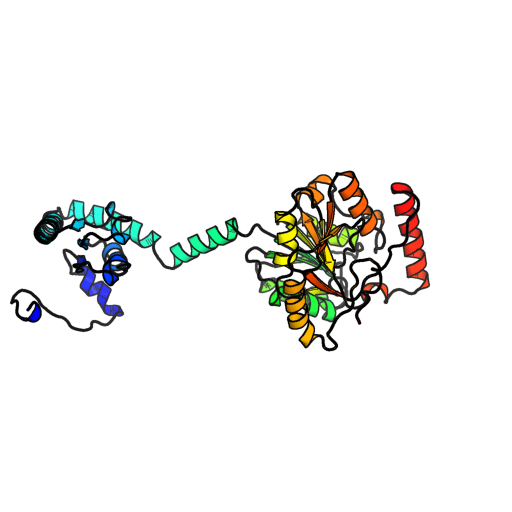TOM 2409 C C . PHE A 1 314 ? 15.910 -5.181 -19.686 1.00 95.25 314 PHE A C 1
ATOM 2411 O 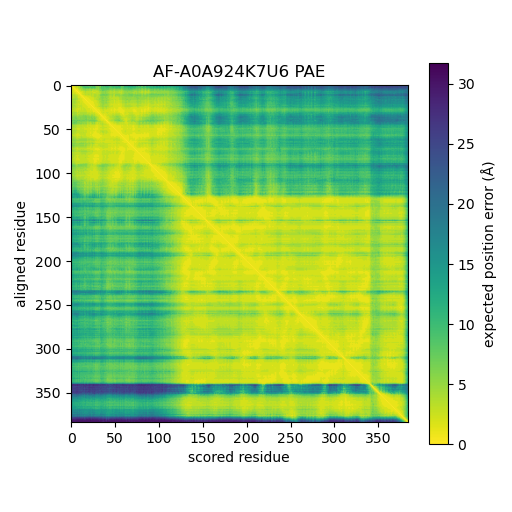O . PHE A 1 314 ? 15.429 -6.294 -19.919 1.00 95.25 314 PHE A O 1
ATOM 2418 N N . GLU A 1 315 ? 16.125 -4.774 -18.435 1.00 96.12 315 GLU A N 1
ATOM 2419 C CA . GLU A 1 315 ? 15.715 -5.574 -17.282 1.00 96.12 315 GLU A CA 1
ATOM 2420 C C . GLU A 1 315 ? 14.193 -5.670 -17.135 1.00 96.12 315 GLU A C 1
ATOM 2422 O O . GLU A 1 315 ? 13.684 -6.713 -16.724 1.00 96.12 315 GLU A O 1
ATOM 2427 N N . ASP A 1 316 ? 13.474 -4.612 -17.500 1.00 96.44 316 ASP A N 1
ATOM 2428 C CA . ASP A 1 316 ? 12.017 -4.547 -17.523 1.00 96.44 316 ASP A CA 1
ATOM 2429 C C . ASP A 1 316 ? 11.440 -5.324 -18.714 1.00 96.44 316 ASP A C 1
ATOM 2431 O O . ASP A 1 316 ? 10.506 -6.108 -18.526 1.00 96.44 316 ASP A O 1
ATOM 2435 N N . ASP A 1 317 ? 12.046 -5.222 -19.903 1.00 97.62 317 ASP A N 1
ATOM 2436 C CA . ASP A 1 317 ? 11.731 -6.087 -21.049 1.00 97.62 317 ASP A CA 1
ATOM 2437 C C . ASP A 1 317 ? 11.879 -7.581 -20.706 1.00 97.62 317 ASP A C 1
ATOM 2439 O O . ASP A 1 317 ? 10.991 -8.390 -20.996 1.00 97.62 317 ASP A O 1
ATOM 2443 N N . ASP A 1 318 ? 13.009 -7.967 -20.100 1.00 98.31 318 ASP A N 1
ATOM 2444 C CA . ASP A 1 318 ? 13.280 -9.346 -19.687 1.00 98.31 318 ASP A CA 1
ATOM 2445 C C . ASP A 1 318 ? 12.259 -9.834 -18.659 1.00 98.31 318 ASP A C 1
ATOM 2447 O O . ASP A 1 318 ? 11.700 -10.923 -18.815 1.00 98.31 318 ASP A O 1
ATOM 2451 N N . TYR A 1 319 ? 11.981 -9.025 -17.634 1.00 98.56 319 TYR A N 1
ATOM 2452 C CA . TYR A 1 319 ? 11.025 -9.384 -16.593 1.00 98.56 319 TYR A CA 1
ATOM 2453 C C . TYR A 1 319 ? 9.612 -9.548 -17.159 1.00 98.56 319 TYR A C 1
ATOM 2455 O O . TYR A 1 319 ? 8.932 -10.533 -16.861 1.00 98.56 319 TYR A O 1
ATOM 2463 N N . CYS A 1 320 ? 9.185 -8.632 -18.035 1.00 98.50 320 CYS A N 1
ATOM 2464 C CA . CYS A 1 320 ? 7.891 -8.712 -18.705 1.00 98.50 320 CYS A CA 1
ATOM 2465 C C . CYS A 1 320 ? 7.784 -9.963 -19.588 1.00 98.50 320 CYS A C 1
ATOM 2467 O O . CYS A 1 320 ? 6.753 -10.639 -19.575 1.00 98.50 320 CYS A O 1
ATOM 2469 N N . ASN A 1 321 ? 8.847 -10.327 -20.312 1.00 98.44 321 ASN A N 1
ATOM 2470 C CA . ASN A 1 321 ? 8.877 -11.563 -21.094 1.00 98.44 321 ASN A CA 1
ATOM 2471 C C . ASN A 1 321 ? 8.782 -12.814 -20.213 1.00 98.44 321 ASN A C 1
ATOM 2473 O O . ASN A 1 321 ? 7.997 -13.708 -20.538 1.00 98.44 321 ASN A O 1
ATOM 2477 N N . ARG A 1 322 ? 9.505 -12.870 -19.086 1.00 98.56 322 ARG A N 1
ATOM 2478 C CA . ARG A 1 322 ? 9.399 -13.992 -18.138 1.00 98.56 322 ARG A CA 1
ATOM 2479 C C . ARG A 1 322 ? 8.000 -14.107 -17.536 1.00 98.56 322 ARG A C 1
ATOM 2481 O O . ARG A 1 322 ? 7.439 -15.199 -17.527 1.00 98.56 322 ARG A O 1
ATOM 2488 N N . ALA A 1 323 ? 7.400 -12.994 -17.111 1.00 98.56 323 ALA A N 1
ATOM 2489 C CA . ALA A 1 323 ? 6.033 -12.981 -16.591 1.00 98.56 323 ALA A CA 1
ATOM 2490 C C . ALA A 1 323 ? 5.021 -13.489 -17.633 1.00 98.56 323 ALA A C 1
ATOM 2492 O O . ALA A 1 323 ? 4.186 -14.342 -17.331 1.00 98.56 323 ALA A O 1
ATOM 2493 N N . ARG A 1 324 ? 5.137 -13.044 -18.890 1.00 98.31 324 ARG A N 1
ATOM 2494 C CA . ARG A 1 324 ? 4.296 -13.536 -19.994 1.00 98.31 324 ARG A CA 1
ATOM 2495 C C . ARG A 1 324 ? 4.519 -15.013 -20.296 1.00 98.31 324 ARG A C 1
ATOM 2497 O O . ARG A 1 324 ? 3.557 -15.712 -20.602 1.00 98.31 324 ARG A O 1
ATOM 2504 N N . GLN A 1 325 ? 5.762 -15.489 -20.239 1.00 98.12 325 GLN A N 1
ATOM 2505 C CA . GLN A 1 325 ? 6.087 -16.901 -20.448 1.00 98.12 325 GLN A CA 1
ATOM 2506 C C . GLN A 1 325 ? 5.467 -17.791 -19.360 1.00 98.12 325 GLN A C 1
ATOM 2508 O O . GLN A 1 325 ? 5.033 -18.898 -19.666 1.00 98.12 325 GLN A O 1
ATOM 2513 N N . ALA A 1 326 ? 5.354 -17.277 -18.133 1.00 98.00 326 ALA A N 1
ATOM 2514 C CA . ALA A 1 326 ? 4.612 -17.889 -17.030 1.00 98.00 326 ALA A CA 1
ATOM 2515 C C . ALA A 1 326 ? 3.073 -17.741 -17.151 1.00 98.00 326 ALA A C 1
ATOM 2517 O O . ALA A 1 326 ? 2.326 -18.227 -16.310 1.00 98.00 326 ALA A O 1
ATOM 2518 N N . GLY A 1 327 ? 2.567 -17.106 -18.216 1.00 97.69 327 GLY A N 1
ATOM 2519 C CA . GLY A 1 327 ? 1.133 -16.994 -18.502 1.00 97.69 327 GLY A CA 1
ATOM 2520 C C . GLY A 1 327 ? 0.443 -15.763 -17.908 1.00 97.69 327 GLY A C 1
ATOM 2521 O O . GLY A 1 327 ? -0.776 -15.634 -18.038 1.00 97.69 327 GLY A O 1
ATOM 2522 N N . TRP A 1 328 ? 1.192 -14.843 -17.299 1.00 98.44 328 TRP A N 1
ATOM 2523 C CA . TRP A 1 328 ? 0.638 -13.612 -16.744 1.00 98.44 328 TRP A CA 1
ATOM 2524 C C . TRP A 1 328 ? 0.326 -12.575 -17.828 1.00 98.44 328 TRP A C 1
ATOM 2526 O O . TRP A 1 328 ? 1.065 -12.394 -18.800 1.00 98.44 328 TRP A O 1
ATOM 2536 N N . HIS A 1 329 ? -0.775 -11.851 -17.637 1.00 98.25 329 HIS A N 1
ATOM 2537 C CA . HIS A 1 329 ? -1.118 -10.662 -18.407 1.00 98.25 329 HIS A CA 1
ATOM 2538 C C . HIS A 1 329 ? -0.484 -9.412 -17.794 1.00 98.25 329 HIS A C 1
ATOM 2540 O O . HIS A 1 329 ? -0.266 -9.331 -16.582 1.00 98.25 329 HIS A O 1
ATOM 2546 N N . LEU A 1 330 ? -0.216 -8.431 -18.653 1.00 98.56 330 LEU A N 1
ATOM 2547 C CA . LEU A 1 330 ? 0.329 -7.134 -18.285 1.00 98.56 330 LEU A CA 1
ATOM 2548 C C . LEU A 1 330 ? -0.555 -6.047 -18.884 1.00 98.56 330 LEU A C 1
ATOM 2550 O O . LEU A 1 330 ? -1.027 -6.187 -20.019 1.00 98.56 330 LEU A O 1
ATOM 2554 N N . ALA A 1 331 ? -0.756 -4.966 -18.141 1.00 98.25 331 ALA A N 1
ATOM 2555 C CA . ALA A 1 331 ? -1.553 -3.844 -18.608 1.00 98.25 331 ALA A CA 1
ATOM 2556 C C . ALA A 1 331 ? -0.988 -2.494 -18.159 1.00 98.25 331 ALA A C 1
ATOM 2558 O O . ALA A 1 331 ? -0.245 -2.401 -17.187 1.00 98.25 331 ALA A O 1
ATOM 2559 N N . ILE A 1 332 ? -1.353 -1.443 -18.878 1.00 98.50 332 ILE A N 1
ATOM 2560 C CA . ILE A 1 332 ? -1.158 -0.058 -18.472 1.00 98.50 332 ILE A CA 1
ATOM 2561 C C . ILE A 1 332 ? -2.495 0.444 -17.928 1.00 98.50 332 ILE A C 1
ATOM 2563 O O . ILE A 1 332 ? -3.507 0.361 -18.622 1.00 98.50 332 ILE A O 1
ATOM 2567 N N . ALA A 1 333 ? -2.503 0.919 -16.687 1.00 98.25 333 ALA A N 1
ATOM 2568 C CA . ALA A 1 333 ? -3.653 1.530 -16.039 1.00 98.25 333 ALA A CA 1
ATOM 2569 C C . ALA A 1 333 ? -3.833 2.960 -16.552 1.00 98.25 333 ALA A C 1
ATOM 2571 O O . ALA A 1 333 ? -2.959 3.806 -16.370 1.00 98.25 333 ALA A O 1
ATOM 2572 N N . GLU A 1 334 ? -4.978 3.241 -17.170 1.00 97.69 334 GLU A N 1
ATOM 2573 C CA . GLU A 1 334 ? -5.284 4.582 -17.671 1.00 97.69 334 GLU A CA 1
ATOM 2574 C C . GLU A 1 334 ? -5.698 5.519 -16.530 1.00 97.69 334 GLU A C 1
ATOM 2576 O O . GLU A 1 334 ? -5.392 6.705 -16.520 1.00 97.69 334 GLU A O 1
ATOM 2581 N N . ASP A 1 335 ? -6.362 5.004 -15.508 1.00 97.44 335 ASP A N 1
ATOM 2582 C CA . ASP A 1 335 ? -6.828 5.788 -14.363 1.00 97.44 335 ASP A CA 1
ATOM 2583 C C . ASP A 1 335 ? -5.765 6.072 -13.297 1.00 97.44 335 ASP A C 1
ATOM 2585 O O . ASP A 1 335 ? -6.090 6.655 -12.263 1.00 97.44 335 ASP A O 1
ATOM 2589 N N . VAL A 1 336 ? -4.509 5.681 -13.524 1.00 98.25 336 VAL A N 1
ATOM 2590 C CA . VAL A 1 336 ? -3.406 5.967 -12.605 1.00 98.25 336 VAL A CA 1
ATOM 2591 C C . VAL A 1 336 ? -2.336 6.751 -13.326 1.00 98.25 336 VAL A C 1
ATOM 2593 O O . VAL A 1 336 ? -1.777 6.284 -14.312 1.00 98.25 336 VAL A O 1
ATOM 2596 N N . PHE A 1 337 ? -2.008 7.915 -12.779 1.00 98.50 337 PHE A N 1
ATOM 2597 C CA . PHE A 1 337 ? -0.940 8.757 -13.288 1.00 98.50 337 PHE A CA 1
ATOM 2598 C C . PHE A 1 337 ? 0.217 8.845 -12.294 1.00 98.50 337 PHE A C 1
ATOM 2600 O O . PHE A 1 337 ? 0.008 9.033 -11.093 1.00 98.50 337 PHE A O 1
ATOM 2607 N N . VAL A 1 338 ? 1.440 8.745 -12.799 1.00 98.38 338 VAL A N 1
ATOM 2608 C CA . VAL A 1 338 ? 2.668 9.017 -12.047 1.00 98.38 338 VAL A CA 1
ATOM 2609 C C . VAL A 1 338 ? 3.538 9.909 -12.917 1.00 98.38 338 VAL A C 1
ATOM 2611 O O . VAL A 1 338 ? 3.841 9.540 -14.047 1.00 98.38 338 VAL A O 1
ATOM 2614 N N . HIS A 1 339 ? 3.931 11.073 -12.405 1.00 97.38 339 HIS A N 1
ATOM 2615 C CA . HIS A 1 339 ? 4.823 11.969 -13.133 1.00 97.38 339 HIS A CA 1
ATOM 2616 C C . HIS A 1 339 ? 6.261 11.458 -13.070 1.00 97.38 339 HIS A C 1
ATOM 2618 O O . HIS A 1 339 ? 6.706 11.033 -12.002 1.00 97.38 339 HIS A O 1
ATOM 2624 N N . HIS A 1 340 ? 7.013 11.570 -14.165 1.00 94.56 340 HIS A N 1
ATOM 2625 C CA . HIS A 1 340 ? 8.406 11.128 -14.241 1.00 94.56 340 HIS A CA 1
ATOM 2626 C C . HIS A 1 340 ? 9.347 12.260 -14.678 1.00 94.56 340 HIS A C 1
ATOM 2628 O O . HIS A 1 340 ? 9.328 12.693 -15.828 1.00 94.56 340 HIS A O 1
ATOM 2634 N N . HIS A 1 341 ? 10.239 12.695 -13.776 1.00 82.50 341 HIS A N 1
ATOM 2635 C CA . HIS A 1 341 ? 11.234 13.752 -14.008 1.00 82.50 341 HIS A CA 1
ATOM 2636 C C . HIS A 1 341 ? 12.374 13.291 -14.937 1.00 82.50 341 HIS A C 1
ATOM 2638 O O . HIS A 1 341 ? 13.516 13.098 -14.520 1.00 82.50 341 HIS A O 1
ATOM 2644 N N . LEU A 1 342 ? 12.056 13.126 -16.224 1.00 63.25 342 LEU A N 1
ATOM 2645 C CA . LEU A 1 342 ? 12.987 13.185 -17.359 1.00 63.25 342 LEU A CA 1
ATOM 2646 C C . LEU A 1 342 ? 14.251 12.302 -17.283 1.00 63.25 342 LEU A C 1
ATOM 2648 O O . LEU A 1 342 ? 15.315 12.729 -17.707 1.00 63.25 342 LEU A O 1
ATOM 2652 N N . SER A 1 343 ? 14.168 11.046 -16.821 1.00 62.84 343 SER A N 1
ATOM 2653 C CA . SER A 1 343 ? 15.322 10.114 -16.833 1.00 62.84 343 SER A CA 1
ATOM 2654 C C . SER A 1 343 ? 16.598 10.690 -16.183 1.00 62.84 343 SER A C 1
ATOM 2656 O O . SER A 1 343 ? 17.718 10.404 -16.623 1.00 62.84 343 SER A O 1
ATOM 2658 N N . ALA A 1 344 ? 16.445 11.485 -15.116 1.00 57.41 344 ALA A N 1
ATOM 2659 C CA . ALA A 1 344 ? 17.514 12.275 -14.494 1.00 57.41 344 ALA A CA 1
ATOM 2660 C C . ALA A 1 344 ? 18.756 11.459 -14.070 1.00 57.41 344 ALA A C 1
ATOM 2662 O O . ALA A 1 344 ? 19.856 12.003 -13.924 1.00 57.41 344 ALA A O 1
ATOM 2663 N N . SER A 1 345 ? 18.603 10.147 -13.870 1.00 57.38 345 SER A N 1
ATOM 2664 C CA . SER A 1 345 ? 19.699 9.223 -13.553 1.00 57.38 345 SER A CA 1
ATOM 2665 C C . SER A 1 345 ? 20.572 8.868 -14.766 1.00 57.38 345 SER A C 1
ATOM 2667 O O . SER A 1 345 ? 21.788 8.738 -14.619 1.00 57.38 345 SER A O 1
ATOM 2669 N N . PHE A 1 346 ? 19.996 8.764 -15.970 1.00 60.34 346 PHE A N 1
ATOM 2670 C CA . PHE A 1 346 ? 20.729 8.421 -17.198 1.00 60.34 346 PHE A CA 1
ATOM 2671 C C . PHE A 1 346 ? 21.291 9.641 -17.928 1.00 60.34 346 PHE A C 1
ATOM 2673 O O . PHE A 1 346 ? 22.306 9.514 -18.613 1.00 60.34 346 PHE A O 1
ATOM 2680 N N . ASP A 1 347 ? 20.707 10.822 -17.734 1.00 59.47 347 ASP A N 1
ATOM 2681 C CA . ASP A 1 347 ? 21.194 12.069 -18.341 1.00 59.47 347 ASP A CA 1
ATOM 2682 C C . ASP A 1 347 ? 22.556 12.522 -17.789 1.00 59.47 347 ASP A C 1
ATOM 2684 O O . ASP A 1 347 ? 23.267 13.309 -18.413 1.00 59.47 347 ASP A O 1
ATOM 2688 N N . LYS A 1 348 ? 22.978 11.969 -16.644 1.00 60.38 348 LYS A N 1
ATOM 2689 C CA . LYS A 1 348 ? 24.322 12.181 -16.085 1.00 60.38 348 LYS A CA 1
ATOM 2690 C C . LYS A 1 348 ? 25.407 11.334 -16.755 1.00 60.38 348 LYS A C 1
ATOM 2692 O O . LYS A 1 348 ? 26.593 11.612 -16.565 1.00 60.38 348 LYS A O 1
ATOM 2697 N N . LEU A 1 349 ? 25.038 10.296 -17.510 1.00 62.75 349 LEU A N 1
ATOM 2698 C CA . LEU A 1 349 ? 25.993 9.485 -18.261 1.00 62.75 349 LEU A CA 1
ATOM 2699 C C . LEU A 1 349 ? 26.325 10.166 -19.591 1.00 62.75 349 LEU A C 1
ATOM 2701 O O . LEU A 1 349 ? 25.453 10.678 -20.289 1.00 62.75 349 LEU A O 1
ATOM 2705 N N . LYS A 1 350 ? 27.602 10.124 -19.988 1.00 72.31 350 LYS A N 1
ATOM 2706 C CA . LYS A 1 350 ? 28.006 10.553 -21.333 1.00 72.31 350 LYS A CA 1
ATOM 2707 C C . LYS A 1 350 ? 27.240 9.734 -22.376 1.00 72.31 350 LYS A C 1
ATOM 2709 O O . LYS A 1 350 ? 27.143 8.514 -22.246 1.00 72.31 350 LYS A O 1
ATOM 2714 N N . SER A 1 351 ? 26.768 10.390 -23.439 1.00 74.56 351 SER A N 1
ATOM 2715 C CA . SER A 1 351 ? 25.987 9.751 -24.511 1.00 74.56 351 SER A CA 1
ATOM 2716 C C . SER A 1 351 ? 26.652 8.491 -25.085 1.00 74.56 351 SER A C 1
ATOM 2718 O O . SER A 1 351 ? 25.958 7.506 -25.322 1.00 74.56 351 SER A O 1
ATOM 2720 N N . SER A 1 352 ? 27.981 8.478 -25.239 1.00 77.06 352 SER A N 1
ATOM 2721 C CA . SER A 1 352 ? 28.722 7.306 -25.727 1.00 77.06 352 SER A CA 1
ATOM 2722 C C . SER A 1 352 ? 28.642 6.120 -24.761 1.00 77.06 352 SER A C 1
ATOM 2724 O O . SER A 1 352 ? 28.353 5.006 -25.175 1.00 77.06 352 SER A O 1
ATOM 2726 N N . THR A 1 353 ? 28.807 6.365 -23.459 1.00 81.69 353 THR A N 1
ATOM 2727 C CA . THR A 1 353 ? 28.694 5.340 -22.411 1.00 81.69 353 THR A CA 1
ATOM 2728 C C . THR A 1 353 ? 27.268 4.803 -22.299 1.00 81.69 353 THR A C 1
ATOM 2730 O O . THR A 1 353 ? 27.076 3.609 -22.082 1.00 81.69 353 THR A O 1
ATOM 2733 N N . ARG A 1 354 ? 26.259 5.664 -22.486 1.00 83.88 354 ARG A N 1
ATOM 2734 C CA . ARG A 1 354 ? 24.851 5.248 -22.538 1.00 83.88 354 ARG A CA 1
ATOM 2735 C C . ARG A 1 354 ? 24.589 4.321 -23.729 1.00 83.88 354 ARG A C 1
ATOM 2737 O O . ARG A 1 354 ? 23.959 3.287 -23.539 1.00 83.88 354 ARG A O 1
ATOM 2744 N N . GLN A 1 355 ? 25.107 4.652 -24.915 1.00 87.19 355 GLN A N 1
ATOM 2745 C CA . GLN A 1 355 ? 24.967 3.801 -26.102 1.00 87.19 355 GLN A CA 1
ATOM 2746 C C . GLN A 1 355 ? 25.691 2.459 -25.934 1.00 87.19 355 GLN A C 1
ATOM 2748 O O . GLN A 1 355 ? 25.126 1.418 -26.248 1.00 87.19 355 GLN A O 1
ATOM 2753 N N . GLU A 1 356 ? 26.918 2.458 -25.409 1.00 90.06 356 GLU A N 1
ATOM 2754 C CA . GLU A 1 356 ? 27.673 1.225 -25.143 1.00 90.06 356 GLU A CA 1
ATOM 2755 C C . GLU A 1 356 ? 26.942 0.305 -24.156 1.00 90.06 356 GLU A C 1
ATOM 2757 O O . GLU A 1 356 ? 26.861 -0.904 -24.379 1.00 90.06 356 GLU A O 1
ATOM 2762 N N . LEU A 1 357 ? 26.379 0.872 -23.081 1.00 91.19 357 LEU A N 1
ATOM 2763 C CA . LEU A 1 357 ? 25.573 0.124 -22.117 1.00 91.19 357 LEU A CA 1
ATOM 2764 C C . LEU A 1 357 ? 24.308 -0.442 -22.772 1.00 91.19 357 LEU A C 1
ATOM 2766 O O . LEU A 1 357 ? 23.992 -1.613 -22.565 1.00 91.19 357 LEU A O 1
ATOM 2770 N N . PHE A 1 358 ? 23.627 0.366 -23.586 1.00 93.00 358 PHE A N 1
ATOM 2771 C CA . PHE A 1 358 ? 22.448 -0.053 -24.333 1.00 93.00 358 PHE A CA 1
ATOM 2772 C C . PHE A 1 358 ? 22.758 -1.235 -25.261 1.00 93.00 358 PHE A C 1
ATOM 2774 O O . PHE A 1 358 ? 22.112 -2.269 -25.144 1.00 93.00 358 PHE A O 1
ATOM 2781 N N . GLU A 1 359 ? 23.781 -1.147 -26.118 1.00 95.31 359 GLU A N 1
ATOM 2782 C CA . GLU A 1 359 ? 24.143 -2.243 -27.035 1.00 95.31 359 GLU A CA 1
ATOM 2783 C C . GLU A 1 359 ? 24.591 -3.506 -26.285 1.00 95.31 359 GLU A C 1
ATOM 2785 O O . GLU A 1 359 ? 24.231 -4.626 -26.656 1.00 95.31 359 GLU A O 1
ATOM 2790 N N . LYS A 1 360 ? 25.341 -3.344 -25.187 1.00 95.81 360 LYS A N 1
ATOM 2791 C CA . LYS A 1 360 ? 25.746 -4.465 -24.331 1.00 95.81 360 LYS A CA 1
ATOM 2792 C C . LYS A 1 360 ? 24.529 -5.196 -23.762 1.00 95.81 360 LYS A C 1
ATOM 2794 O O . LYS A 1 360 ? 24.472 -6.426 -23.828 1.00 95.81 360 LYS A O 1
ATOM 2799 N N . ASN A 1 361 ? 23.583 -4.460 -23.186 1.00 96.56 361 ASN A N 1
ATOM 2800 C CA . ASN A 1 361 ? 22.419 -5.040 -22.523 1.00 96.56 361 ASN A CA 1
ATOM 2801 C C . ASN A 1 361 ? 21.379 -5.547 -23.522 1.00 96.56 361 ASN A C 1
ATOM 2803 O O . ASN A 1 361 ? 20.805 -6.614 -23.303 1.00 96.56 361 ASN A O 1
ATOM 2807 N N . LYS A 1 362 ? 21.257 -4.897 -24.682 1.00 97.06 362 LYS A N 1
ATOM 2808 C CA . LYS A 1 362 ? 20.519 -5.418 -25.832 1.00 97.06 362 LYS A CA 1
ATOM 2809 C C . LYS A 1 362 ? 21.046 -6.789 -26.241 1.00 97.06 362 LYS A C 1
ATOM 2811 O O . LYS A 1 362 ? 20.269 -7.725 -26.365 1.00 97.06 362 LYS A O 1
ATOM 2816 N N . ALA A 1 363 ? 22.363 -6.966 -26.355 1.00 97.50 363 ALA A N 1
ATOM 2817 C CA . ALA A 1 363 ? 22.938 -8.269 -26.688 1.00 97.50 363 ALA A CA 1
ATOM 2818 C C . ALA A 1 363 ? 22.668 -9.345 -25.613 1.00 97.50 363 ALA A C 1
ATOM 2820 O O . ALA A 1 363 ? 22.590 -10.529 -25.940 1.00 97.50 363 ALA A O 1
ATOM 2821 N N . ILE A 1 364 ? 22.538 -8.974 -24.331 1.00 97.25 364 ILE A N 1
ATOM 2822 C CA . ILE A 1 364 ? 22.104 -9.899 -23.266 1.00 97.25 364 ILE A CA 1
ATOM 2823 C C . ILE A 1 364 ? 20.643 -10.299 -23.482 1.00 97.25 364 ILE A C 1
ATOM 2825 O O . ILE A 1 364 ? 20.335 -11.491 -23.462 1.00 97.25 364 ILE A O 1
ATOM 2829 N N . TYR A 1 365 ? 19.771 -9.319 -23.719 1.00 98.00 365 TYR A N 1
ATOM 2830 C CA . TYR A 1 365 ? 18.356 -9.538 -23.990 1.00 98.00 365 TYR A CA 1
ATOM 2831 C C . TYR A 1 365 ? 18.145 -10.422 -25.227 1.00 98.00 365 TYR A C 1
ATOM 2833 O O . TYR A 1 365 ? 17.455 -11.438 -25.156 1.00 98.00 365 TYR A O 1
ATOM 2841 N N . GLU A 1 366 ? 18.802 -10.101 -26.342 1.00 98.00 366 GLU A N 1
ATOM 2842 C CA . GLU A 1 366 ? 18.602 -10.788 -27.618 1.00 98.00 366 GLU A CA 1
ATOM 2843 C C . GLU A 1 366 ? 19.094 -12.238 -27.600 1.00 98.00 366 GLU A C 1
ATOM 2845 O O . GLU A 1 366 ? 18.516 -13.095 -28.269 1.00 98.00 366 GLU A O 1
ATOM 2850 N N . ARG A 1 367 ? 20.101 -12.557 -26.774 1.00 97.75 367 ARG A N 1
ATOM 2851 C CA . ARG A 1 367 ? 20.512 -13.951 -26.536 1.00 97.75 367 ARG A CA 1
ATOM 2852 C C . ARG A 1 367 ? 19.430 -14.788 -25.855 1.00 97.75 367 ARG A C 1
ATOM 2854 O O . ARG A 1 367 ? 19.430 -16.003 -26.028 1.00 97.75 367 ARG A O 1
ATOM 2861 N N . LYS A 1 368 ? 18.550 -14.167 -25.069 1.00 97.19 368 LYS A N 1
ATOM 2862 C CA . LYS A 1 368 ? 17.468 -14.853 -24.352 1.00 97.19 368 LYS A CA 1
ATOM 2863 C C . LYS A 1 368 ? 16.173 -14.898 -25.156 1.00 97.19 368 LYS A C 1
ATOM 2865 O O . LYS A 1 368 ? 15.496 -15.921 -25.157 1.00 97.19 368 LYS A O 1
ATOM 2870 N N . TRP A 1 369 ? 15.832 -13.793 -25.819 1.00 97.25 369 TRP A N 1
ATOM 2871 C CA . TRP A 1 369 ? 14.483 -13.553 -26.346 1.00 97.25 369 TRP A CA 1
ATOM 2872 C C . TRP A 1 369 ? 14.423 -13.385 -27.868 1.00 97.25 369 TRP A C 1
ATOM 2874 O O . TRP A 1 369 ? 13.332 -13.302 -28.429 1.00 97.25 369 TRP A O 1
ATOM 2884 N N . GLY A 1 370 ? 15.571 -13.378 -28.550 1.00 96.81 370 GLY A N 1
ATOM 2885 C CA . GLY A 1 370 ? 15.662 -13.035 -29.968 1.00 96.81 370 GLY A CA 1
ATOM 2886 C C . GLY A 1 370 ? 15.696 -11.519 -30.206 1.00 96.81 370 GLY A C 1
ATOM 2887 O O . GLY A 1 370 ? 15.795 -10.755 -29.249 1.00 96.81 370 GLY A O 1
ATOM 2888 N N . PRO A 1 371 ? 15.654 -11.071 -31.475 1.00 96.75 371 PRO A N 1
ATOM 2889 C CA . PRO A 1 371 ? 15.848 -9.667 -31.835 1.00 96.75 371 PRO A CA 1
ATOM 2890 C C . PRO A 1 371 ? 14.913 -8.719 -31.080 1.00 96.75 371 PRO A C 1
ATOM 2892 O O . PRO A 1 371 ? 13.700 -8.938 -31.044 1.00 96.75 371 PRO A O 1
ATOM 2895 N N . TRP A 1 372 ? 15.472 -7.652 -30.509 1.00 95.75 372 TRP A N 1
ATOM 2896 C CA . TRP A 1 372 ? 14.676 -6.657 -29.802 1.00 95.75 372 TRP A CA 1
ATOM 2897 C C . TRP A 1 372 ? 13.899 -5.788 -30.787 1.00 95.75 372 TRP A C 1
ATOM 2899 O O . TRP A 1 372 ? 14.428 -5.336 -31.807 1.00 95.75 372 TRP A O 1
ATOM 2909 N N . VAL A 1 373 ? 12.635 -5.537 -30.454 1.00 92.94 373 VAL A N 1
ATOM 2910 C CA . VAL A 1 373 ? 11.753 -4.654 -31.213 1.00 92.94 373 VAL A CA 1
ATOM 2911 C C . VAL A 1 373 ? 11.611 -3.353 -30.428 1.00 92.94 373 VAL A C 1
ATOM 2913 O O . VAL A 1 373 ? 11.150 -3.408 -29.288 1.00 92.94 373 VAL A O 1
ATOM 2916 N N . PRO A 1 374 ? 11.972 -2.196 -31.015 1.00 92.19 374 PRO A N 1
ATOM 2917 C CA . PRO A 1 374 ? 11.800 -0.911 -30.356 1.00 92.19 374 PRO A CA 1
ATOM 2918 C C . PRO A 1 374 ? 10.356 -0.675 -29.917 1.00 92.19 374 PRO A C 1
ATOM 2920 O O . PRO A 1 374 ? 9.416 -0.947 -30.669 1.00 92.19 374 PRO A O 1
ATOM 2923 N N . HIS A 1 375 ? 10.196 -0.138 -28.711 1.00 92.06 375 HIS A N 1
ATOM 2924 C CA . HIS A 1 375 ? 8.898 0.291 -28.206 1.00 92.06 375 HIS A CA 1
ATOM 2925 C C . HIS A 1 375 ? 8.309 1.403 -29.068 1.00 92.06 375 HIS A C 1
ATOM 2927 O O . HIS A 1 375 ? 9.025 2.176 -29.711 1.00 92.06 375 HIS A O 1
ATOM 2933 N N . VAL A 1 376 ? 6.984 1.485 -29.059 1.00 90.50 376 VAL A N 1
ATOM 2934 C CA . VAL A 1 376 ? 6.241 2.489 -29.809 1.00 90.50 376 VAL A CA 1
ATOM 2935 C C . VAL A 1 376 ? 5.505 3.400 -28.844 1.00 90.50 376 VAL A C 1
ATOM 2937 O O . VAL A 1 376 ? 5.108 2.995 -27.756 1.00 90.50 376 VAL A O 1
ATOM 2940 N N . TYR A 1 377 ? 5.320 4.648 -29.251 1.00 90.75 377 TYR A N 1
ATOM 2941 C CA . TYR A 1 377 ? 4.400 5.544 -28.569 1.00 90.75 377 TYR A CA 1
ATOM 2942 C C . TYR A 1 377 ? 2.963 5.203 -28.948 1.00 90.75 377 TYR A C 1
ATOM 2944 O O . TYR A 1 377 ? 2.700 4.613 -30.003 1.00 90.75 377 TYR A O 1
ATOM 2952 N N . ARG A 1 378 ? 2.016 5.636 -28.112 1.00 87.56 378 ARG A N 1
ATOM 2953 C CA . ARG A 1 378 ? 0.605 5.641 -28.499 1.00 87.56 378 ARG A CA 1
ATOM 2954 C C . ARG A 1 378 ? 0.431 6.453 -29.788 1.00 87.56 378 ARG A C 1
ATOM 2956 O O . ARG A 1 378 ? 1.142 7.446 -29.977 1.00 87.56 378 ARG A O 1
ATOM 2963 N N . PRO A 1 379 ? -0.535 6.095 -30.650 1.00 79.56 379 PRO A N 1
ATOM 2964 C CA . PRO A 1 379 ? -0.971 7.004 -31.696 1.00 79.56 379 PRO A CA 1
ATOM 2965 C C . PRO A 1 379 ? -1.349 8.344 -31.053 1.00 79.56 379 PRO A C 1
ATOM 2967 O O . PRO A 1 379 ? -1.961 8.328 -29.979 1.00 79.56 379 PRO A O 1
ATOM 2970 N N . PRO A 1 380 ? -1.007 9.489 -31.665 1.00 69.00 380 PRO A N 1
ATOM 2971 C CA . PRO A 1 380 ? -1.472 10.770 -31.161 1.00 69.00 380 PRO A CA 1
ATOM 2972 C C . PRO A 1 380 ? -2.995 10.713 -31.064 1.00 69.00 380 PRO A C 1
ATOM 2974 O O . PRO A 1 380 ? -3.675 10.385 -32.038 1.00 69.00 380 PRO A O 1
ATOM 2977 N N . THR A 1 381 ? -3.529 10.986 -29.875 1.00 59.81 381 THR A N 1
ATOM 2978 C CA . THR A 1 381 ? -4.962 11.192 -29.699 1.00 59.81 381 THR A CA 1
ATOM 2979 C C . THR A 1 381 ? -5.358 12.337 -30.618 1.00 59.81 381 THR A C 1
ATOM 2981 O O . THR A 1 381 ? -4.893 13.460 -30.443 1.00 59.81 381 THR A O 1
ATOM 2984 N N . THR A 1 382 ? -6.166 12.045 -31.636 1.00 40.22 382 THR A N 1
ATOM 2985 C CA . THR A 1 382 ? -6.824 13.065 -32.451 1.00 40.22 382 THR A CA 1
ATOM 2986 C C . THR A 1 382 ? -7.801 13.800 -31.547 1.00 40.22 382 THR A C 1
ATOM 2988 O O . THR A 1 382 ? -8.944 13.381 -31.392 1.00 40.22 382 THR A O 1
ATOM 2991 N N . THR A 1 383 ? -7.331 14.836 -30.871 1.00 43.16 383 THR A N 1
ATOM 2992 C CA . THR A 1 383 ? -8.185 15.794 -30.175 1.00 43.16 383 THR A CA 1
ATOM 2993 C C . THR A 1 383 ? -8.403 16.982 -31.103 1.00 43.16 383 THR A C 1
ATOM 2995 O O . THR A 1 383 ? -7.428 17.608 -31.524 1.00 43.16 383 THR A O 1
ATOM 2998 N N . GLU A 1 384 ? -9.676 17.192 -31.458 1.00 32.88 384 GLU A N 1
ATOM 2999 C CA . GLU A 1 384 ? -10.236 18.386 -32.114 1.00 32.88 384 GLU A CA 1
ATOM 3000 C C . GLU A 1 384 ? -9.964 19.680 -31.339 1.00 32.88 384 GLU A C 1
ATOM 3002 O O . GLU A 1 384 ? -9.879 19.618 -30.087 1.00 32.88 384 GLU A O 1
#

Sequence (384 aa):
EAKRQPNIEFMGEVPYADLPGWVHAFDVCLIPFIINELTSCTNPVKVYEYLSAGKPVVATRMPELEAIADQVLLADDAPGFVRHIEQALKTTEQDQAKAAVARRAWAAGHSWEARAAHLSQAIAESFPKVSAIVLCYNNLELTKACLDSVERHSLWPNLELIVVDNASSDGTPAWLKQFAATRPWVKLVLSAKNTGFAAGNNLGLEVATGELLIMLNNDTEVSPGWVQGLRRHFDRDARLGMVGPVTDNIGNEAMISVGYTDRADMPAWAASRAVQHAGEQMQSRVLAFFCVAMRRAVYTEVGGLDEAFGIGFFEDDDYCNRARQAGWHLAIAEDVFVHHHLSASFDKLKSSTRQELFEKNKAIYERKWGPWVPHVYRPPTTTE

Radius of gyration: 31.24 Å; Cα contacts (8 Å, |Δi|>4): 652; chains: 1; bounding box: 74×42×81 Å